Protein AF-A0A0A7I9W3-F1 (afdb_monomer)

Organism: NCBI:txid1447715

Foldseek 3Di:
DDDPPPDPDPDFDKDFDQAALLLLLVLLVVLCVPPPQKHWDDADNVQSKTWIAGPVPRWIWMWGWAADPPHGIMITIGGPDPDDPCSVVSVVVSVVSSVVSSVVVVVVVVVVDDPPDDDDDDDDDDDPPDDPDQDVVLQVLLVVLLVLLVVLLVCLVVCLVPDALVSLVVSLVVSLVSLVVSCVCCVPRHPDPVSNVSSVVSNVSSVVSSVVSVVSHDPDDDDDDDDDDDDDDDDDDDDDDDDDDDDDDDDDDDDDDDDDDDDDDDPPVVLCVVLVVLLVVLLVLLVVLLVVLVVLLVVLCVQCDQALVSCVVRVVSVLVSLVSNVLSLLQSLQSNLVSLLVSLVSLLVSCVVDVPDPSLVSLVVSCCSPQVPRLVVSCCSPLVNSLVVVCCRPLVHNLVDDDPPDDPVVSVVVSVVSVCSSVVSSVSSVVSSVLSSVLSVQLSVQCSVCVVVSHSPSVVSSVSSCVSSVSSNVD

Sequence (475 aa):
MQNAATQPLPQIPAQQFSQSVEDVYQAVKNTLMHSQSFGLNMADDVAKTASFVSCNAGTPYKVQVVPGAQSGSVVQFVPQGQPTPSLHMESMVFFGELNRELMMQQMNAARQQPTQQTWNAQPTNGGASTPKKPAPWVLYLAIGALAVSVIALILLIVLTPKTGAWLVWVLGIASLALSGFSLYASLMLDKNLVNRIFSGVAVGISVLAIVFGCVNMPKAMTTTVAKTPSSSSSSPAASSESSSSSVESSNTGDEQSNERQNGDSQNQGSVAAGLDEIASSIEKDIQSSSDSITAKQQETETKLGDTFDSYKANESALTDWYAFVDSESKALYGKVADSSVKYMQTLSQKASADKYLDADALLDDFYKTVYEDGFETYYDDIYETSYENMYDKYYGGVLEDKPENMEYSEYSDLRSNAYKAWSDSKSDFYSEWSDMKSAVYTLYSDVNSDVWKDNYDFSKAIERFQKKTAQFTAQ

Radius of gyration: 33.3 Å; Cα contacts (8 Å, |Δi|>4): 450; chains: 1; bounding box: 93×107×83 Å

Structure (mmCIF, N/CA/C/O backbone):
data_AF-A0A0A7I9W3-F1
#
_entry.id   AF-A0A0A7I9W3-F1
#
loop_
_atom_site.group_PDB
_atom_site.id
_atom_site.type_symbol
_atom_site.label_atom_id
_atom_site.label_alt_id
_atom_site.label_comp_id
_atom_site.label_asym_id
_atom_site.label_entity_id
_atom_site.label_seq_id
_atom_site.pdbx_PDB_ins_code
_atom_site.Cartn_x
_atom_site.Cartn_y
_atom_site.Cartn_z
_atom_site.occupancy
_atom_site.B_iso_or_equiv
_atom_site.auth_seq_id
_atom_site.auth_comp_id
_atom_site.auth_asym_id
_atom_site.auth_atom_id
_atom_site.pdbx_PDB_model_num
ATOM 1 N N . MET A 1 1 ? -16.131 55.835 -6.375 1.00 38.56 1 MET A N 1
ATOM 2 C CA . MET A 1 1 ? -16.124 54.832 -7.459 1.00 38.56 1 MET A CA 1
ATOM 3 C C . MET A 1 1 ? -14.886 53.974 -7.265 1.00 38.56 1 MET A C 1
ATOM 5 O O . MET A 1 1 ? -13.804 54.389 -7.650 1.00 38.56 1 MET A O 1
ATOM 9 N N . GLN A 1 2 ? -15.020 52.858 -6.552 1.00 33.88 2 GLN A N 1
ATOM 10 C CA . GLN A 1 2 ? -13.961 51.858 -6.408 1.00 33.88 2 GLN A CA 1
ATOM 11 C C . GLN A 1 2 ? -14.427 50.610 -7.150 1.00 33.88 2 GLN A C 1
ATOM 13 O O . GLN A 1 2 ? -15.548 50.151 -6.944 1.00 33.88 2 GLN A O 1
ATOM 18 N N . ASN A 1 3 ? -13.585 50.172 -8.085 1.00 36.47 3 ASN A N 1
ATOM 19 C CA . ASN A 1 3 ? -13.814 49.070 -9.007 1.00 36.47 3 ASN A CA 1
ATOM 20 C C . ASN A 1 3 ? -14.188 47.795 -8.250 1.00 36.47 3 ASN A C 1
ATOM 22 O O . ASN A 1 3 ? -13.359 47.223 -7.545 1.00 36.47 3 ASN A O 1
ATOM 26 N N . ALA A 1 4 ? -15.419 47.330 -8.457 1.00 37.19 4 ALA A N 1
ATOM 27 C CA . ALA A 1 4 ? -15.775 45.943 -8.229 1.00 37.19 4 ALA A CA 1
ATOM 28 C C . ALA A 1 4 ? -15.002 45.107 -9.257 1.00 37.19 4 ALA A C 1
ATOM 30 O O . ALA A 1 4 ? -15.344 45.086 -10.439 1.00 37.19 4 ALA A O 1
ATOM 31 N N . ALA A 1 5 ? -13.913 44.480 -8.818 1.00 39.03 5 ALA A N 1
ATOM 32 C CA . ALA A 1 5 ? -13.254 43.441 -9.586 1.00 39.03 5 ALA A CA 1
ATOM 33 C C . ALA A 1 5 ? -14.257 42.292 -9.753 1.00 39.03 5 ALA A C 1
ATOM 35 O O . ALA A 1 5 ? -14.591 41.599 -8.794 1.00 39.03 5 ALA A O 1
ATOM 36 N N . THR A 1 6 ? -14.775 42.131 -10.967 1.00 40.84 6 THR A N 1
ATOM 37 C CA . THR A 1 6 ? -15.466 40.925 -11.418 1.00 40.84 6 THR A CA 1
ATOM 38 C C . THR A 1 6 ? -14.559 39.731 -11.151 1.00 40.84 6 THR A C 1
ATOM 40 O O . THR A 1 6 ? -13.593 39.515 -11.883 1.00 40.84 6 THR A O 1
ATOM 43 N N . GLN A 1 7 ? -14.849 38.971 -10.093 1.00 36.03 7 GLN A N 1
ATOM 44 C CA . GLN A 1 7 ? -14.321 37.620 -9.977 1.00 36.03 7 GLN A CA 1
ATOM 45 C C . GLN A 1 7 ? -14.809 36.831 -11.200 1.00 36.03 7 GLN A C 1
ATOM 47 O O . GLN A 1 7 ? -16.004 36.887 -11.510 1.00 36.03 7 GLN A O 1
ATOM 52 N N . PRO A 1 8 ? -13.921 36.143 -11.936 1.00 37.88 8 PRO A N 1
ATOM 53 C CA . PRO A 1 8 ? -14.358 35.264 -13.006 1.00 37.88 8 PRO A CA 1
ATOM 54 C C . PRO A 1 8 ? -15.232 34.165 -12.391 1.00 37.88 8 PRO A C 1
ATOM 56 O O . PRO A 1 8 ? -14.850 33.548 -11.399 1.00 37.88 8 PRO A O 1
ATOM 59 N N . LEU A 1 9 ? -16.425 33.960 -12.957 1.00 39.44 9 LEU A N 1
ATOM 60 C CA . LEU A 1 9 ? -17.305 32.840 -12.610 1.00 39.44 9 LEU A CA 1
ATOM 61 C C . LEU A 1 9 ? -16.488 31.532 -12.618 1.00 39.44 9 LEU A C 1
ATOM 63 O O . LEU A 1 9 ? -15.681 31.355 -13.537 1.00 39.44 9 LEU A O 1
ATOM 67 N N . PRO A 1 10 ? -16.674 30.624 -11.641 1.00 49.81 10 PRO A N 1
ATOM 68 C CA . PRO A 1 10 ? -15.971 29.347 -11.633 1.00 49.81 10 PRO A CA 1
ATOM 69 C C . PRO A 1 10 ? -16.267 28.613 -12.941 1.00 49.81 10 PRO A C 1
ATOM 71 O O . PRO A 1 10 ? -17.428 28.378 -13.286 1.00 49.81 10 PRO A O 1
ATOM 74 N N . GLN A 1 11 ? -15.216 28.316 -13.707 1.00 63.88 11 GLN A N 1
ATOM 75 C CA . GLN A 1 11 ? -15.366 27.583 -14.955 1.00 63.88 11 GLN A CA 1
ATOM 76 C C . GLN A 1 11 ? -15.863 26.175 -14.641 1.00 63.88 11 GLN A C 1
ATOM 78 O O . GLN A 1 11 ? -15.305 25.488 -13.788 1.00 63.88 11 GLN A O 1
ATOM 83 N N . ILE A 1 12 ? -16.931 25.772 -15.326 1.00 75.19 12 ILE A N 1
ATOM 84 C CA . ILE A 1 12 ? -17.477 24.417 -15.256 1.00 75.19 12 ILE A CA 1
ATOM 85 C C . ILE A 1 12 ? -16.360 23.450 -15.674 1.00 75.19 12 ILE A C 1
ATOM 87 O O . ILE A 1 12 ? -15.870 23.579 -16.801 1.00 75.19 12 ILE A O 1
ATOM 91 N N . PRO A 1 13 ? -15.944 22.507 -14.807 1.00 85.12 13 PRO A N 1
ATOM 92 C CA . PRO A 1 13 ? -14.940 21.520 -15.170 1.00 85.12 13 PRO A CA 1
ATOM 93 C C . PRO A 1 13 ? -15.398 20.720 -16.390 1.00 85.12 13 PRO A C 1
ATOM 95 O O . PRO A 1 13 ? -16.514 20.195 -16.425 1.00 85.12 13 PRO A O 1
ATOM 98 N N . ALA A 1 14 ? -14.545 20.646 -17.405 1.00 87.88 14 ALA A N 1
ATOM 99 C CA . ALA A 1 14 ? -14.835 19.923 -18.631 1.00 87.88 14 ALA A CA 1
ATOM 100 C C . ALA A 1 14 ? -13.578 19.237 -19.163 1.00 87.88 14 ALA A C 1
ATOM 102 O O . ALA A 1 14 ? -12.484 19.795 -19.082 1.00 87.88 14 ALA A O 1
ATOM 103 N N . GLN A 1 15 ? -13.750 18.052 -19.744 1.00 86.75 15 GLN A N 1
ATOM 104 C CA . GLN A 1 15 ? -12.670 17.288 -20.361 1.00 86.75 15 GLN A CA 1
ATOM 105 C C . GLN A 1 15 ? -13.071 16.843 -21.768 1.00 86.75 15 GLN A C 1
ATOM 107 O O . GLN A 1 15 ? -14.222 16.475 -22.012 1.00 86.75 15 GLN A O 1
ATOM 112 N N . GLN A 1 16 ? -12.120 16.910 -22.701 1.00 89.19 16 GLN A N 1
ATOM 113 C CA . GLN A 1 16 ? -12.307 16.492 -24.087 1.00 89.19 16 GLN A CA 1
ATOM 114 C C . GLN A 1 16 ? -11.800 15.063 -24.296 1.00 89.19 16 GLN A C 1
ATOM 116 O O . GLN A 1 16 ? -10.755 14.678 -23.776 1.00 89.19 16 GLN A O 1
ATOM 121 N N . PHE A 1 17 ? -12.540 14.313 -25.102 1.00 85.38 17 PHE A N 1
ATOM 122 C CA . PHE A 1 17 ? -12.324 12.912 -25.422 1.00 85.38 17 PHE A CA 1
ATOM 123 C C . PHE A 1 17 ? -12.299 12.732 -26.939 1.00 85.38 17 PHE A C 1
ATOM 125 O O . PHE A 1 17 ? -13.019 13.418 -27.668 1.00 85.38 17 PHE A O 1
ATOM 132 N N . SER A 1 18 ? -11.469 11.811 -27.426 1.00 84.44 18 SER A N 1
ATOM 133 C CA . SER A 1 18 ? -11.374 11.494 -28.857 1.00 84.44 18 SER A CA 1
ATOM 134 C C . SER A 1 18 ? -12.514 10.590 -29.339 1.00 84.44 18 SER A C 1
ATOM 136 O O . SER A 1 18 ? -12.792 10.540 -30.537 1.00 84.44 18 SER A O 1
ATOM 138 N N . GLN A 1 19 ? -13.189 9.895 -28.421 1.00 87.62 19 GLN A N 1
ATOM 139 C CA . GLN A 1 19 ? -14.290 8.975 -28.699 1.00 87.62 19 GLN A CA 1
ATOM 140 C C . GLN A 1 19 ? -15.612 9.712 -28.977 1.00 87.62 19 GLN A C 1
ATOM 142 O O . GLN A 1 19 ? -15.793 10.887 -28.629 1.00 87.62 19 GLN A O 1
ATOM 147 N N . SER A 1 20 ? -16.554 9.011 -29.618 1.00 89.75 20 SER A N 1
ATOM 148 C CA . SER A 1 20 ? -17.859 9.571 -29.977 1.00 89.75 20 SER A CA 1
ATOM 149 C C . SER A 1 20 ? -18.694 9.930 -28.741 1.00 89.75 20 SER A C 1
ATOM 151 O O . SER A 1 20 ? -18.479 9.407 -27.649 1.00 89.75 20 SER A O 1
ATOM 153 N N . VAL A 1 21 ? -19.680 10.818 -28.914 1.00 88.00 21 VAL A N 1
ATOM 154 C CA . VAL A 1 21 ? -20.614 11.193 -27.835 1.00 88.00 21 VAL A CA 1
ATOM 155 C C . VAL A 1 21 ? -21.343 9.970 -27.275 1.00 88.00 21 VAL A C 1
ATOM 157 O O . VAL A 1 21 ? -21.594 9.924 -26.076 1.00 88.00 21 VAL A O 1
ATOM 160 N N . GLU A 1 22 ? -21.667 8.984 -28.115 1.00 88.12 22 GLU A N 1
ATOM 161 C CA . GLU A 1 22 ? -22.371 7.780 -27.671 1.00 88.12 22 GLU A CA 1
ATOM 162 C C . GLU A 1 22 ? -21.477 6.906 -26.790 1.00 88.12 22 GLU A C 1
ATOM 164 O O . GLU A 1 22 ? -21.878 6.556 -25.684 1.00 88.12 22 GLU A O 1
ATOM 169 N N . ASP A 1 23 ? -20.250 6.624 -27.234 1.00 87.19 23 ASP A N 1
ATOM 170 C CA . ASP A 1 23 ? -19.319 5.760 -26.497 1.00 87.19 23 ASP A CA 1
ATOM 171 C C . ASP A 1 23 ? -18.957 6.374 -25.142 1.00 87.19 23 ASP A C 1
ATOM 173 O O . ASP A 1 23 ? -19.009 5.710 -24.106 1.00 87.19 23 ASP A O 1
ATOM 177 N N . VAL A 1 24 ? -18.674 7.681 -25.128 1.00 89.44 24 VAL A N 1
ATOM 178 C CA . VAL A 1 24 ? -18.358 8.400 -23.889 1.00 89.44 24 VAL A CA 1
ATOM 179 C C . VAL A 1 24 ? -19.565 8.477 -22.969 1.00 89.44 24 VAL A C 1
ATOM 181 O O . VAL A 1 24 ? -19.412 8.342 -21.760 1.00 89.44 24 VAL A O 1
ATOM 184 N N . TYR A 1 25 ? -20.777 8.634 -23.500 1.00 91.88 25 TYR A N 1
ATOM 185 C CA . TYR A 1 25 ? -21.975 8.628 -22.670 1.00 91.88 25 TYR A CA 1
ATOM 186 C C . TYR A 1 25 ? -22.256 7.255 -22.041 1.00 91.88 25 TYR A C 1
ATOM 188 O O . TYR A 1 25 ? -22.626 7.188 -20.867 1.00 91.88 25 TYR A O 1
ATOM 196 N N . GLN A 1 26 ? -22.031 6.156 -22.767 1.00 89.62 26 GLN A N 1
ATOM 197 C CA . GLN A 1 26 ? -22.138 4.814 -22.184 1.00 89.62 26 GLN A CA 1
ATOM 198 C C . GLN A 1 26 ? -21.065 4.574 -21.118 1.00 89.62 26 GLN A C 1
ATOM 200 O O . GLN A 1 26 ? -21.380 4.050 -20.051 1.00 89.62 26 GLN A O 1
ATOM 205 N N . ALA A 1 27 ? -19.828 5.026 -21.349 1.00 88.44 27 ALA A N 1
ATOM 206 C CA . ALA A 1 27 ? -18.780 4.988 -20.333 1.00 88.44 27 ALA A CA 1
ATOM 207 C C . ALA A 1 27 ? -19.161 5.807 -19.091 1.00 88.44 27 ALA A C 1
ATOM 209 O O . ALA A 1 27 ? -19.064 5.297 -17.985 1.00 88.44 27 ALA A O 1
ATOM 210 N N . VAL A 1 28 ? -19.710 7.016 -19.253 1.00 90.75 28 VAL A N 1
ATOM 211 C CA . VAL A 1 28 ? -20.226 7.833 -18.140 1.00 90.75 28 VAL A CA 1
ATOM 212 C C . VAL A 1 28 ? -21.286 7.084 -17.331 1.00 90.75 28 VAL A C 1
ATOM 214 O O . VAL A 1 28 ? -21.243 7.105 -16.101 1.00 90.75 28 VAL A O 1
ATOM 217 N N . LYS A 1 29 ? -22.229 6.403 -17.993 1.00 91.19 29 LYS A N 1
ATOM 218 C CA . LYS A 1 29 ? -23.240 5.589 -17.303 1.00 91.19 29 LYS A CA 1
ATOM 219 C C . LYS A 1 29 ? -22.601 4.436 -16.538 1.00 91.19 29 LYS A C 1
ATOM 221 O O . LYS A 1 29 ? -22.928 4.246 -15.373 1.00 91.19 29 LYS A O 1
ATOM 226 N N . ASN A 1 30 ? -21.686 3.697 -17.161 1.00 87.81 30 ASN A N 1
ATOM 227 C CA . ASN A 1 30 ? -20.982 2.597 -16.506 1.00 87.81 30 ASN A CA 1
ATOM 228 C C . ASN A 1 30 ? -20.174 3.080 -15.303 1.00 87.81 30 ASN A C 1
ATOM 230 O O . ASN A 1 30 ? -20.289 2.488 -14.233 1.00 87.81 30 ASN A O 1
ATOM 234 N N . THR A 1 31 ? -19.425 4.171 -15.455 1.00 87.62 31 THR A N 1
ATOM 235 C CA . THR A 1 31 ? -18.681 4.811 -14.372 1.00 87.62 31 THR A CA 1
ATOM 236 C C . THR A 1 31 ? -19.611 5.150 -13.215 1.00 87.62 31 THR A C 1
ATOM 238 O O . THR A 1 31 ? -19.371 4.700 -12.106 1.00 87.62 31 THR A O 1
ATOM 241 N N . LEU A 1 32 ? -20.721 5.853 -13.458 1.00 88.06 32 LEU A N 1
ATOM 242 C CA . LEU A 1 32 ? -21.654 6.249 -12.394 1.00 88.06 32 LEU A CA 1
ATOM 243 C C . LEU A 1 32 ? -22.442 5.080 -11.777 1.00 88.06 32 LEU A C 1
ATOM 245 O O . LEU A 1 32 ? -22.926 5.213 -10.658 1.00 88.06 32 LEU A O 1
ATOM 249 N N . MET A 1 33 ? -22.608 3.959 -12.484 1.00 85.56 33 MET A N 1
ATOM 250 C CA . MET A 1 33 ? -23.258 2.758 -11.937 1.00 85.56 33 MET A CA 1
ATOM 251 C C . MET A 1 33 ? -22.333 1.928 -11.041 1.00 85.56 33 MET A C 1
ATOM 253 O O . MET A 1 33 ? -22.828 1.239 -10.155 1.00 85.56 33 MET A O 1
ATOM 257 N N . HIS A 1 34 ? -21.020 1.974 -11.277 1.00 83.50 34 HIS A N 1
ATOM 258 C CA . HIS A 1 34 ? -20.028 1.173 -10.547 1.00 83.50 34 HIS A CA 1
ATOM 259 C C . HIS A 1 34 ? -19.098 2.020 -9.665 1.00 83.50 34 HIS A C 1
ATOM 261 O O . HIS A 1 34 ? -18.179 1.484 -9.047 1.00 83.50 34 HIS A O 1
ATOM 267 N N . SER A 1 35 ? -19.307 3.336 -9.621 1.00 81.69 35 SER A N 1
ATOM 268 C CA . SER A 1 35 ? -18.555 4.244 -8.763 1.00 81.69 35 SER A CA 1
ATOM 269 C C . SER A 1 35 ? -18.932 4.019 -7.303 1.00 81.69 35 SER A C 1
ATOM 271 O O . SER A 1 35 ? -20.110 3.933 -6.960 1.00 81.69 35 SER A O 1
ATOM 273 N N . GLN A 1 36 ? -17.928 3.972 -6.431 1.00 81.81 36 GLN A N 1
ATOM 274 C CA . GLN A 1 36 ? -18.134 4.030 -4.981 1.00 81.81 36 GLN A CA 1
ATOM 275 C C . GLN A 1 36 ? -18.278 5.486 -4.495 1.00 81.81 36 GLN A C 1
ATOM 277 O O . GLN A 1 36 ? -18.859 5.744 -3.443 1.00 81.81 36 GLN A O 1
ATOM 282 N N . SER A 1 37 ? -17.802 6.447 -5.295 1.00 79.81 37 SER A N 1
ATOM 283 C CA . SER A 1 37 ? -17.774 7.879 -4.981 1.00 79.81 37 SER A CA 1
ATOM 284 C C . SER A 1 37 ? -19.069 8.605 -5.363 1.00 79.81 37 SER A C 1
ATOM 286 O O . SER A 1 37 ? -19.405 9.639 -4.775 1.00 79.81 37 SER A O 1
ATOM 288 N N . PHE A 1 38 ? -19.802 8.088 -6.353 1.00 87.69 38 PHE A N 1
ATOM 289 C CA . PHE A 1 38 ? -20.985 8.732 -6.922 1.00 87.69 38 PHE A CA 1
ATOM 290 C C . PHE A 1 38 ? -22.153 7.760 -7.074 1.00 87.69 38 PHE A C 1
ATOM 292 O O . PHE A 1 38 ? -22.011 6.688 -7.649 1.00 87.69 38 PHE A O 1
ATOM 299 N N . GLY A 1 39 ? -23.340 8.184 -6.644 1.00 81.69 39 GLY A N 1
ATOM 300 C CA . GLY A 1 39 ? -24.587 7.460 -6.873 1.00 81.69 39 GLY A CA 1
ATOM 301 C C . GLY A 1 39 ? -25.355 8.032 -8.061 1.00 81.69 39 GLY A C 1
ATOM 302 O O . GLY A 1 39 ? -25.795 9.187 -8.019 1.00 81.69 39 GLY A O 1
ATOM 303 N N . LEU A 1 40 ? -25.556 7.235 -9.115 1.00 88.06 40 LEU A N 1
ATOM 304 C CA . LEU A 1 40 ? -26.424 7.605 -10.236 1.00 88.06 40 LEU A CA 1
ATOM 305 C C . LEU A 1 40 ? -27.873 7.795 -9.758 1.00 88.06 40 LEU A C 1
ATOM 307 O O . LEU A 1 40 ? -28.463 6.894 -9.170 1.00 88.06 40 LEU A O 1
ATOM 311 N N . ASN A 1 41 ? -28.466 8.950 -10.059 1.00 84.31 41 ASN A N 1
ATOM 312 C CA . ASN A 1 41 ? -29.869 9.237 -9.752 1.00 84.31 41 ASN A CA 1
ATOM 313 C C . ASN A 1 41 ? -30.751 9.072 -11.000 1.00 84.31 41 ASN A C 1
ATOM 315 O O . ASN A 1 41 ? -31.745 8.352 -10.987 1.00 84.31 41 ASN A O 1
ATOM 319 N N . MET A 1 42 ? -30.371 9.714 -12.109 1.00 86.25 42 MET A N 1
ATOM 320 C CA . MET A 1 42 ? -31.145 9.684 -13.353 1.00 86.25 42 MET A CA 1
ATOM 321 C C . MET A 1 42 ? -30.226 9.780 -14.570 1.00 86.25 42 MET A C 1
ATOM 323 O O . MET A 1 42 ? -29.287 10.570 -14.566 1.00 86.25 42 MET A O 1
ATOM 327 N N . ALA A 1 43 ? -30.520 9.032 -15.632 1.00 89.12 43 ALA A N 1
ATOM 328 C CA . ALA A 1 43 ? -29.835 9.124 -16.921 1.00 89.12 43 ALA A CA 1
ATOM 329 C C . ALA A 1 43 ? -30.851 9.424 -18.034 1.00 89.12 43 ALA A C 1
ATOM 331 O O . ALA A 1 43 ? -31.901 8.788 -18.101 1.00 89.12 43 ALA A O 1
ATOM 332 N N . ASP A 1 44 ? -30.542 10.398 -18.890 1.00 86.75 44 ASP A N 1
ATOM 333 C CA . ASP A 1 44 ? -31.312 10.732 -20.089 1.00 86.75 44 ASP A CA 1
ATOM 334 C C . ASP A 1 44 ? -30.491 10.398 -21.340 1.00 86.75 44 ASP A C 1
ATOM 336 O O . ASP A 1 44 ? -29.589 11.146 -21.740 1.00 86.75 44 ASP A O 1
ATOM 340 N N . ASP A 1 45 ? -30.835 9.266 -21.957 1.00 85.50 45 ASP A N 1
ATOM 341 C CA . ASP A 1 45 ? -30.165 8.741 -23.144 1.00 85.50 45 ASP A CA 1
ATOM 342 C C . ASP A 1 45 ? -30.395 9.607 -24.397 1.00 85.50 45 ASP A C 1
ATOM 344 O O . ASP A 1 45 ? -29.630 9.494 -25.356 1.00 85.50 45 ASP A O 1
ATOM 348 N N . VAL A 1 46 ? -31.420 10.469 -24.417 1.00 81.44 46 VAL A N 1
ATOM 349 C CA . VAL A 1 46 ? -31.730 11.360 -25.548 1.00 81.44 46 VAL A CA 1
ATOM 350 C C . VAL A 1 46 ? -30.921 12.647 -25.439 1.00 81.44 46 VAL A C 1
ATOM 352 O O . VAL A 1 46 ? -30.300 13.073 -26.412 1.00 81.44 46 VAL A O 1
ATOM 355 N N . ALA A 1 47 ? -30.890 13.251 -24.250 1.00 81.94 47 ALA A N 1
ATOM 356 C CA . ALA A 1 47 ? -30.124 14.469 -23.992 1.00 81.94 47 ALA A CA 1
ATOM 357 C C . ALA A 1 47 ? -28.631 14.210 -23.724 1.00 81.94 47 ALA A C 1
ATOM 359 O O . ALA A 1 47 ? -27.860 15.167 -23.635 1.00 81.94 47 ALA A O 1
ATOM 360 N N . LYS A 1 48 ? -28.226 12.939 -23.572 1.00 90.31 48 LYS A N 1
ATOM 361 C CA . LYS A 1 48 ? -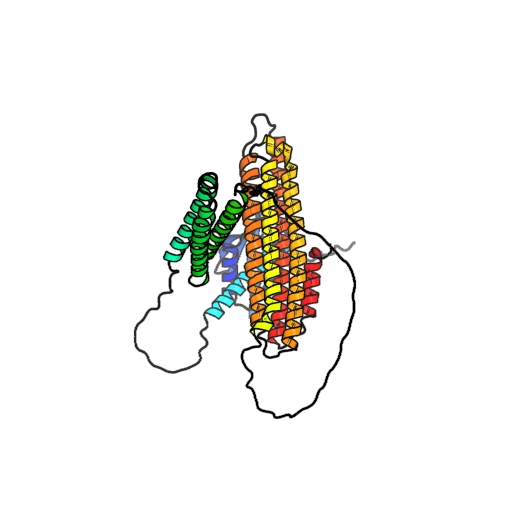26.871 12.513 -23.178 1.00 90.31 48 LYS A CA 1
ATOM 362 C C . LYS A 1 48 ? -26.416 13.192 -21.889 1.00 90.31 48 LYS A C 1
ATOM 364 O O . LYS A 1 48 ? -25.308 13.724 -21.775 1.00 90.31 48 LYS A O 1
ATOM 369 N N . THR A 1 49 ? -27.315 13.179 -20.906 1.00 90.81 49 THR A N 1
ATOM 370 C CA . THR A 1 49 ? -27.056 13.708 -19.564 1.00 90.81 49 THR A CA 1
ATOM 371 C C . THR A 1 49 ? -27.248 12.635 -18.506 1.00 90.81 49 THR A C 1
ATOM 373 O O . THR A 1 49 ? -28.005 11.682 -18.702 1.00 90.81 49 THR A O 1
ATOM 376 N N . ALA A 1 50 ? -26.552 12.783 -17.385 1.00 90.50 50 ALA A N 1
ATOM 377 C CA . ALA A 1 50 ? -26.797 11.991 -16.191 1.00 90.50 50 ALA A CA 1
ATOM 378 C C . ALA A 1 50 ? -26.708 12.882 -14.951 1.00 90.50 50 ALA A C 1
ATOM 380 O O . ALA A 1 50 ? -25.794 13.693 -14.816 1.00 90.50 50 ALA A O 1
ATOM 381 N N . SER A 1 51 ? -27.677 12.747 -14.057 1.00 89.31 51 SER A N 1
ATOM 382 C CA . SER A 1 51 ? -27.702 13.367 -12.739 1.00 89.31 51 SER A CA 1
ATOM 383 C C . SER A 1 51 ? -27.302 12.339 -11.693 1.00 89.31 51 SER A C 1
ATOM 385 O O . SER A 1 51 ? -27.789 11.209 -11.707 1.00 89.31 51 SER A O 1
ATOM 387 N N . PHE A 1 52 ? -26.433 12.736 -10.777 1.00 88.56 52 PHE A N 1
ATOM 388 C CA . PHE A 1 52 ? -25.863 11.866 -9.754 1.00 88.56 52 PHE A CA 1
ATOM 389 C C . PHE A 1 52 ? -25.562 12.671 -8.494 1.00 88.56 52 PHE A C 1
ATOM 391 O O . PHE A 1 52 ? -25.599 13.902 -8.505 1.00 88.56 52 PHE A O 1
ATOM 398 N N . VAL A 1 53 ? -25.306 11.973 -7.398 1.00 87.31 53 VAL A N 1
ATOM 399 C CA . VAL A 1 53 ? -25.028 12.574 -6.095 1.00 87.31 53 VAL A CA 1
ATOM 400 C C . VAL A 1 53 ? -23.671 12.079 -5.615 1.00 87.31 53 VAL A C 1
ATOM 402 O O . VAL A 1 53 ? -23.368 10.897 -5.744 1.00 87.31 53 VAL A O 1
ATOM 405 N N . SER A 1 54 ? -22.850 12.979 -5.080 1.00 82.12 54 SER A N 1
ATOM 406 C CA . SER A 1 54 ? -21.619 12.592 -4.384 1.00 82.12 54 SER A CA 1
ATOM 407 C C . SER A 1 54 ? -21.970 11.831 -3.109 1.00 82.12 54 SER A C 1
ATOM 409 O O . SER A 1 54 ? -22.681 12.366 -2.258 1.00 82.12 54 SER A O 1
ATOM 411 N N . CYS A 1 55 ? -21.475 10.601 -2.969 1.00 76.25 55 CYS A N 1
ATOM 412 C CA . CYS A 1 55 ? -21.714 9.772 -1.786 1.00 76.25 55 CYS A CA 1
ATOM 413 C C . CYS A 1 55 ? -21.083 10.387 -0.526 1.00 76.25 55 CYS A C 1
ATOM 415 O O . CYS A 1 55 ? -21.618 10.232 0.567 1.00 76.25 55 CYS A O 1
ATOM 417 N N . ASN A 1 56 ? -20.001 11.155 -0.693 1.00 67.44 56 ASN A N 1
ATOM 418 C CA . ASN A 1 56 ? -19.257 11.776 0.404 1.00 67.44 56 ASN A CA 1
ATOM 419 C C . ASN A 1 56 ? -19.901 13.079 0.904 1.00 67.44 56 ASN A C 1
ATOM 421 O O . ASN A 1 56 ? -19.861 13.374 2.095 1.00 67.44 56 ASN A O 1
ATOM 425 N N . ALA A 1 57 ? -20.480 13.879 0.002 1.00 67.75 57 ALA A N 1
ATOM 426 C CA . ALA A 1 57 ? -20.988 15.217 0.328 1.00 67.75 57 ALA A CA 1
ATOM 427 C C . ALA A 1 57 ? -22.517 15.355 0.226 1.00 67.75 57 ALA A C 1
ATOM 429 O O . ALA A 1 57 ? -23.069 16.380 0.623 1.00 67.75 57 ALA A O 1
ATOM 430 N N . GLY A 1 58 ? -23.214 14.376 -0.359 1.00 75.75 58 GLY A N 1
ATOM 431 C CA . GLY A 1 58 ? -24.646 14.464 -0.665 1.00 75.75 58 GLY A CA 1
ATOM 432 C C . GLY A 1 58 ? -24.997 15.520 -1.725 1.00 75.75 58 GLY A C 1
ATOM 433 O O . GLY A 1 58 ? -26.173 15.799 -1.959 1.00 75.75 58 GLY A O 1
ATOM 434 N N . THR A 1 59 ? -23.996 16.129 -2.368 1.00 80.62 59 THR A N 1
ATOM 435 C CA . THR A 1 59 ? -24.185 17.221 -3.330 1.00 80.62 59 THR A CA 1
ATOM 436 C C . THR A 1 59 ? -24.648 16.674 -4.685 1.00 80.62 59 THR A C 1
ATOM 438 O O . THR A 1 59 ? -24.020 15.747 -5.206 1.00 80.62 59 THR A O 1
ATOM 441 N N . PRO A 1 60 ? -25.717 17.230 -5.289 1.00 86.00 60 PRO A N 1
ATOM 442 C CA . PRO A 1 60 ? -26.188 16.805 -6.599 1.00 86.00 60 PRO A CA 1
ATOM 443 C C . PRO A 1 60 ? -25.393 17.458 -7.738 1.00 86.00 60 PRO A C 1
ATOM 445 O O . PRO A 1 60 ? -25.204 18.678 -7.793 1.00 86.00 60 PRO A O 1
ATOM 448 N N . TYR A 1 61 ? -25.017 16.639 -8.713 1.00 89.00 61 TYR A N 1
ATOM 449 C CA . TYR A 1 61 ? -24.318 17.035 -9.929 1.00 89.00 61 TYR A CA 1
ATOM 450 C C . TYR A 1 61 ? -25.040 16.529 -11.172 1.00 89.00 61 TYR A C 1
ATOM 452 O O . TYR A 1 61 ? -25.913 15.658 -11.135 1.00 89.00 61 TYR A O 1
ATOM 460 N N . LYS A 1 62 ? -24.672 17.116 -12.305 1.00 91.25 62 LYS A N 1
ATOM 461 C CA . LYS A 1 62 ? -25.083 16.698 -13.633 1.00 91.25 62 LYS A CA 1
ATOM 462 C C . LYS A 1 62 ? -23.876 16.649 -14.536 1.00 91.25 62 LYS A C 1
ATOM 464 O O . LYS A 1 62 ? -23.155 17.632 -14.658 1.00 91.25 62 LYS A O 1
ATOM 469 N N . VAL A 1 63 ? -23.729 15.544 -15.238 1.00 92.44 63 VAL A N 1
ATOM 470 C CA . VAL A 1 63 ? -22.800 15.429 -16.345 1.00 92.44 63 VAL A CA 1
ATOM 471 C C . VAL A 1 63 ? -23.556 15.537 -17.660 1.00 92.44 63 VAL A C 1
ATOM 473 O O . VAL A 1 63 ? -24.661 15.008 -17.805 1.00 92.44 63 VAL A O 1
ATOM 476 N N . GLN A 1 64 ? -22.971 16.254 -18.612 1.00 92.50 64 GLN A N 1
ATOM 477 C CA . GLN A 1 64 ? -23.480 16.368 -19.971 1.00 92.50 64 GLN A CA 1
ATOM 478 C C . GLN A 1 64 ? -22.371 16.047 -20.967 1.00 92.50 64 GLN A C 1
ATOM 480 O O . GLN A 1 64 ? -21.280 16.608 -20.873 1.00 92.50 64 GLN A O 1
ATOM 485 N N . VAL A 1 65 ? -22.667 15.171 -21.927 1.00 91.44 65 VAL A N 1
ATOM 486 C CA . VAL A 1 65 ? -21.748 14.823 -23.014 1.00 91.44 65 VAL A CA 1
ATOM 487 C C . VAL A 1 65 ? -22.199 15.539 -24.282 1.00 91.44 65 VAL A C 1
ATOM 489 O O . VAL A 1 65 ? -23.321 15.348 -24.748 1.00 91.44 65 VAL A O 1
ATOM 492 N N . VAL A 1 66 ? -21.338 16.389 -24.838 1.00 90.12 66 VAL A N 1
ATOM 493 C CA . VAL A 1 66 ? -21.618 17.183 -26.045 1.00 90.12 66 VAL A CA 1
ATOM 494 C C . VAL A 1 66 ? -20.580 16.922 -27.140 1.00 90.12 66 VAL A C 1
ATOM 496 O O . VAL A 1 66 ? -19.466 16.500 -26.833 1.00 90.12 66 VAL A O 1
ATOM 499 N N . PRO A 1 67 ? -20.895 17.170 -28.424 1.00 88.69 67 PRO A N 1
ATOM 500 C CA . PRO A 1 67 ? -19.909 17.072 -29.500 1.00 88.69 67 PRO A CA 1
ATOM 501 C C . PRO A 1 67 ? -18.730 18.039 -29.304 1.00 88.69 67 PRO A C 1
ATOM 503 O O . PRO A 1 67 ? -18.929 19.215 -28.993 1.00 88.69 67 PRO A O 1
ATOM 506 N N . GLY A 1 68 ? -17.503 17.552 -29.509 1.00 81.94 68 GLY A N 1
ATOM 507 C CA . GLY A 1 68 ? -16.282 18.361 -29.445 1.00 81.94 68 GLY A CA 1
ATOM 508 C C . GLY A 1 68 ? -15.999 19.138 -30.737 1.00 81.94 68 GLY A C 1
ATOM 509 O O . GLY A 1 68 ? -16.402 18.737 -31.828 1.00 81.94 68 GLY A O 1
ATOM 510 N N . ALA A 1 69 ? -15.261 20.249 -30.631 1.00 69.88 69 ALA A N 1
ATOM 511 C CA . ALA A 1 69 ? -14.993 21.159 -31.754 1.00 69.88 69 ALA A CA 1
ATOM 512 C C . ALA A 1 69 ? -14.063 20.588 -32.850 1.00 69.88 69 ALA A C 1
ATOM 514 O O . ALA A 1 69 ? -14.034 21.121 -33.956 1.00 69.88 69 ALA A O 1
ATOM 515 N N . GLN A 1 70 ? -13.298 19.527 -32.564 1.00 59.09 70 GLN A N 1
ATOM 516 C CA . GLN A 1 70 ? -12.282 18.954 -33.464 1.00 59.09 70 GLN A CA 1
ATOM 517 C C . GLN A 1 70 ? -12.468 17.443 -33.671 1.00 59.09 70 GLN A C 1
ATOM 519 O O . GLN A 1 70 ? -11.485 16.716 -33.770 1.00 59.09 70 GLN A O 1
ATOM 524 N N . SER A 1 71 ? -13.723 16.981 -33.747 1.00 65.69 71 SER A N 1
ATOM 525 C CA . SER A 1 71 ? -14.132 15.569 -33.613 1.00 65.69 71 SER A CA 1
ATOM 526 C C . SER A 1 71 ? -13.965 15.025 -32.183 1.00 65.69 71 SER A C 1
ATOM 528 O O . SER A 1 71 ? -13.203 15.570 -31.385 1.00 65.69 71 SER A O 1
ATOM 530 N N . GLY A 1 72 ? -14.759 14.011 -31.831 1.00 82.31 72 GLY A N 1
ATOM 531 C CA . GLY A 1 72 ? -14.853 13.483 -30.466 1.00 82.31 72 GLY A CA 1
ATOM 532 C C . GLY A 1 72 ? -15.953 14.145 -29.626 1.00 82.31 72 GLY A C 1
ATOM 533 O O . GLY A 1 72 ? -16.935 14.679 -30.157 1.00 82.31 72 GLY A O 1
ATOM 534 N N . SER A 1 73 ? -15.808 14.109 -28.305 1.00 89.50 73 SER A N 1
ATOM 535 C CA . SER A 1 73 ? -16.826 14.563 -27.353 1.00 89.50 73 SER A CA 1
ATOM 536 C C . SER A 1 73 ? -16.223 15.348 -26.189 1.00 89.50 73 SER A C 1
ATOM 538 O O . SER A 1 73 ? -15.029 15.282 -25.912 1.00 89.50 73 SER A O 1
ATOM 540 N N . VAL A 1 74 ? -17.043 16.160 -25.531 1.00 90.56 74 VAL A N 1
ATOM 541 C CA . VAL A 1 74 ? -16.676 16.943 -24.352 1.00 90.56 74 VAL A CA 1
ATOM 542 C C . VAL A 1 74 ? -17.653 16.597 -23.250 1.00 90.56 74 VAL A C 1
ATOM 544 O O . VAL A 1 74 ? -18.866 16.649 -23.446 1.00 90.56 74 VAL A O 1
ATOM 547 N N . VAL A 1 75 ? -17.116 16.267 -22.085 1.00 92.31 75 VAL A N 1
ATOM 548 C CA . VAL A 1 75 ? -17.895 15.939 -20.898 1.00 92.31 75 VAL A CA 1
ATOM 549 C C . VAL A 1 75 ? -17.815 17.115 -19.942 1.00 92.31 75 VAL A C 1
ATOM 551 O O . VAL A 1 75 ? -16.723 17.525 -19.558 1.00 92.31 75 VAL A O 1
ATOM 554 N N . GLN A 1 76 ? -18.966 17.671 -19.580 1.00 91.06 76 GLN A N 1
ATOM 555 C CA . GLN A 1 76 ? -19.088 18.818 -18.683 1.00 91.06 76 GLN A CA 1
ATOM 556 C C . GLN A 1 76 ? -19.638 18.365 -17.335 1.00 91.06 76 GLN A C 1
ATOM 558 O O . GLN A 1 76 ? -20.708 17.761 -17.289 1.00 91.06 76 GLN A O 1
ATOM 563 N N . PHE A 1 77 ? -18.933 18.683 -16.251 1.00 88.69 77 PHE A N 1
ATOM 564 C CA . PHE A 1 77 ? -19.313 18.357 -14.879 1.00 88.69 77 PHE A CA 1
ATOM 565 C C . PHE A 1 77 ? -19.951 19.581 -14.211 1.00 88.69 77 PHE A C 1
ATOM 567 O O . PHE A 1 77 ? -19.276 20.550 -13.866 1.00 88.69 77 PHE A O 1
ATOM 574 N N . VAL A 1 78 ? -21.273 19.564 -14.058 1.00 87.88 78 VAL A N 1
ATOM 575 C CA . VAL A 1 78 ? -22.079 20.731 -13.680 1.00 87.88 78 VAL A CA 1
ATOM 576 C C . VAL A 1 78 ? -22.691 20.531 -12.287 1.00 87.88 78 VAL A C 1
ATOM 578 O O . VAL A 1 78 ? -23.492 19.612 -12.112 1.00 87.88 78 VAL A O 1
ATOM 581 N N . PRO A 1 79 ? -22.402 21.388 -11.292 1.00 84.31 79 PRO A N 1
ATOM 582 C CA . PRO A 1 79 ? -23.103 21.348 -10.008 1.00 84.31 79 PRO A CA 1
ATOM 583 C C . PRO A 1 79 ? -24.571 21.758 -10.176 1.00 84.31 79 PRO A C 1
ATOM 585 O O . PRO A 1 79 ? -24.873 22.727 -10.874 1.00 84.31 79 PRO A O 1
ATOM 588 N N . GLN A 1 80 ? -25.502 21.057 -9.521 1.00 79.69 80 GLN A N 1
ATOM 589 C CA . GLN A 1 80 ? -26.929 21.416 -9.524 1.00 79.69 80 GLN A CA 1
ATOM 590 C C . GLN A 1 80 ? -27.300 22.380 -8.378 1.00 79.69 80 GLN A C 1
ATOM 592 O O . GLN A 1 80 ? -28.353 22.262 -7.756 1.00 79.69 80 GLN A O 1
ATOM 597 N N . GLY A 1 81 ? -26.432 23.357 -8.098 1.00 71.19 81 GLY A N 1
ATOM 598 C CA . GLY A 1 81 ? -26.570 24.310 -6.993 1.00 71.19 81 GLY A CA 1
ATOM 599 C C . GLY A 1 81 ? -25.458 25.363 -6.987 1.00 71.19 81 GLY A C 1
ATOM 600 O O . GLY A 1 81 ? -24.805 25.587 -8.006 1.00 71.19 81 GLY A O 1
ATOM 601 N N . GLN A 1 82 ? -25.238 26.027 -5.846 1.00 62.47 82 GLN A N 1
ATOM 602 C CA . GLN A 1 82 ? -24.081 26.919 -5.693 1.00 62.47 82 GLN A CA 1
ATOM 603 C C . GLN A 1 82 ? -22.776 26.103 -5.760 1.00 62.47 82 GLN A C 1
ATOM 605 O O . GLN A 1 82 ? -22.732 25.013 -5.188 1.00 62.47 82 GLN A O 1
ATOM 610 N N . PRO A 1 83 ? -21.720 26.601 -6.431 1.00 60.59 83 PRO A N 1
ATOM 611 C CA . PRO A 1 83 ? -20.435 25.913 -6.505 1.00 60.59 83 PRO A CA 1
ATOM 612 C C . PRO A 1 83 ? -19.882 25.647 -5.101 1.00 60.59 83 PRO A C 1
ATOM 614 O O . PRO A 1 83 ? -19.682 26.579 -4.322 1.00 60.59 83 PRO A O 1
ATOM 617 N N . THR A 1 84 ? -19.640 24.380 -4.774 1.00 63.62 84 THR A N 1
ATOM 618 C CA . THR A 1 84 ? -18.993 23.983 -3.522 1.00 63.62 84 THR A CA 1
ATOM 619 C C . THR A 1 84 ? -17.468 24.038 -3.679 1.00 63.62 84 THR A C 1
ATOM 621 O O . THR A 1 84 ? -16.956 23.844 -4.786 1.00 63.62 84 THR A O 1
ATOM 624 N N . PRO A 1 85 ? -16.701 24.247 -2.592 1.00 62.34 85 PRO A N 1
ATOM 625 C CA . PRO A 1 85 ? -15.239 24.134 -2.626 1.00 62.34 85 PRO A CA 1
ATOM 626 C C . PRO A 1 85 ? -14.746 22.756 -3.102 1.00 62.34 85 PRO A C 1
ATOM 628 O O . PRO A 1 85 ? -13.643 22.648 -3.630 1.00 62.34 85 PRO A O 1
ATOM 631 N N . SER A 1 86 ? -15.576 21.714 -2.962 1.00 66.75 86 SER A N 1
ATOM 632 C CA . SER A 1 86 ? -15.277 20.343 -3.385 1.00 66.75 86 SER A CA 1
ATOM 633 C C . SER A 1 86 ? -15.451 20.091 -4.888 1.00 66.75 86 SER A C 1
ATOM 635 O O . SER A 1 86 ? -14.995 19.060 -5.374 1.00 66.75 86 SER A O 1
ATOM 637 N N . LEU A 1 87 ? -16.031 21.030 -5.653 1.00 78.44 87 LEU A N 1
ATOM 638 C CA . LEU A 1 87 ? -16.312 20.868 -7.089 1.00 78.44 87 LEU A CA 1
ATOM 639 C C . LEU A 1 87 ? -15.079 20.428 -7.895 1.00 78.44 87 LEU A C 1
ATOM 641 O O . LEU A 1 87 ? -15.179 19.596 -8.796 1.00 78.44 87 LEU A O 1
ATOM 645 N N . HIS A 1 88 ? -13.906 20.984 -7.587 1.00 75.38 88 HIS A N 1
ATOM 646 C CA . HIS A 1 88 ? -12.682 20.663 -8.319 1.00 75.38 88 HIS A CA 1
ATOM 647 C C . HIS A 1 88 ? -12.152 19.262 -7.982 1.00 75.38 88 HIS A C 1
ATOM 649 O O . HIS A 1 88 ? -11.742 18.533 -8.877 1.00 75.38 88 HIS A O 1
ATOM 655 N N . MET A 1 89 ? -12.219 18.863 -6.711 1.00 76.31 89 MET A N 1
ATOM 656 C CA . MET A 1 89 ? -11.794 17.536 -6.259 1.00 76.31 89 MET A CA 1
ATOM 657 C C . MET A 1 89 ? -12.739 16.446 -6.777 1.00 76.31 89 MET A C 1
ATOM 659 O O . MET A 1 89 ? -12.291 15.458 -7.347 1.00 76.31 89 MET A O 1
ATOM 663 N N . GLU A 1 90 ? -14.050 16.654 -6.665 1.00 79.38 90 GLU A N 1
ATOM 664 C CA . GLU A 1 90 ? -15.051 15.680 -7.109 1.00 79.38 90 GLU A CA 1
ATOM 665 C C . GLU A 1 90 ? -15.077 15.535 -8.635 1.00 79.38 90 GLU A C 1
ATOM 667 O O . GLU A 1 90 ? -15.201 14.425 -9.148 1.00 79.38 90 GLU A O 1
ATOM 672 N N . SER A 1 91 ? -14.866 16.626 -9.381 1.00 81.62 91 SER A N 1
ATOM 673 C CA . SER A 1 91 ? -14.698 16.520 -10.835 1.00 81.62 91 SER A CA 1
ATOM 674 C C . SER A 1 91 ? -13.430 15.752 -11.221 1.00 81.62 91 SER A C 1
ATOM 676 O O . SER A 1 91 ? -13.484 14.963 -12.159 1.00 81.62 91 SER A O 1
ATOM 678 N N . MET A 1 92 ? -12.316 15.903 -10.491 1.00 81.44 92 MET A N 1
ATOM 679 C CA . MET A 1 92 ? -11.102 15.108 -10.730 1.00 81.44 92 MET A CA 1
ATOM 680 C C . MET A 1 92 ? -11.325 13.612 -10.498 1.00 81.44 92 MET A C 1
ATOM 682 O O . MET A 1 92 ? -10.925 12.812 -11.342 1.00 81.44 92 MET A O 1
ATOM 686 N N . VAL A 1 93 ? -11.996 13.237 -9.404 1.00 82.12 93 VAL A N 1
ATOM 687 C CA . VAL A 1 93 ? -12.330 11.830 -9.120 1.00 82.12 93 VAL A CA 1
ATOM 688 C C . VAL A 1 93 ? -13.213 11.262 -10.232 1.00 82.12 93 VAL A C 1
ATOM 690 O O . VAL A 1 93 ? -12.888 10.228 -10.812 1.00 82.12 93 VAL A O 1
ATOM 693 N N . PHE A 1 94 ? -14.273 11.983 -10.609 1.00 87.06 94 PHE A N 1
ATOM 694 C CA . PHE A 1 94 ? -15.171 11.567 -11.685 1.00 87.06 94 PHE A CA 1
ATOM 695 C C . PHE A 1 94 ? -14.439 11.363 -13.021 1.00 87.06 94 PHE A C 1
ATOM 697 O O . PHE A 1 94 ? -14.611 10.336 -13.677 1.00 87.06 94 PHE A O 1
ATOM 704 N N . PHE A 1 95 ? -13.603 12.321 -13.433 1.00 86.75 95 PHE A N 1
ATOM 705 C CA . PHE A 1 95 ? -12.861 12.212 -14.689 1.00 86.75 95 PHE A CA 1
ATOM 706 C C . PHE A 1 95 ? -11.785 11.117 -14.652 1.00 86.75 95 PHE A C 1
ATOM 708 O O . PHE A 1 95 ? -11.536 10.481 -15.677 1.00 86.75 95 PHE A O 1
ATOM 715 N N . GLY A 1 96 ? -11.185 10.854 -13.487 1.00 78.38 96 GLY A N 1
ATOM 716 C CA . GLY A 1 96 ? -10.268 9.733 -13.284 1.00 78.38 96 GLY A CA 1
ATOM 717 C C . GLY A 1 96 ? -10.953 8.380 -13.488 1.00 78.38 96 GLY A C 1
ATOM 718 O O . GLY A 1 96 ? -10.473 7.553 -14.267 1.00 78.38 96 GLY A O 1
ATOM 719 N N . GLU A 1 97 ? -12.114 8.176 -12.862 1.00 85.56 97 GLU A N 1
ATOM 720 C CA . GLU A 1 97 ? -12.899 6.946 -13.018 1.00 85.56 97 GLU A CA 1
ATOM 721 C C . GLU A 1 97 ? -13.429 6.772 -14.454 1.00 85.56 97 GLU A C 1
ATOM 723 O O . GLU A 1 97 ? -13.410 5.661 -14.992 1.00 85.56 97 GLU A O 1
ATOM 728 N N . LEU A 1 98 ? -13.840 7.864 -15.110 1.00 88.50 98 LEU A N 1
ATOM 729 C CA . LEU A 1 98 ? -14.289 7.848 -16.506 1.00 88.50 98 LEU A CA 1
ATOM 730 C C . LEU A 1 98 ? -13.156 7.492 -17.479 1.00 88.50 98 LEU A C 1
ATOM 732 O O . LEU A 1 98 ? -13.354 6.696 -18.399 1.00 88.50 98 LEU A O 1
ATOM 736 N N . ASN A 1 99 ? -11.958 8.044 -17.273 1.00 83.69 99 ASN A N 1
ATOM 737 C CA . ASN A 1 99 ? -10.782 7.694 -18.071 1.00 83.69 99 ASN A CA 1
ATOM 738 C C . ASN A 1 99 ? -10.434 6.208 -17.932 1.00 83.69 99 ASN A C 1
ATOM 740 O O . ASN A 1 99 ? -10.121 5.561 -18.932 1.00 83.69 99 ASN A O 1
ATOM 744 N N . ARG A 1 100 ? -10.519 5.655 -16.715 1.00 81.81 100 ARG A N 1
ATOM 745 C CA . ARG A 1 100 ? -10.295 4.225 -16.464 1.00 81.81 100 ARG A CA 1
ATOM 746 C C . ARG A 1 100 ? -11.285 3.359 -17.244 1.00 81.81 100 ARG A C 1
ATOM 748 O O . ARG A 1 100 ? -10.864 2.428 -17.924 1.00 81.81 100 ARG A O 1
ATOM 755 N N . GLU A 1 101 ? -12.575 3.689 -17.197 1.00 82.56 101 GLU A N 1
ATOM 756 C CA . GLU A 1 101 ? -13.626 2.959 -17.922 1.00 82.56 101 GLU A CA 1
ATOM 757 C C . GLU A 1 101 ? -13.406 2.996 -19.442 1.00 82.56 101 GLU A C 1
ATOM 759 O O . GLU A 1 101 ? -13.437 1.959 -20.105 1.00 82.56 101 GLU A O 1
ATOM 764 N N . LEU A 1 102 ? -13.098 4.169 -20.003 1.00 83.12 102 LEU A N 1
ATOM 765 C CA . LEU A 1 102 ? -12.818 4.307 -21.436 1.00 83.12 102 LEU A CA 1
ATOM 766 C C . LEU A 1 102 ? -11.561 3.539 -21.866 1.00 83.12 102 LEU A C 1
ATOM 768 O O . LEU A 1 102 ? -11.558 2.920 -22.933 1.00 83.12 102 LEU A O 1
ATOM 772 N N . MET A 1 103 ? -10.510 3.526 -21.040 1.00 80.25 103 MET A N 1
ATOM 773 C CA . MET A 1 103 ? -9.318 2.718 -21.314 1.00 80.25 103 MET A CA 1
ATOM 774 C C . MET A 1 103 ? -9.616 1.217 -21.253 1.00 80.25 103 MET A C 1
ATOM 776 O O . MET A 1 103 ? -9.159 0.473 -22.122 1.00 80.25 103 MET A O 1
ATOM 780 N N . MET A 1 104 ? -10.429 0.758 -20.297 1.00 75.75 104 MET A N 1
ATOM 781 C CA . MET A 1 104 ? -10.864 -0.642 -20.236 1.00 75.75 104 MET A CA 1
ATOM 782 C C . MET A 1 104 ? -11.691 -1.039 -21.464 1.00 75.75 104 MET A C 1
ATOM 784 O O . MET A 1 104 ? -11.478 -2.112 -22.032 1.00 75.75 104 MET A O 1
ATOM 788 N N . GLN A 1 105 ? -12.587 -0.169 -21.931 1.00 79.19 105 GLN A N 1
ATOM 789 C CA . GLN A 1 105 ? -13.352 -0.399 -23.159 1.00 79.19 105 GLN A CA 1
ATOM 790 C C . GLN A 1 105 ? -12.443 -0.475 -24.391 1.00 79.19 105 GLN A C 1
ATOM 792 O O . GLN A 1 105 ? -12.623 -1.359 -25.230 1.00 79.19 105 GLN A O 1
ATOM 797 N N . GLN A 1 106 ? -11.420 0.379 -24.475 1.00 71.50 106 GLN A N 1
ATOM 798 C CA . GLN A 1 106 ? -10.436 0.340 -25.557 1.00 71.50 106 GLN A CA 1
ATOM 799 C C . GLN A 1 106 ? -9.585 -0.937 -25.524 1.00 71.50 106 GLN A C 1
ATOM 801 O O . GLN A 1 106 ? -9.381 -1.558 -26.567 1.00 71.50 106 GLN A O 1
ATOM 806 N N . MET A 1 107 ? -9.133 -1.373 -24.346 1.00 66.06 107 MET A N 1
ATOM 807 C CA . MET A 1 107 ? -8.390 -2.629 -24.190 1.00 66.06 107 MET A CA 1
ATOM 808 C C . MET A 1 107 ? -9.245 -3.849 -24.547 1.00 66.06 107 MET A C 1
ATOM 810 O O . MET A 1 107 ? -8.776 -4.761 -25.232 1.00 66.06 107 MET A O 1
ATOM 814 N N . ASN A 1 108 ? -10.518 -3.853 -24.153 1.00 67.25 108 ASN A N 1
ATOM 815 C CA . ASN A 1 108 ? -11.456 -4.912 -24.516 1.00 67.25 108 ASN A CA 1
ATOM 816 C C . ASN A 1 108 ? -11.760 -4.921 -26.022 1.00 67.25 108 ASN A C 1
ATOM 818 O O . ASN A 1 108 ? -11.825 -5.995 -26.619 1.00 67.25 108 ASN A O 1
ATOM 822 N N . ALA A 1 109 ? -11.875 -3.752 -26.658 1.00 63.19 109 ALA A N 1
ATOM 823 C CA . ALA A 1 109 ? -12.033 -3.640 -28.107 1.00 63.19 109 ALA A CA 1
ATOM 824 C C . ALA A 1 109 ? -10.773 -4.098 -28.868 1.00 63.19 109 ALA A C 1
ATOM 826 O O . ALA A 1 109 ? -10.888 -4.788 -29.881 1.00 63.19 109 ALA A O 1
ATOM 827 N N . ALA A 1 110 ? -9.576 -3.796 -28.354 1.00 55.28 110 ALA A N 1
ATOM 828 C CA . ALA A 1 110 ? -8.305 -4.252 -28.920 1.00 55.28 110 ALA A CA 1
ATOM 829 C C . ALA A 1 110 ? -8.121 -5.776 -28.794 1.00 55.28 110 ALA A C 1
ATOM 831 O O . ALA A 1 110 ? -7.645 -6.417 -29.728 1.00 55.28 110 ALA A O 1
ATOM 832 N N . ARG A 1 111 ? -8.584 -6.387 -27.693 1.00 46.94 111 ARG A N 1
ATOM 833 C CA . ARG A 1 111 ? -8.622 -7.855 -27.530 1.00 46.94 111 ARG A CA 1
ATOM 834 C C . ARG A 1 111 ? -9.636 -8.550 -28.451 1.00 46.94 111 ARG A C 1
ATOM 836 O O . ARG A 1 111 ? -9.524 -9.754 -28.661 1.00 46.94 111 ARG A O 1
ATOM 843 N N . GLN A 1 112 ? -10.610 -7.820 -29.002 1.00 46.56 112 GLN A N 1
ATOM 844 C CA . GLN A 1 112 ? -11.628 -8.346 -29.923 1.00 46.56 112 GLN A CA 1
ATOM 845 C C . GLN A 1 112 ? -11.325 -8.102 -31.410 1.00 46.56 112 GLN A C 1
ATOM 847 O O . GLN A 1 112 ? -12.116 -8.521 -32.255 1.00 46.56 112 GLN A O 1
ATOM 852 N N . GLN A 1 113 ? -10.194 -7.483 -31.767 1.00 35.69 113 GLN A N 1
ATOM 853 C CA . GLN A 1 113 ? -9.758 -7.387 -33.162 1.00 35.69 113 GLN A CA 1
ATOM 854 C C . GLN A 1 113 ? -8.844 -8.569 -33.525 1.00 35.69 113 GLN A C 1
ATOM 856 O O . GLN A 1 113 ? -7.659 -8.545 -33.194 1.00 35.69 113 GLN A O 1
ATOM 861 N N . PRO A 1 114 ? -9.331 -9.605 -34.238 1.00 39.25 114 PRO A N 1
ATOM 862 C CA . PRO A 1 114 ? -8.432 -10.546 -34.879 1.00 39.25 114 PRO A CA 1
ATOM 863 C C . PRO A 1 114 ? -7.722 -9.818 -36.022 1.00 39.25 114 PRO A C 1
ATOM 865 O O . PRO A 1 114 ? -8.354 -9.310 -36.952 1.00 39.25 114 PRO A O 1
ATOM 868 N N . THR A 1 115 ? -6.396 -9.779 -35.960 1.00 33.03 115 THR A N 1
ATOM 869 C CA . THR A 1 115 ? -5.530 -9.448 -37.088 1.00 33.03 115 THR A CA 1
ATOM 870 C C . THR A 1 115 ? -5.922 -10.316 -38.287 1.00 33.03 115 THR A C 1
ATOM 872 O O . THR A 1 115 ? -5.660 -11.517 -38.331 1.00 33.03 115 THR A O 1
ATOM 875 N N . GLN A 1 116 ? -6.580 -9.714 -39.282 1.00 30.47 116 GLN A N 1
ATOM 876 C CA . GLN A 1 116 ? -6.765 -10.328 -40.594 1.00 30.47 116 GLN A CA 1
ATOM 877 C C . GLN A 1 116 ? -5.399 -10.424 -41.283 1.00 30.47 116 GLN A C 1
ATOM 879 O O . GLN A 1 116 ? -5.006 -9.548 -42.048 1.00 30.47 116 GLN A O 1
ATOM 884 N N . GLN A 1 117 ? -4.673 -11.510 -41.029 1.00 31.64 117 GLN A N 1
ATOM 885 C CA . GLN A 1 117 ? -3.720 -12.039 -41.995 1.00 31.64 117 GLN A CA 1
ATOM 886 C C . GLN A 1 117 ? -4.416 -13.137 -42.794 1.00 31.64 117 GLN A C 1
ATOM 888 O O . GLN A 1 117 ? -4.801 -14.190 -42.294 1.00 31.64 117 GLN A O 1
ATOM 893 N N . THR A 1 118 ? -4.624 -12.821 -44.064 1.00 30.34 118 THR A N 1
ATOM 894 C CA . THR A 1 118 ? -5.187 -13.672 -45.103 1.00 30.34 118 THR A CA 1
ATOM 895 C C . THR A 1 118 ? -4.405 -14.976 -45.250 1.00 30.34 118 THR A C 1
ATOM 897 O O . THR A 1 118 ? -3.264 -14.941 -45.700 1.00 30.34 118 THR A O 1
ATOM 900 N N . TRP A 1 119 ? -5.044 -16.118 -44.995 1.00 28.22 119 TRP A N 1
ATOM 901 C CA . TRP A 1 119 ? -4.737 -17.373 -45.686 1.00 28.22 119 TRP A CA 1
ATOM 902 C C . TRP A 1 119 ? -6.030 -18.134 -45.984 1.00 28.22 119 TRP A C 1
ATOM 904 O O . TRP A 1 119 ? -6.839 -18.422 -45.107 1.00 28.22 119 TRP A O 1
ATOM 914 N N . ASN A 1 120 ? -6.225 -18.406 -47.272 1.00 36.09 120 ASN A N 1
ATOM 915 C CA . ASN A 1 120 ? -7.380 -19.083 -47.841 1.00 36.09 120 ASN A CA 1
ATOM 916 C C . ASN A 1 120 ? -7.412 -20.570 -47.453 1.00 36.09 120 ASN A C 1
ATOM 918 O O . ASN A 1 120 ? -6.491 -21.299 -47.813 1.00 36.09 120 ASN A O 1
ATOM 922 N N . ALA A 1 121 ? -8.514 -21.036 -46.858 1.00 26.28 121 ALA A N 1
ATOM 923 C CA . ALA A 1 121 ? -9.032 -22.397 -47.042 1.00 26.28 121 ALA A CA 1
ATOM 924 C C . ALA A 1 121 ? -10.518 -22.481 -46.631 1.00 26.28 121 ALA A C 1
ATOM 926 O O . ALA A 1 121 ? -10.910 -22.049 -45.551 1.00 26.28 121 ALA A O 1
ATOM 927 N N . GLN A 1 122 ? -11.336 -23.030 -47.532 1.00 25.77 122 GLN A N 1
ATOM 928 C CA . GLN A 1 122 ? -12.785 -23.261 -47.418 1.00 25.77 122 GLN A CA 1
ATOM 929 C C . GLN A 1 122 ? -13.083 -24.490 -46.500 1.00 25.77 122 GLN A C 1
ATOM 931 O O . GLN A 1 122 ? -12.169 -25.277 -46.249 1.00 25.77 122 GLN A O 1
ATOM 936 N N . PRO A 1 123 ? -14.310 -24.665 -45.950 1.00 37.97 123 PRO A N 1
ATOM 937 C CA . PRO A 1 123 ? -14.554 -25.209 -44.621 1.00 37.97 123 PRO A CA 1
ATOM 938 C C . PRO A 1 123 ? -14.877 -26.699 -44.627 1.00 37.97 123 PRO A C 1
ATOM 940 O O . PRO A 1 123 ? -15.467 -27.203 -45.576 1.00 37.97 123 PRO A O 1
ATOM 943 N N . THR A 1 124 ? -14.675 -27.336 -43.475 1.00 27.47 124 THR A N 1
ATOM 944 C CA . THR A 1 124 ? -15.579 -28.383 -42.985 1.00 27.47 124 THR A CA 1
ATOM 945 C C . THR A 1 124 ? -15.503 -28.491 -41.465 1.00 27.47 124 THR A C 1
ATOM 947 O O . THR A 1 124 ? -14.467 -28.833 -40.912 1.00 27.47 124 THR A O 1
ATOM 950 N N . ASN A 1 125 ? -16.647 -28.217 -40.838 1.00 28.30 125 ASN A N 1
ATOM 951 C CA . ASN A 1 125 ? -17.257 -28.916 -39.707 1.00 28.30 125 ASN A CA 1
ATOM 952 C C . ASN A 1 125 ? -16.396 -29.408 -38.531 1.00 28.30 125 ASN A C 1
ATOM 954 O O . ASN A 1 125 ? -15.700 -30.412 -38.622 1.00 28.30 125 ASN A O 1
ATOM 958 N N . GLY A 1 126 ? -16.745 -28.866 -37.360 1.00 31.09 126 GLY A N 1
ATOM 959 C CA . GLY A 1 126 ? -17.083 -29.696 -36.204 1.00 31.09 126 GLY A CA 1
ATOM 960 C C . GLY A 1 126 ? -16.026 -29.760 -35.111 1.00 31.09 126 GLY A C 1
ATOM 961 O O . GLY A 1 126 ? -15.100 -30.558 -35.176 1.00 31.09 126 GLY A O 1
ATOM 962 N N . GLY A 1 127 ? -16.242 -28.988 -34.048 1.00 26.55 127 GLY A N 1
ATOM 963 C CA . GLY A 1 127 ? -15.529 -29.156 -32.786 1.00 26.55 127 GLY A CA 1
ATOM 964 C C . GLY A 1 127 ? -15.549 -27.886 -31.957 1.00 26.55 127 GLY A C 1
ATOM 965 O O . GLY A 1 127 ? -14.594 -27.122 -31.979 1.00 26.55 127 GLY A O 1
ATOM 966 N N . ALA A 1 128 ? -16.643 -27.651 -31.233 1.00 29.09 128 ALA A N 1
ATOM 967 C CA . ALA A 1 128 ? -16.669 -26.644 -30.184 1.00 29.09 128 ALA A CA 1
ATOM 968 C C . ALA A 1 128 ? -15.605 -26.998 -29.130 1.00 29.09 128 ALA A C 1
ATOM 970 O O . ALA A 1 128 ? -15.776 -27.951 -28.369 1.00 29.09 128 ALA A O 1
ATOM 971 N N . SER A 1 129 ? -14.506 -26.247 -29.079 1.00 30.03 129 SER A N 1
ATOM 972 C CA . SER A 1 129 ? -13.614 -26.245 -27.926 1.00 30.03 129 SER A CA 1
ATOM 973 C C . SER A 1 129 ? -14.258 -25.393 -26.837 1.00 30.03 129 SER A C 1
ATOM 975 O O . SER A 1 129 ? -14.159 -24.171 -26.801 1.00 30.03 129 SER A O 1
ATOM 977 N N . THR A 1 130 ? -14.967 -26.067 -25.937 1.00 32.31 130 THR A N 1
ATOM 978 C CA . THR A 1 130 ? -15.338 -25.518 -24.633 1.00 32.31 130 THR A CA 1
ATOM 979 C C . THR A 1 130 ? -14.104 -24.933 -23.934 1.00 32.31 130 THR A C 1
ATOM 981 O O . THR A 1 130 ? -13.054 -25.586 -23.959 1.00 32.31 130 THR A O 1
ATOM 984 N N . PRO A 1 131 ? -14.207 -23.779 -23.248 1.00 33.53 131 PRO A N 1
ATOM 985 C CA . PRO A 1 131 ? -13.150 -23.328 -22.351 1.00 33.53 131 PRO A CA 1
ATOM 986 C C . PRO A 1 131 ? -12.902 -24.430 -21.313 1.00 33.53 131 PRO A C 1
ATOM 988 O O . PRO A 1 131 ? -13.847 -24.918 -20.685 1.00 33.53 131 PRO A O 1
ATOM 991 N N . LYS A 1 132 ? -11.648 -24.884 -21.173 1.00 39.84 132 LYS A N 1
ATOM 992 C CA . LYS A 1 132 ? -11.262 -25.840 -20.125 1.00 39.84 132 LYS A CA 1
ATOM 993 C C . LYS A 1 132 ? -11.628 -25.219 -18.777 1.00 39.84 132 LYS A C 1
ATOM 995 O O . LYS A 1 132 ? -10.969 -24.289 -18.326 1.00 39.84 132 LYS A O 1
ATOM 1000 N N . LYS A 1 133 ? -12.695 -25.728 -18.157 1.00 45.00 133 LYS A N 1
ATOM 1001 C CA . LYS A 1 133 ? -13.015 -25.453 -16.755 1.00 45.00 133 LYS A CA 1
ATOM 1002 C C . LYS A 1 133 ? -11.811 -25.866 -15.893 1.00 45.00 133 LYS A C 1
ATOM 1004 O O . LYS A 1 133 ? -11.215 -26.905 -16.201 1.00 45.00 133 LYS A O 1
ATOM 1009 N N . PRO A 1 134 ? -11.458 -25.098 -14.845 1.00 50.22 134 PRO A N 1
ATOM 1010 C CA . PRO A 1 134 ? -10.407 -25.490 -13.913 1.00 50.22 134 PRO A CA 1
ATOM 1011 C C . PRO A 1 134 ? -10.750 -26.864 -13.344 1.00 50.22 134 PRO A C 1
ATOM 1013 O O . PRO A 1 134 ? -11.916 -27.161 -13.069 1.00 50.22 134 PRO A O 1
ATOM 1016 N N . ALA A 1 135 ? -9.754 -27.740 -13.270 1.00 59.97 135 ALA A N 1
ATOM 1017 C CA . ALA A 1 135 ? -9.982 -29.129 -12.928 1.00 59.97 135 ALA A CA 1
ATOM 1018 C C . ALA A 1 135 ? -10.405 -29.215 -11.445 1.00 59.97 135 ALA A C 1
ATOM 1020 O O . ALA A 1 135 ? -9.580 -28.974 -10.565 1.00 59.97 135 ALA A O 1
ATOM 1021 N N . PRO A 1 136 ? -11.670 -29.563 -11.129 1.00 63.38 136 PRO A N 1
ATOM 1022 C CA . PRO A 1 136 ? -12.217 -29.422 -9.775 1.00 63.38 136 PRO A CA 1
ATOM 1023 C C . PRO A 1 136 ? -11.506 -30.309 -8.744 1.00 63.38 136 PRO A C 1
ATOM 1025 O O . PRO A 1 136 ? -11.579 -30.051 -7.549 1.00 63.38 136 PRO A O 1
ATOM 1028 N N . TRP A 1 137 ? -10.782 -31.337 -9.197 1.00 72.69 137 TRP A N 1
ATOM 1029 C CA . TRP A 1 137 ? -9.995 -32.220 -8.339 1.00 72.69 137 TRP A CA 1
ATOM 1030 C C . TRP A 1 137 ? -8.797 -31.525 -7.672 1.00 72.69 137 TRP A C 1
ATOM 1032 O O . TRP A 1 137 ? -8.377 -31.981 -6.612 1.00 72.69 137 TRP A O 1
ATOM 1042 N N . VAL A 1 138 ? -8.282 -30.423 -8.234 1.00 65.94 138 VAL A N 1
ATOM 1043 C CA . VAL A 1 138 ? -7.135 -29.682 -7.672 1.00 65.94 138 VAL A CA 1
ATOM 1044 C C . VAL A 1 138 ? -7.519 -28.993 -6.361 1.00 65.94 13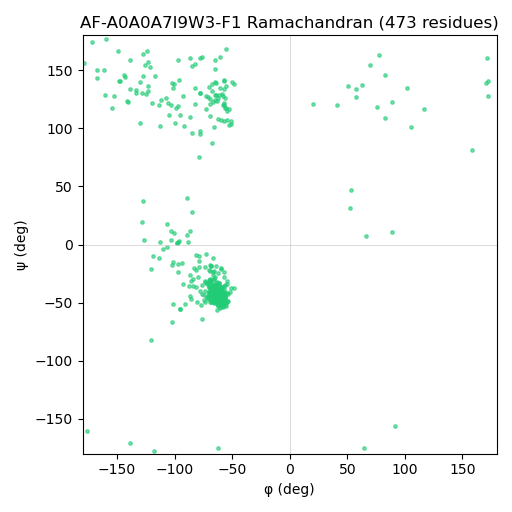8 VAL A C 1
ATOM 1046 O O . VAL A 1 138 ? -6.783 -29.087 -5.384 1.00 65.94 138 VAL A O 1
ATOM 1049 N N . LEU A 1 139 ? -8.721 -28.411 -6.291 1.00 70.44 139 LEU A N 1
ATOM 1050 C CA . LEU A 1 139 ? -9.267 -27.837 -5.056 1.00 70.44 139 LEU A CA 1
ATOM 1051 C C . LEU A 1 139 ? -9.428 -28.904 -3.961 1.00 70.44 139 LEU A C 1
ATOM 1053 O O . LEU A 1 139 ? -9.021 -28.693 -2.821 1.00 70.44 139 LEU A O 1
ATOM 1057 N N . TYR A 1 140 ? -9.972 -30.079 -4.298 1.00 76.31 140 TYR A N 1
ATOM 1058 C CA . TYR A 1 140 ? -10.104 -31.179 -3.334 1.00 76.31 140 TYR A CA 1
ATOM 1059 C C . TYR A 1 140 ? -8.745 -31.700 -2.853 1.00 76.31 140 TYR A C 1
ATOM 1061 O O . TYR A 1 140 ? -8.614 -32.092 -1.694 1.00 76.31 140 TYR A O 1
ATOM 1069 N N . LEU A 1 141 ? -7.728 -31.673 -3.717 1.00 75.88 141 LEU A N 1
ATOM 1070 C CA . LEU A 1 141 ? -6.363 -32.037 -3.359 1.00 75.88 141 LEU A CA 1
ATOM 1071 C C . LEU A 1 141 ? -5.725 -30.986 -2.433 1.00 75.88 141 LEU A C 1
ATOM 1073 O O . LEU A 1 141 ? -5.107 -31.365 -1.439 1.00 75.88 141 LEU A O 1
ATOM 1077 N N . ALA A 1 142 ? -5.943 -29.691 -2.684 1.00 69.06 142 ALA A N 1
ATOM 1078 C CA . ALA A 1 142 ? -5.475 -28.602 -1.826 1.00 69.06 142 ALA A CA 1
ATOM 1079 C C . ALA A 1 142 ? -6.115 -28.636 -0.429 1.00 69.06 142 ALA A C 1
ATOM 1081 O O . ALA A 1 142 ? -5.407 -28.594 0.578 1.00 69.06 142 ALA A O 1
ATOM 1082 N N . ILE A 1 143 ? -7.438 -28.814 -0.360 1.00 73.19 143 ILE A N 1
ATOM 1083 C CA . ILE A 1 143 ? -8.174 -28.968 0.904 1.00 73.19 143 ILE A CA 1
ATOM 1084 C C . ILE A 1 143 ? -7.715 -30.232 1.647 1.00 73.19 143 ILE A C 1
ATOM 1086 O O . ILE A 1 143 ? -7.498 -30.200 2.859 1.00 73.19 143 ILE A O 1
ATOM 1090 N N . GLY A 1 144 ? -7.527 -31.345 0.930 1.00 73.12 144 GLY A N 1
ATOM 1091 C CA . GLY A 1 144 ? -7.022 -32.591 1.505 1.00 73.12 144 GLY A CA 1
ATOM 1092 C C . GLY A 1 144 ? -5.613 -32.445 2.085 1.00 73.12 144 GLY A C 1
ATOM 1093 O O . GLY A 1 144 ? -5.358 -32.912 3.194 1.00 73.12 144 GLY A O 1
ATOM 1094 N N . ALA A 1 145 ? -4.714 -31.754 1.379 1.00 75.94 145 ALA A N 1
ATOM 1095 C CA . ALA A 1 145 ? -3.356 -31.489 1.847 1.00 75.94 145 ALA A CA 1
ATOM 1096 C C . ALA A 1 145 ? -3.342 -30.622 3.115 1.00 75.94 145 ALA A C 1
ATOM 1098 O O . ALA A 1 145 ? -2.616 -30.942 4.054 1.00 75.94 145 ALA A O 1
ATOM 1099 N N . LEU A 1 146 ? -4.190 -29.589 3.180 1.00 72.69 146 LEU A N 1
ATOM 1100 C CA . LEU A 1 146 ? -4.337 -28.738 4.362 1.00 72.69 146 LEU A CA 1
ATOM 1101 C C . LEU A 1 146 ? -4.872 -29.527 5.564 1.00 72.69 146 LEU A C 1
ATOM 1103 O O . LEU A 1 146 ? -4.320 -29.448 6.664 1.00 72.69 146 LEU A O 1
ATOM 1107 N N . ALA A 1 147 ? -5.913 -30.340 5.364 1.00 76.38 147 ALA A N 1
ATOM 1108 C CA . ALA A 1 147 ? -6.464 -31.174 6.428 1.00 76.38 147 ALA A CA 1
ATOM 1109 C C . ALA A 1 147 ? -5.409 -32.148 6.983 1.00 76.38 147 ALA A C 1
ATOM 1111 O O . ALA A 1 147 ? -5.261 -32.277 8.199 1.00 76.38 147 ALA A O 1
ATOM 1112 N N . VAL A 1 148 ? -4.627 -32.789 6.107 1.00 74.94 148 VAL A N 1
ATOM 1113 C CA . VAL A 1 148 ? -3.546 -33.701 6.509 1.00 74.94 148 VAL A CA 1
ATOM 1114 C C . VAL A 1 148 ? -2.425 -32.959 7.241 1.00 74.94 148 VAL A C 1
ATOM 1116 O O . VAL A 1 148 ? -1.961 -33.466 8.262 1.00 74.94 148 VAL A O 1
ATOM 1119 N N . SER A 1 149 ? -2.029 -31.758 6.801 1.00 74.50 149 SER A N 1
ATOM 1120 C CA . SER A 1 149 ? -0.981 -30.981 7.477 1.00 74.50 149 SER A CA 1
ATOM 1121 C C . SER A 1 149 ? -1.403 -30.518 8.872 1.00 74.50 149 SER A C 1
ATOM 1123 O O . SER A 1 149 ? -0.611 -30.582 9.811 1.00 74.50 149 SER A O 1
ATOM 1125 N N . VAL A 1 150 ? -2.669 -30.123 9.046 1.00 75.94 150 VAL A N 1
ATOM 1126 C CA . VAL A 1 150 ? -3.220 -29.747 10.358 1.00 75.94 150 VAL A CA 1
ATOM 1127 C C . VAL A 1 150 ? -3.305 -30.964 11.282 1.00 75.94 150 VAL A C 1
ATOM 1129 O O . VAL A 1 150 ? -2.889 -30.893 12.438 1.00 75.94 150 VAL A O 1
ATOM 1132 N N . ILE A 1 151 ? -3.773 -32.110 10.776 1.00 77.88 151 ILE A N 1
ATOM 1133 C CA . ILE A 1 151 ? -3.806 -33.362 11.546 1.00 77.88 151 ILE A CA 1
ATOM 1134 C C . ILE A 1 151 ? -2.387 -33.780 11.953 1.00 77.88 151 ILE A C 1
ATOM 1136 O O . ILE A 1 151 ? -2.173 -34.155 13.104 1.00 77.88 151 ILE A O 1
ATOM 1140 N N . ALA A 1 152 ? -1.408 -33.682 11.051 1.00 74.00 152 ALA A N 1
ATOM 1141 C CA . ALA A 1 152 ? -0.015 -34.005 11.346 1.00 74.00 152 ALA A CA 1
ATOM 1142 C C . ALA A 1 152 ? 0.574 -33.086 12.426 1.00 74.00 152 ALA A C 1
ATOM 1144 O O . ALA A 1 152 ? 1.224 -33.579 13.348 1.00 74.00 152 ALA A O 1
ATOM 1145 N N . LEU A 1 153 ? 0.294 -31.779 12.367 1.00 75.44 153 LEU A N 1
ATOM 1146 C CA . LEU A 1 153 ? 0.695 -30.816 13.393 1.00 75.44 153 LEU A CA 1
ATOM 1147 C C . LEU A 1 153 ? 0.097 -31.177 14.762 1.00 75.44 153 LEU A C 1
ATOM 1149 O O . LEU A 1 153 ? 0.829 -31.281 15.745 1.00 75.44 153 LEU A O 1
ATOM 1153 N N . ILE A 1 154 ? -1.213 -31.434 14.828 1.00 78.94 154 ILE A N 1
ATOM 1154 C CA . ILE A 1 154 ? -1.905 -31.801 16.074 1.00 78.94 154 ILE A CA 1
ATOM 1155 C C . ILE A 1 154 ? -1.345 -33.111 16.640 1.00 78.94 154 ILE A C 1
ATOM 1157 O O . ILE A 1 154 ? -1.044 -33.198 17.831 1.00 78.94 154 ILE A O 1
ATOM 1161 N N . LEU A 1 155 ? -1.161 -34.130 15.796 1.00 71.19 155 LEU A N 1
ATOM 1162 C CA . LEU A 1 155 ? -0.597 -35.412 16.215 1.00 71.19 155 LEU A CA 1
ATOM 1163 C C . LEU A 1 155 ? 0.837 -35.253 16.722 1.00 71.19 155 LEU A C 1
ATOM 1165 O O . LEU A 1 155 ? 1.183 -35.859 17.733 1.00 71.19 155 LEU A O 1
ATOM 1169 N N . LEU A 1 156 ? 1.656 -34.411 16.091 1.00 69.00 156 LEU A N 1
ATOM 1170 C CA . LEU A 1 156 ? 3.007 -34.132 16.568 1.00 69.00 156 LEU A CA 1
ATOM 1171 C C . LEU A 1 156 ? 3.002 -33.373 17.895 1.00 69.00 156 LEU A C 1
ATOM 1173 O O . LEU A 1 156 ? 3.791 -33.720 18.765 1.00 69.00 156 LEU A O 1
ATOM 1177 N N . ILE A 1 157 ? 2.083 -32.435 18.123 1.00 70.00 157 ILE A N 1
ATOM 1178 C CA . ILE A 1 157 ? 1.942 -31.752 19.421 1.00 70.00 157 ILE A CA 1
ATOM 1179 C C . ILE A 1 157 ? 1.526 -32.739 20.528 1.00 70.00 157 ILE A C 1
ATOM 1181 O O . ILE A 1 157 ? 2.060 -32.694 21.635 1.00 70.00 157 ILE A O 1
ATOM 1185 N N . VAL A 1 158 ? 0.604 -33.661 20.237 1.00 72.56 158 VAL A N 1
ATOM 1186 C CA . VAL A 1 158 ? 0.013 -34.564 21.241 1.00 72.56 158 VAL A CA 1
ATOM 1187 C C . VAL A 1 158 ? 0.871 -35.812 21.515 1.00 72.56 158 VAL A C 1
ATOM 1189 O O . VAL A 1 158 ? 0.914 -36.291 22.651 1.00 72.56 158 VAL A O 1
ATOM 1192 N N . LEU A 1 159 ? 1.548 -36.367 20.500 1.00 65.19 159 LEU A N 1
ATOM 1193 C CA . LEU A 1 159 ? 2.240 -37.668 20.579 1.00 65.19 159 LEU A CA 1
ATOM 1194 C C . LEU A 1 159 ? 3.764 -37.572 20.740 1.00 65.19 159 LEU A C 1
ATOM 1196 O O . LEU A 1 159 ? 4.370 -38.548 21.193 1.00 65.19 159 LEU A O 1
ATOM 1200 N N . THR A 1 160 ? 4.393 -36.423 20.449 1.00 59.66 160 THR A N 1
ATOM 1201 C CA . THR A 1 160 ? 5.844 -36.223 20.669 1.00 59.66 160 THR A CA 1
ATOM 1202 C C . THR A 1 160 ? 6.348 -36.639 22.058 1.00 59.66 160 THR A C 1
ATOM 1204 O O . THR A 1 160 ? 7.410 -37.264 22.106 1.00 59.66 160 THR A O 1
ATOM 1207 N N . PRO A 1 161 ? 5.622 -36.437 23.181 1.00 59.97 161 PRO A N 1
ATOM 1208 C CA . PRO A 1 161 ? 6.117 -36.882 24.485 1.00 59.97 161 PRO A CA 1
ATOM 1209 C C . PRO A 1 161 ? 6.078 -38.407 24.712 1.00 59.97 161 PRO A C 1
ATOM 1211 O O . PRO A 1 161 ? 6.608 -38.865 25.721 1.00 59.97 161 PRO A O 1
ATOM 1214 N N . LYS A 1 162 ? 5.465 -39.216 23.827 1.00 60.31 162 LYS A N 1
ATOM 1215 C CA . LYS A 1 162 ? 5.218 -40.655 24.077 1.00 60.31 162 LYS A CA 1
ATOM 1216 C C . LYS A 1 162 ? 5.857 -41.636 23.084 1.00 60.31 162 LYS A C 1
ATOM 1218 O O . LYS A 1 162 ? 6.014 -42.797 23.452 1.00 60.31 162 LYS A O 1
ATOM 1223 N N . THR A 1 163 ? 6.222 -41.229 21.862 1.00 57.94 163 THR A N 1
ATOM 1224 C CA . THR A 1 163 ? 6.553 -42.193 20.779 1.00 57.94 163 THR A CA 1
ATOM 1225 C C . THR A 1 163 ? 7.912 -42.020 20.083 1.00 57.94 163 THR A C 1
ATOM 1227 O O . THR A 1 163 ? 8.233 -42.802 19.189 1.00 57.94 163 THR A O 1
ATOM 1230 N N . GLY A 1 164 ? 8.755 -41.080 20.522 1.00 60.31 164 GLY A N 1
ATOM 1231 C CA . GLY A 1 164 ? 10.141 -40.935 20.049 1.00 60.31 164 GLY A CA 1
ATOM 1232 C C . GLY A 1 164 ? 10.304 -40.268 18.672 1.00 60.31 164 GLY A C 1
ATOM 1233 O O . GLY A 1 164 ? 9.370 -40.173 17.878 1.00 60.31 164 GLY A O 1
ATOM 1234 N N . ALA A 1 165 ? 11.530 -39.807 18.390 1.00 61.91 165 ALA A N 1
ATOM 1235 C CA . ALA A 1 165 ? 11.879 -38.908 17.278 1.00 61.91 165 ALA A CA 1
ATOM 1236 C C . ALA A 1 165 ? 11.572 -39.437 15.862 1.00 61.91 165 ALA A C 1
ATOM 1238 O O . ALA A 1 165 ? 11.461 -38.651 14.925 1.00 61.91 165 ALA A O 1
ATOM 1239 N N . TRP A 1 166 ? 11.411 -40.751 15.684 1.00 72.38 166 TRP A N 1
ATOM 1240 C CA . TRP A 1 166 ? 11.137 -41.353 14.374 1.00 72.38 166 TRP A CA 1
ATOM 1241 C C . TRP A 1 166 ? 9.769 -40.940 13.798 1.00 72.38 166 TRP A C 1
ATOM 1243 O O . TRP A 1 166 ? 9.627 -40.821 12.582 1.00 72.38 166 TRP A O 1
ATOM 1253 N N . LEU A 1 167 ? 8.786 -40.651 14.660 1.00 66.56 167 LEU A N 1
ATOM 1254 C CA . LEU A 1 167 ? 7.438 -40.248 14.249 1.00 66.56 167 LEU A CA 1
ATOM 1255 C C . LEU A 1 167 ? 7.424 -38.845 13.614 1.00 66.56 167 LEU A C 1
ATOM 1257 O O . LEU A 1 167 ? 6.640 -38.597 12.704 1.00 66.56 167 LEU A O 1
ATOM 1261 N N . VAL A 1 168 ? 8.339 -37.960 14.031 1.00 63.88 168 VAL A N 1
ATOM 1262 C CA . VAL A 1 168 ? 8.527 -36.615 13.450 1.00 63.88 168 VAL A CA 1
ATOM 1263 C C . VAL A 1 168 ? 8.974 -36.715 11.996 1.00 63.88 168 VAL A C 1
ATOM 1265 O O . VAL A 1 168 ? 8.437 -36.030 11.130 1.00 63.88 168 VAL A O 1
ATOM 1268 N N . TRP A 1 169 ? 9.912 -37.617 11.711 1.00 67.88 169 TRP A N 1
ATOM 1269 C CA . TRP A 1 169 ? 10.440 -37.799 10.364 1.00 67.88 169 TRP A CA 1
ATOM 1270 C C . TRP A 1 169 ? 9.431 -38.470 9.436 1.00 67.88 169 TRP A C 1
ATOM 1272 O O . TRP A 1 169 ? 9.227 -37.993 8.326 1.00 67.88 169 TRP A O 1
ATOM 1282 N N . VAL A 1 170 ? 8.754 -39.530 9.886 1.00 74.69 170 VAL A N 1
ATOM 1283 C CA . VAL A 1 170 ? 7.785 -40.247 9.041 1.00 74.69 170 VAL A CA 1
ATOM 1284 C C . VAL A 1 170 ? 6.547 -39.393 8.764 1.00 74.69 170 VAL A C 1
ATOM 1286 O O . VAL A 1 170 ? 6.133 -39.287 7.613 1.00 74.69 170 VAL A O 1
ATOM 1289 N N . LEU A 1 171 ? 5.970 -38.759 9.789 1.00 73.69 171 LEU A N 1
ATOM 1290 C CA . LEU A 1 171 ? 4.738 -37.980 9.637 1.00 73.69 171 LEU A CA 1
ATOM 1291 C C . LEU A 1 171 ? 5.006 -36.603 9.006 1.00 73.69 171 LEU A C 1
ATOM 1293 O O . LEU A 1 171 ? 4.251 -36.166 8.141 1.00 73.69 171 LEU A O 1
ATOM 1297 N N . GLY A 1 172 ? 6.100 -35.944 9.399 1.00 70.19 172 GLY A N 1
ATOM 1298 C CA . GLY A 1 172 ? 6.485 -34.627 8.892 1.00 70.19 172 GLY A CA 1
ATOM 1299 C C . GLY A 1 172 ? 6.923 -34.656 7.428 1.00 70.19 172 GLY A C 1
ATOM 1300 O O . GLY A 1 172 ? 6.428 -33.861 6.635 1.00 70.19 172 GLY A O 1
ATOM 1301 N N . ILE A 1 173 ? 7.782 -35.608 7.029 1.00 75.75 173 ILE A N 1
ATOM 1302 C CA . ILE A 1 173 ? 8.212 -35.731 5.624 1.00 75.75 173 ILE A CA 1
ATOM 1303 C C . ILE A 1 173 ? 7.046 -36.178 4.734 1.00 75.75 173 ILE A C 1
ATOM 1305 O O . ILE A 1 173 ? 6.898 -35.658 3.629 1.00 75.75 173 ILE A O 1
ATOM 1309 N N . ALA A 1 174 ? 6.190 -37.097 5.200 1.00 74.06 174 ALA A N 1
ATOM 1310 C CA . ALA A 1 174 ? 5.009 -37.506 4.438 1.00 74.06 174 ALA A CA 1
ATOM 1311 C C . ALA A 1 174 ? 4.034 -36.336 4.221 1.00 74.06 174 ALA A C 1
ATOM 1313 O O . ALA A 1 174 ? 3.550 -36.152 3.105 1.00 74.06 174 ALA A O 1
ATOM 1314 N N . SER A 1 175 ? 3.801 -35.514 5.253 1.00 76.06 175 SER A N 1
ATOM 1315 C CA . SER A 1 175 ? 2.998 -34.288 5.143 1.00 76.06 175 SER A CA 1
ATOM 1316 C C . SER A 1 175 ? 3.611 -33.304 4.147 1.00 76.06 175 SER A C 1
ATOM 1318 O O . SER A 1 175 ? 2.913 -32.825 3.258 1.00 76.06 175 SER A O 1
ATOM 1320 N N . LEU A 1 176 ? 4.926 -33.072 4.234 1.00 76.19 176 LEU A N 1
ATOM 1321 C CA . LEU A 1 176 ? 5.649 -32.154 3.352 1.00 76.19 176 LEU A CA 1
ATOM 1322 C C . LEU A 1 176 ? 5.606 -32.599 1.881 1.00 76.19 176 LEU A C 1
ATOM 1324 O O . LEU A 1 176 ? 5.439 -31.771 0.987 1.00 76.19 176 LEU A O 1
ATOM 1328 N N . ALA A 1 177 ? 5.727 -33.902 1.617 1.00 75.88 177 ALA A N 1
ATOM 1329 C CA . ALA A 1 177 ? 5.648 -34.455 0.267 1.00 75.88 177 ALA A CA 1
ATOM 1330 C C . ALA A 1 177 ? 4.243 -34.288 -0.341 1.00 75.88 177 ALA A C 1
ATOM 1332 O O . ALA A 1 177 ? 4.114 -33.925 -1.510 1.00 75.88 177 ALA A O 1
ATOM 1333 N N . LEU A 1 178 ? 3.191 -34.498 0.458 1.00 75.94 178 LEU A N 1
ATOM 1334 C CA . LEU A 1 178 ? 1.797 -34.295 0.049 1.00 75.94 178 LEU A CA 1
ATOM 1335 C C . LEU A 1 178 ? 1.468 -32.813 -0.179 1.00 75.94 178 LEU A C 1
ATOM 1337 O O . LEU A 1 178 ? 0.859 -32.475 -1.196 1.00 75.94 178 LEU A O 1
ATOM 1341 N N . SER A 1 179 ? 1.910 -31.918 0.709 1.00 75.19 179 SER A N 1
ATOM 1342 C CA . SER A 1 179 ? 1.725 -30.472 0.537 1.00 75.19 179 SER A CA 1
ATOM 1343 C C . SER A 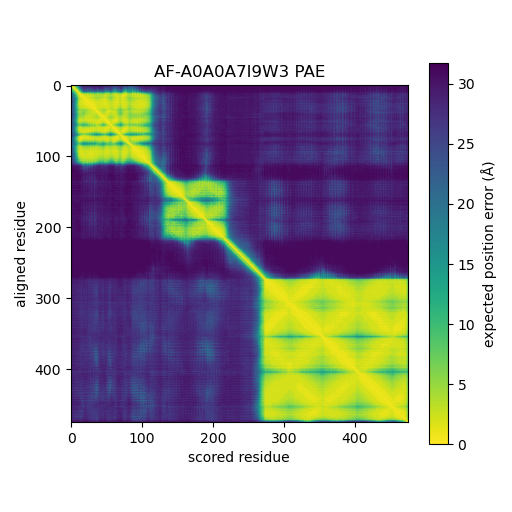1 179 ? 2.546 -29.920 -0.631 1.00 75.19 179 SER A C 1
ATOM 1345 O O . SER A 1 179 ? 2.061 -29.071 -1.373 1.00 75.19 179 SER A O 1
ATOM 1347 N N . GLY A 1 180 ? 3.757 -30.440 -0.855 1.00 71.56 180 GLY A N 1
ATOM 1348 C CA . GLY A 1 180 ? 4.603 -30.064 -1.989 1.00 71.56 180 GLY A CA 1
ATOM 1349 C C . GLY A 1 180 ? 4.016 -30.502 -3.332 1.00 71.56 180 GLY A C 1
ATOM 1350 O O . GLY A 1 180 ? 4.010 -29.726 -4.285 1.00 71.56 180 GLY A O 1
ATOM 1351 N N . PHE A 1 181 ? 3.447 -31.710 -3.405 1.00 77.75 181 PHE A N 1
ATOM 1352 C CA . PHE A 1 181 ? 2.733 -32.175 -4.598 1.00 77.75 181 PHE A CA 1
ATOM 1353 C C . PHE A 1 181 ? 1.458 -31.361 -4.865 1.00 77.75 181 PHE A C 1
ATOM 1355 O O . PHE A 1 181 ? 1.147 -31.065 -6.017 1.00 77.75 181 PHE A O 1
ATOM 1362 N N . SER A 1 182 ? 0.756 -30.951 -3.805 1.00 76.56 182 SER A N 1
ATOM 1363 C CA . SER A 1 182 ? -0.396 -30.049 -3.896 1.00 76.56 182 SER A CA 1
ATOM 1364 C C . SER A 1 182 ? -0.020 -28.683 -4.461 1.00 76.56 182 SER A C 1
ATOM 1366 O O . SER A 1 182 ? -0.636 -28.226 -5.420 1.00 76.56 182 SER A O 1
ATOM 1368 N N . LEU A 1 183 ? 1.048 -28.075 -3.943 1.00 73.12 183 LEU A N 1
ATOM 1369 C CA . LEU A 1 183 ? 1.549 -26.796 -4.438 1.00 73.12 183 LEU A CA 1
ATOM 1370 C C . LEU A 1 183 ? 2.004 -26.894 -5.899 1.00 73.12 183 LEU A C 1
ATOM 1372 O O . LEU A 1 183 ? 1.663 -26.039 -6.712 1.00 73.12 183 LEU A O 1
ATOM 1376 N N . TYR A 1 184 ? 2.702 -27.971 -6.263 1.00 75.31 184 TYR A N 1
ATOM 1377 C CA . TYR A 1 184 ? 3.093 -28.226 -7.649 1.00 75.31 184 TYR A CA 1
ATOM 1378 C C . T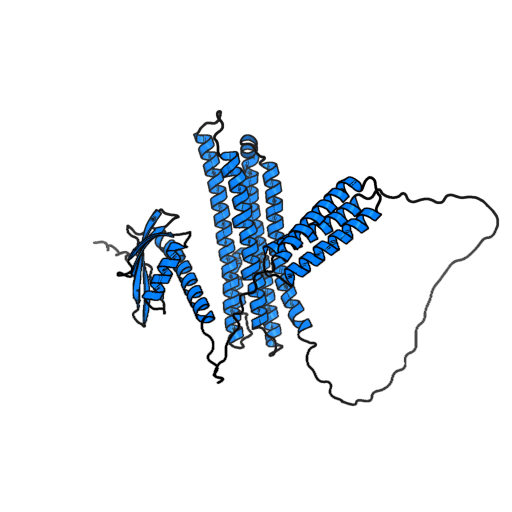YR A 1 184 ? 1.877 -28.340 -8.584 1.00 75.31 184 TYR A C 1
ATOM 1380 O O . TYR A 1 184 ? 1.857 -27.721 -9.647 1.00 75.31 184 TYR A O 1
ATOM 1388 N N . ALA A 1 185 ? 0.839 -29.081 -8.183 1.00 70.25 185 ALA A N 1
ATOM 1389 C CA . ALA A 1 185 ? -0.393 -29.202 -8.959 1.00 70.25 185 ALA A CA 1
ATOM 1390 C C . ALA A 1 185 ? -1.132 -27.855 -9.081 1.00 70.25 185 ALA A C 1
ATOM 1392 O O . ALA A 1 185 ? -1.575 -27.508 -10.175 1.00 70.25 185 ALA A O 1
ATOM 1393 N N . SER A 1 186 ? -1.204 -27.073 -8.001 1.00 69.06 186 SER A N 1
ATOM 1394 C CA . SER A 1 186 ? -1.813 -25.738 -7.992 1.00 69.06 186 SER A CA 1
ATOM 1395 C C . SER A 1 186 ? -1.048 -24.706 -8.823 1.00 69.06 186 SER A C 1
ATOM 1397 O O . SER A 1 186 ? -1.664 -23.758 -9.288 1.00 69.06 186 SER A O 1
ATOM 1399 N N . LEU A 1 187 ? 0.265 -24.862 -9.019 1.00 69.06 187 LEU A N 1
ATOM 1400 C CA . LEU A 1 187 ? 1.075 -23.953 -9.843 1.00 69.06 187 LEU A CA 1
ATOM 1401 C C . LEU A 1 187 ? 1.088 -24.344 -11.327 1.00 69.06 187 LEU A C 1
ATOM 1403 O O . LEU A 1 187 ? 1.114 -23.475 -12.193 1.00 69.06 187 LEU A O 1
ATOM 1407 N N . MET A 1 188 ? 1.078 -25.645 -11.635 1.00 66.88 188 MET A N 1
ATOM 1408 C CA . MET A 1 188 ? 1.253 -26.143 -13.008 1.00 66.88 188 MET A CA 1
ATOM 1409 C C . MET A 1 188 ? -0.059 -26.456 -13.735 1.00 66.88 188 MET A C 1
ATOM 1411 O O . MET A 1 188 ? -0.081 -26.493 -14.966 1.00 66.88 188 MET A O 1
ATOM 1415 N N . LEU A 1 189 ? -1.148 -26.733 -13.009 1.00 63.09 189 LEU A N 1
ATOM 1416 C CA . LEU A 1 189 ? -2.396 -27.244 -13.594 1.00 63.09 189 LEU A CA 1
ATOM 1417 C C . LEU A 1 189 ? -3.600 -26.319 -13.386 1.00 63.09 189 LEU A C 1
ATOM 1419 O O . LEU A 1 189 ? -4.643 -26.554 -14.001 1.00 63.09 189 LEU A O 1
ATOM 1423 N N . ASP A 1 190 ? -3.477 -25.281 -12.557 1.00 58.91 190 ASP A N 1
ATOM 1424 C CA . ASP A 1 190 ? -4.574 -24.377 -12.220 1.00 58.91 190 ASP A CA 1
ATOM 1425 C C . ASP A 1 190 ? -4.081 -22.929 -12.044 1.00 58.91 190 ASP A C 1
ATOM 1427 O O . ASP A 1 190 ? -2.966 -22.696 -11.598 1.00 58.91 190 ASP A O 1
ATOM 1431 N N . LYS A 1 191 ? -4.901 -21.941 -12.422 1.00 58.19 191 LYS A N 1
ATOM 1432 C CA . LYS A 1 191 ? -4.604 -20.503 -12.241 1.00 58.19 191 LYS A CA 1
ATOM 1433 C C . LYS A 1 191 ? -5.382 -19.886 -11.072 1.00 58.19 191 LYS A C 1
ATOM 1435 O O . LYS A 1 191 ? -5.307 -18.683 -10.854 1.00 58.19 191 LYS A O 1
ATOM 1440 N N . ASN A 1 192 ? -6.145 -20.692 -10.330 1.00 68.31 192 ASN A N 1
ATOM 1441 C CA . ASN A 1 192 ? -6.951 -20.216 -9.208 1.00 68.31 192 ASN A CA 1
ATOM 1442 C C . ASN A 1 192 ? -6.089 -19.845 -7.992 1.00 68.31 192 ASN A C 1
ATOM 1444 O O . ASN A 1 192 ? -5.474 -20.710 -7.363 1.00 68.31 192 ASN A O 1
ATOM 1448 N N . LEU A 1 193 ? -6.132 -18.562 -7.625 1.00 66.25 193 LEU A N 1
ATOM 1449 C CA . LEU A 1 193 ? -5.432 -17.975 -6.478 1.00 66.25 193 LEU A CA 1
ATOM 1450 C C . LEU A 1 193 ? -5.732 -18.720 -5.165 1.00 66.25 193 LEU A C 1
ATOM 1452 O O . LEU A 1 193 ? -4.823 -19.072 -4.421 1.00 66.25 193 LEU A O 1
ATOM 1456 N N . VAL A 1 194 ? -6.996 -19.085 -4.939 1.00 65.19 194 VAL A N 1
ATOM 1457 C CA . VAL A 1 194 ? -7.458 -19.808 -3.740 1.00 65.19 194 VAL A CA 1
ATOM 1458 C C . VAL A 1 194 ? -6.760 -21.167 -3.566 1.00 65.19 194 VAL A C 1
ATOM 1460 O O . VAL A 1 194 ? -6.366 -21.535 -2.460 1.00 65.19 194 VAL A O 1
ATOM 1463 N N . ASN A 1 195 ? -6.531 -21.904 -4.659 1.00 68.38 195 ASN A N 1
ATOM 1464 C CA . ASN A 1 195 ? -5.857 -23.208 -4.618 1.00 68.38 195 ASN A CA 1
ATOM 1465 C C . ASN A 1 195 ? -4.360 -23.061 -4.324 1.00 68.38 195 ASN A C 1
ATOM 1467 O O . ASN A 1 195 ? -3.777 -23.908 -3.640 1.00 68.38 195 ASN A O 1
ATOM 1471 N N . ARG A 1 196 ? -3.752 -21.966 -4.7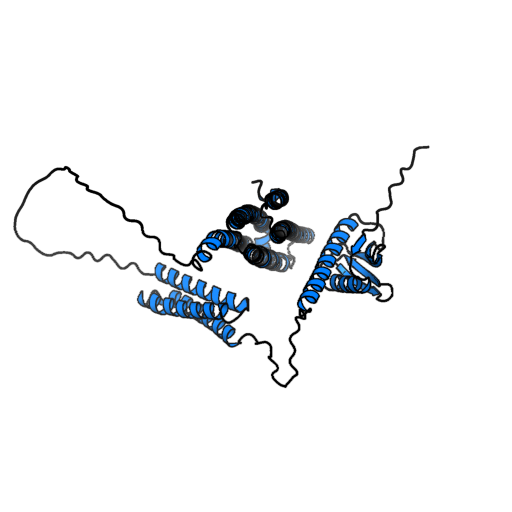99 1.00 71.00 196 ARG A N 1
ATOM 1472 C CA . ARG A 1 196 ? -2.362 -21.602 -4.504 1.00 71.00 196 ARG A CA 1
ATOM 1473 C C . ARG A 1 196 ? -2.208 -21.234 -3.030 1.00 71.00 196 ARG A C 1
ATOM 1475 O O . ARG A 1 196 ? -1.355 -21.830 -2.377 1.00 71.00 196 ARG A O 1
ATOM 1482 N N . ILE A 1 197 ? -3.092 -20.393 -2.488 1.00 71.69 197 ILE A N 1
ATOM 1483 C CA . ILE A 1 197 ? -3.104 -20.003 -1.068 1.00 71.69 197 ILE A CA 1
ATOM 1484 C C . ILE A 1 197 ? -3.240 -21.236 -0.164 1.00 71.69 197 ILE A C 1
ATOM 1486 O O . ILE A 1 197 ? -2.375 -21.471 0.677 1.00 71.69 197 ILE A O 1
ATOM 1490 N N . PHE A 1 198 ? -4.247 -22.094 -0.375 1.00 63.50 198 PHE A N 1
ATOM 1491 C CA . PHE A 1 198 ? -4.424 -23.293 0.460 1.00 63.50 198 PHE A CA 1
ATOM 1492 C C . PHE A 1 198 ? -3.227 -24.247 0.401 1.00 63.50 198 PHE A C 1
ATOM 1494 O O . PHE A 1 198 ? -2.815 -24.792 1.427 1.00 63.50 198 PHE A O 1
ATOM 1501 N N . SER A 1 199 ? -2.642 -24.438 -0.785 1.00 69.25 199 SER A N 1
ATOM 1502 C CA . SER A 1 199 ? -1.456 -25.284 -0.938 1.00 69.25 199 SER A CA 1
ATOM 1503 C C . SER A 1 199 ? -0.195 -24.670 -0.312 1.00 69.25 199 SER A C 1
ATOM 1505 O O . SER A 1 199 ? 0.581 -25.395 0.308 1.00 69.25 199 SER A O 1
ATOM 1507 N N . GLY A 1 200 ? -0.020 -23.346 -0.393 1.00 68.44 200 GLY A N 1
ATOM 1508 C CA . GLY A 1 200 ? 1.083 -22.616 0.237 1.00 68.44 200 GLY A CA 1
ATOM 1509 C C . GLY A 1 200 ? 0.999 -22.653 1.763 1.00 68.44 200 GLY A C 1
ATOM 1510 O O . GLY A 1 200 ? 1.971 -23.007 2.431 1.00 68.44 200 GLY A O 1
ATOM 1511 N N . VAL A 1 201 ? -0.195 -22.419 2.315 1.00 73.31 201 VAL A N 1
ATOM 1512 C CA . VAL A 1 201 ? -0.471 -22.540 3.755 1.00 73.31 201 VAL A CA 1
ATOM 1513 C C . VAL A 1 201 ? -0.197 -23.965 4.250 1.00 73.31 201 VAL A C 1
ATOM 1515 O O . VAL A 1 201 ? 0.440 -24.146 5.288 1.00 73.31 201 VAL A O 1
ATOM 1518 N N . ALA A 1 202 ? -0.587 -24.998 3.494 1.00 71.12 202 ALA A N 1
ATOM 1519 C CA . ALA A 1 202 ? -0.320 -26.394 3.858 1.00 71.12 202 ALA A CA 1
ATOM 1520 C C . ALA A 1 202 ? 1.187 -26.730 3.914 1.00 71.12 202 ALA A C 1
ATOM 1522 O O . ALA A 1 202 ? 1.623 -27.507 4.774 1.00 71.12 202 ALA A O 1
ATOM 1523 N N . VAL A 1 203 ? 2.000 -26.136 3.031 1.00 74.56 203 VAL A N 1
ATOM 1524 C CA . VAL A 1 203 ? 3.467 -26.262 3.079 1.00 74.56 203 VAL A CA 1
ATOM 1525 C C . VAL A 1 203 ? 4.023 -25.550 4.313 1.00 74.56 203 VAL A C 1
ATOM 1527 O O . VAL A 1 203 ? 4.803 -26.154 5.050 1.00 74.56 203 VAL A O 1
ATOM 1530 N N . GLY A 1 204 ? 3.572 -24.323 4.594 1.00 69.75 204 GLY A N 1
ATOM 1531 C CA . GLY A 1 204 ? 3.971 -23.570 5.789 1.00 69.75 204 GLY A CA 1
ATOM 1532 C C . GLY A 1 204 ? 3.685 -24.328 7.090 1.00 69.75 204 GLY A C 1
ATOM 1533 O O . GLY A 1 204 ? 4.573 -24.486 7.930 1.00 69.75 204 GLY A O 1
ATOM 1534 N N . ILE A 1 205 ? 2.483 -24.903 7.219 1.00 73.50 205 ILE A N 1
ATOM 1535 C CA . ILE A 1 205 ? 2.084 -25.729 8.371 1.00 73.50 205 ILE A CA 1
ATOM 1536 C C . ILE A 1 205 ? 2.952 -26.990 8.482 1.00 73.50 205 ILE A C 1
ATOM 1538 O O . ILE A 1 205 ? 3.365 -27.358 9.581 1.00 73.50 205 ILE A O 1
ATOM 1542 N N . SER A 1 206 ? 3.269 -27.643 7.360 1.00 73.50 206 SER A N 1
ATOM 1543 C CA . SER A 1 206 ? 4.114 -28.845 7.357 1.00 73.50 206 SER A CA 1
ATOM 1544 C C . SER A 1 206 ? 5.552 -28.544 7.797 1.00 73.50 206 SER A C 1
ATOM 1546 O O . SER A 1 206 ? 6.140 -29.321 8.549 1.00 73.50 206 SER A O 1
ATOM 1548 N N . VAL A 1 207 ? 6.109 -27.397 7.396 1.00 76.38 207 VAL A N 1
ATOM 1549 C CA . VAL A 1 207 ? 7.434 -26.937 7.845 1.00 76.38 207 VAL A CA 1
ATOM 1550 C C . VAL A 1 207 ? 7.417 -26.601 9.338 1.00 76.38 207 VAL A C 1
ATOM 1552 O O . VAL A 1 207 ? 8.281 -27.076 10.078 1.00 76.38 207 VAL A O 1
ATOM 1555 N N . LEU A 1 208 ? 6.404 -25.867 9.808 1.00 71.75 208 LEU A N 1
ATOM 1556 C CA . LEU A 1 208 ? 6.203 -25.578 11.233 1.00 71.75 208 LEU 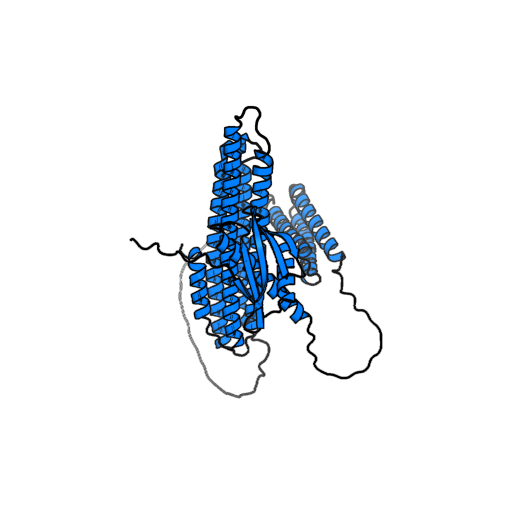A CA 1
ATOM 1557 C C . LEU A 1 208 ? 6.095 -26.859 12.067 1.00 71.75 208 LEU A C 1
ATOM 1559 O O . LEU A 1 208 ? 6.722 -26.959 13.120 1.00 71.75 208 LEU A O 1
ATOM 1563 N N . ALA A 1 209 ? 5.371 -27.870 11.584 1.00 70.50 209 ALA A N 1
ATOM 1564 C CA . ALA A 1 209 ? 5.228 -29.152 12.268 1.00 70.50 209 ALA A CA 1
ATOM 1565 C C . ALA A 1 209 ? 6.570 -29.892 12.430 1.00 70.50 209 ALA A C 1
ATOM 1567 O O . ALA A 1 209 ? 6.835 -30.467 13.488 1.00 70.50 209 ALA A O 1
ATOM 1568 N N . ILE A 1 210 ? 7.444 -29.837 11.419 1.00 72.44 210 ILE A N 1
ATOM 1569 C CA . ILE A 1 210 ? 8.798 -30.409 11.487 1.00 72.44 210 ILE A CA 1
ATOM 1570 C C . ILE A 1 210 ? 9.660 -29.630 12.489 1.00 72.44 210 ILE A C 1
ATOM 1572 O O . ILE A 1 210 ? 10.328 -30.239 13.326 1.00 72.44 210 ILE A O 1
ATOM 1576 N N . VAL A 1 211 ? 9.615 -28.294 12.453 1.00 71.94 211 VAL A N 1
ATOM 1577 C CA . VAL A 1 211 ? 10.377 -27.433 13.374 1.00 71.94 211 VAL A CA 1
ATOM 1578 C C . VAL A 1 211 ? 9.945 -27.666 14.825 1.00 71.94 211 VAL A C 1
ATOM 1580 O O . VAL A 1 211 ? 10.791 -27.951 15.673 1.00 71.94 211 VAL A O 1
ATOM 1583 N N . PHE A 1 212 ? 8.642 -27.644 15.117 1.00 65.38 212 PHE A N 1
ATOM 1584 C CA . PHE A 1 212 ? 8.122 -27.931 16.458 1.00 65.38 212 PHE A CA 1
ATOM 1585 C C . PHE A 1 212 ? 8.436 -29.361 16.914 1.00 65.38 212 PHE A C 1
ATOM 1587 O O . PHE A 1 212 ? 8.804 -29.568 18.072 1.00 65.38 212 PHE A O 1
ATOM 1594 N N . GLY A 1 213 ? 8.372 -30.345 16.010 1.00 63.41 213 GLY A N 1
ATOM 1595 C CA . GLY A 1 213 ? 8.773 -31.723 16.296 1.00 63.41 213 GLY A CA 1
ATOM 1596 C C . GLY A 1 213 ? 10.251 -31.865 16.685 1.00 63.41 213 GLY A C 1
ATOM 1597 O O . GLY A 1 213 ? 10.581 -32.694 17.533 1.00 63.41 213 GLY A O 1
ATOM 1598 N N . CYS A 1 214 ? 11.133 -31.033 16.125 1.00 64.19 214 CYS A N 1
ATOM 1599 C CA . CYS A 1 214 ? 12.554 -30.976 16.480 1.00 64.19 214 CYS A CA 1
ATOM 1600 C C . CYS A 1 214 ? 12.817 -30.256 17.814 1.00 64.19 214 CYS A C 1
ATOM 1602 O O . CYS A 1 214 ? 13.705 -30.666 18.560 1.00 64.19 214 CYS A O 1
ATOM 1604 N N . VAL A 1 215 ? 12.040 -29.220 18.147 1.00 64.62 215 VAL A N 1
ATOM 1605 C CA . VAL A 1 215 ? 12.196 -28.450 19.398 1.00 64.62 215 VAL A CA 1
ATOM 1606 C C . VAL A 1 215 ? 11.693 -29.228 20.623 1.00 64.62 215 VAL A C 1
ATOM 1608 O O . VAL A 1 215 ? 12.279 -29.119 21.698 1.00 64.62 215 VAL A O 1
ATOM 1611 N N . ASN A 1 216 ? 10.668 -30.073 20.465 1.00 56.62 216 ASN A N 1
ATOM 1612 C CA . ASN A 1 216 ? 10.081 -30.873 21.550 1.00 56.62 216 ASN A CA 1
ATOM 1613 C C . ASN A 1 216 ? 10.772 -32.231 21.809 1.00 56.62 216 ASN A C 1
ATOM 1615 O O . ASN A 1 216 ? 10.241 -33.062 22.551 1.00 56.62 216 ASN A O 1
ATOM 1619 N N . MET A 1 217 ? 11.949 -32.493 21.229 1.00 57.19 217 MET A N 1
ATOM 1620 C CA . MET A 1 217 ? 12.684 -33.732 21.506 1.00 57.19 217 MET A CA 1
ATOM 1621 C C . MET A 1 217 ? 13.266 -33.724 22.935 1.00 57.19 217 MET A C 1
ATOM 1623 O O . MET A 1 217 ? 14.011 -32.804 23.285 1.00 57.19 217 MET A O 1
ATOM 1627 N N . PRO A 1 218 ? 13.016 -34.752 23.774 1.00 50.16 218 PRO A N 1
ATOM 1628 C CA . PRO A 1 218 ? 13.741 -34.888 25.031 1.00 50.16 218 PRO A CA 1
ATOM 1629 C C . PRO A 1 218 ? 15.231 -35.098 24.729 1.00 50.16 218 PRO A C 1
ATOM 1631 O O . PRO A 1 218 ? 15.599 -36.022 24.002 1.00 50.16 218 PRO A O 1
ATOM 1634 N N . LYS A 1 219 ? 16.094 -34.232 25.280 1.00 43.03 219 LYS A N 1
ATOM 1635 C CA . LYS A 1 219 ? 17.558 -34.336 25.160 1.00 43.03 219 LYS A CA 1
ATOM 1636 C C . LYS A 1 219 ? 18.011 -35.721 25.629 1.00 43.03 219 LYS A C 1
ATOM 1638 O O . LYS A 1 219 ? 18.015 -36.002 26.827 1.00 43.03 219 LYS A O 1
ATOM 1643 N N . ALA A 1 220 ? 18.401 -36.580 24.690 1.00 36.69 220 ALA A N 1
ATOM 1644 C CA . ALA A 1 220 ? 19.053 -37.837 25.014 1.00 36.69 220 ALA A CA 1
ATOM 1645 C C . ALA A 1 220 ? 20.407 -37.537 25.675 1.00 36.69 220 ALA A C 1
ATOM 1647 O O . ALA A 1 220 ? 21.234 -36.798 25.139 1.00 36.69 220 ALA A O 1
ATOM 1648 N N . MET A 1 221 ? 20.583 -38.084 26.876 1.00 36.72 221 MET A N 1
ATOM 1649 C CA . MET A 1 221 ? 21.762 -37.942 27.719 1.00 36.72 221 MET A CA 1
ATOM 1650 C C . MET A 1 221 ? 23.026 -38.416 26.998 1.00 36.72 221 MET A C 1
ATOM 1652 O O . MET A 1 221 ? 23.074 -39.514 26.440 1.00 36.72 221 MET A O 1
ATOM 1656 N N . THR A 1 222 ? 24.080 -37.609 27.096 1.00 34.59 222 THR A N 1
ATOM 1657 C CA . THR A 1 222 ? 25.471 -38.007 26.890 1.00 34.59 222 THR A CA 1
ATOM 1658 C C . THR A 1 222 ? 25.747 -39.242 27.748 1.00 34.59 222 THR A C 1
ATOM 1660 O O . THR A 1 222 ? 25.885 -39.145 28.965 1.00 34.59 222 THR A O 1
ATOM 1663 N N . THR A 1 223 ? 25.808 -40.424 27.134 1.00 30.20 223 THR A N 1
ATOM 1664 C CA . THR A 1 223 ? 26.283 -41.618 27.837 1.00 30.20 223 THR A CA 1
ATOM 1665 C C . THR A 1 223 ? 27.799 -41.559 27.895 1.00 30.20 223 THR A C 1
ATOM 1667 O O . THR A 1 223 ? 28.512 -41.898 26.954 1.00 30.20 223 THR A O 1
ATOM 1670 N N . THR A 1 224 ? 28.275 -41.089 29.042 1.00 27.47 224 THR A N 1
ATOM 1671 C CA . THR A 1 224 ? 29.579 -41.410 29.606 1.00 27.47 224 THR A CA 1
ATOM 1672 C C . THR A 1 224 ? 29.730 -42.932 29.662 1.00 27.47 224 THR A C 1
ATOM 1674 O O . THR A 1 224 ? 28.992 -43.603 30.380 1.00 27.47 224 THR A O 1
ATOM 1677 N N . VAL A 1 225 ? 30.693 -43.493 28.932 1.00 27.89 225 VAL A N 1
ATOM 1678 C CA . VAL A 1 225 ? 31.134 -44.878 29.143 1.00 27.89 225 VAL A CA 1
ATOM 1679 C C . VAL A 1 225 ? 32.205 -44.859 30.232 1.00 27.89 225 VAL A C 1
ATOM 1681 O O . VAL A 1 225 ? 33.306 -44.349 30.028 1.00 27.89 225 VAL A O 1
ATOM 1684 N N . ALA A 1 226 ? 31.875 -45.390 31.409 1.00 27.48 226 ALA A N 1
ATOM 1685 C CA . ALA A 1 226 ? 32.803 -45.565 32.520 1.00 27.48 226 ALA A CA 1
ATOM 1686 C C . ALA A 1 226 ? 33.377 -46.997 32.553 1.00 27.48 226 ALA A C 1
ATOM 1688 O O . ALA A 1 226 ? 32.628 -47.948 32.726 1.00 27.48 226 ALA A O 1
ATOM 1689 N N . LYS A 1 227 ? 34.716 -47.070 32.424 1.00 29.98 227 LYS A N 1
ATOM 1690 C CA . LYS A 1 227 ? 35.734 -47.891 33.139 1.00 29.98 227 LYS A CA 1
ATOM 1691 C C . LYS A 1 227 ? 35.534 -49.417 33.262 1.00 29.98 227 LYS A C 1
ATOM 1693 O O . LYS A 1 227 ? 34.475 -49.879 33.662 1.00 29.98 227 LYS A O 1
ATOM 1698 N N . THR A 1 228 ? 36.585 -50.234 33.056 1.00 24.19 228 THR A N 1
ATOM 1699 C CA . THR A 1 228 ? 37.472 -50.866 34.094 1.00 24.19 228 THR A CA 1
ATOM 1700 C C . THR A 1 228 ? 38.410 -51.905 33.403 1.00 24.19 228 THR A C 1
ATOM 1702 O O . THR A 1 228 ? 37.975 -52.413 32.372 1.00 24.19 228 THR A O 1
ATOM 1705 N N . PRO A 1 229 ? 39.573 -52.382 33.934 1.00 33.94 229 PRO A N 1
ATOM 1706 C CA . PRO A 1 229 ? 40.698 -51.785 34.684 1.00 33.94 229 PRO A CA 1
ATOM 1707 C C . PRO A 1 229 ? 42.110 -51.998 34.035 1.00 33.94 229 PRO A C 1
ATOM 1709 O O . PRO A 1 229 ? 42.309 -52.832 33.163 1.00 33.94 229 PRO A O 1
ATOM 1712 N N . SER A 1 230 ? 43.088 -51.239 34.545 1.00 23.92 230 SER A N 1
ATOM 1713 C CA . SER A 1 230 ? 44.540 -51.484 34.746 1.00 23.92 230 SER A CA 1
ATOM 1714 C C . SER A 1 230 ? 45.308 -52.584 33.971 1.00 23.92 230 SER A C 1
ATOM 1716 O O . SER A 1 230 ? 45.112 -53.757 34.262 1.00 23.92 230 SER A O 1
ATOM 1718 N N . SER A 1 231 ? 46.358 -52.213 33.210 1.00 24.31 231 SER A N 1
ATOM 1719 C CA . SER A 1 231 ? 47.783 -52.427 33.591 1.00 24.31 231 SER A CA 1
ATOM 1720 C C . SER A 1 231 ? 48.817 -52.100 32.486 1.00 24.31 231 SER A C 1
ATOM 1722 O O . SER A 1 231 ? 48.647 -52.482 31.335 1.00 24.31 231 SER A O 1
ATOM 1724 N N . SER A 1 232 ? 49.930 -51.504 32.946 1.00 25.16 232 SER A N 1
ATOM 1725 C CA . SER A 1 232 ? 51.331 -51.517 32.456 1.00 25.16 232 SER A CA 1
ATOM 1726 C C . SER A 1 232 ? 51.797 -50.719 31.219 1.00 25.16 232 SER A C 1
ATOM 1728 O O . SER A 1 232 ? 51.474 -51.068 30.092 1.00 25.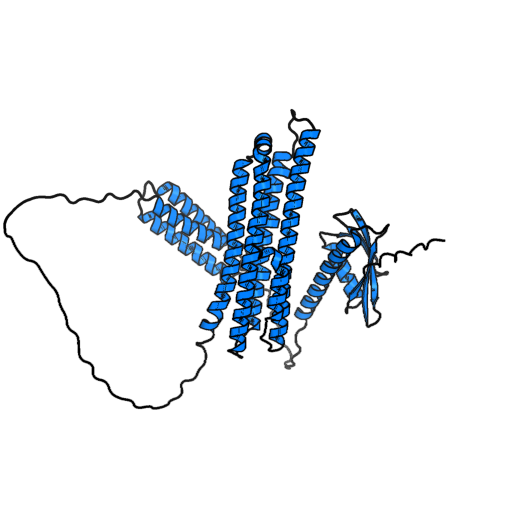16 232 SER A O 1
ATOM 1730 N N . SER A 1 233 ? 52.734 -49.786 31.516 1.00 25.56 233 SER A N 1
ATOM 1731 C CA . SER A 1 233 ? 53.972 -49.383 30.788 1.00 25.56 233 SER A CA 1
ATOM 1732 C C . SER A 1 233 ? 53.841 -48.770 29.381 1.00 25.56 233 SER A C 1
ATOM 1734 O O . SER A 1 233 ? 53.116 -49.298 28.560 1.00 25.56 233 SER A O 1
ATOM 1736 N N . SER A 1 234 ? 54.542 -47.712 28.960 1.00 26.69 234 SER A N 1
ATOM 1737 C CA . SER A 1 234 ? 55.706 -46.972 29.476 1.00 26.69 234 SER A CA 1
ATOM 1738 C C . SER A 1 234 ? 55.862 -45.638 28.709 1.00 26.69 234 SER A C 1
ATOM 1740 O O . SER A 1 234 ? 55.630 -45.589 27.506 1.00 26.69 234 SER A O 1
ATOM 1742 N N . SER A 1 235 ? 56.273 -44.584 29.418 1.00 24.06 235 SER A N 1
ATOM 1743 C CA . SER A 1 235 ? 56.719 -43.240 28.971 1.00 24.06 235 SER A CA 1
A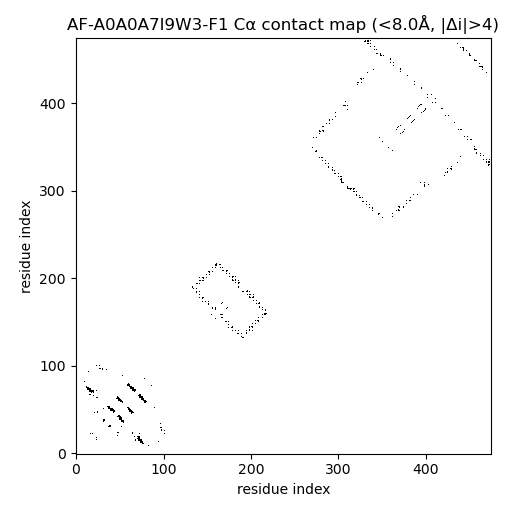TOM 1744 C C . SER A 1 235 ? 57.990 -43.248 28.075 1.00 24.06 235 SER A C 1
ATOM 1746 O O . SER A 1 235 ? 58.586 -44.320 27.963 1.00 24.06 235 SER A O 1
ATOM 1748 N N . PRO A 1 236 ? 58.591 -42.097 27.649 1.00 47.12 236 PRO A N 1
ATOM 1749 C CA . PRO A 1 236 ? 58.091 -40.731 27.329 1.00 47.12 236 PRO A CA 1
ATOM 1750 C C . PRO A 1 236 ? 58.731 -40.088 26.047 1.00 47.12 236 PRO A C 1
ATOM 1752 O O . PRO A 1 236 ? 59.562 -40.704 25.390 1.00 47.12 236 PRO A O 1
ATOM 1755 N N . ALA A 1 237 ? 58.448 -38.781 25.842 1.00 24.86 237 ALA A N 1
ATOM 1756 C CA . ALA A 1 237 ? 59.333 -37.727 25.277 1.00 24.86 237 ALA A CA 1
ATOM 1757 C C . ALA A 1 237 ? 59.433 -37.639 23.732 1.00 24.86 237 ALA A C 1
ATOM 1759 O O . ALA A 1 237 ? 59.385 -38.650 23.056 1.00 24.86 237 ALA A O 1
ATOM 1760 N N . ALA A 1 238 ? 59.589 -36.491 23.062 1.00 25.03 238 ALA A N 1
ATOM 1761 C CA . ALA A 1 238 ? 59.750 -35.082 23.421 1.00 25.03 238 ALA A CA 1
ATOM 1762 C C . ALA A 1 238 ? 59.368 -34.195 22.206 1.00 25.03 238 ALA A C 1
ATOM 1764 O O . ALA A 1 238 ? 59.037 -34.672 21.127 1.00 25.03 238 ALA A O 1
ATOM 1765 N N . SER A 1 239 ? 59.416 -32.897 22.470 1.00 25.33 239 SER A N 1
ATOM 1766 C CA . SER A 1 239 ? 59.111 -31.674 21.729 1.00 25.33 239 SER A CA 1
ATOM 1767 C C . SER A 1 239 ? 59.785 -31.392 20.365 1.00 25.33 239 SER A C 1
ATOM 1769 O O . SER A 1 239 ? 60.825 -31.947 20.028 1.00 25.33 239 SER A O 1
ATOM 1771 N N . SER A 1 240 ? 59.201 -30.361 19.724 1.00 27.42 240 SER A N 1
ATOM 1772 C CA . SER A 1 240 ? 59.799 -29.214 18.995 1.00 27.42 240 SER A CA 1
ATOM 1773 C C . SER A 1 240 ? 60.142 -29.278 17.492 1.00 27.42 240 SER A C 1
ATOM 1775 O O . SER A 1 240 ? 60.999 -30.030 17.056 1.00 27.42 240 SER A O 1
ATOM 1777 N N . GLU A 1 241 ? 59.519 -28.310 16.796 1.00 23.97 241 GLU A N 1
ATOM 1778 C CA . GLU A 1 241 ? 60.079 -27.348 15.822 1.00 23.97 241 GLU A CA 1
ATOM 1779 C C . GLU A 1 241 ? 60.304 -27.723 14.340 1.00 23.97 241 GLU A C 1
ATOM 1781 O O . GLU A 1 241 ? 61.226 -28.426 13.960 1.00 23.97 241 GLU A O 1
ATOM 1786 N N . SER A 1 242 ? 59.435 -27.116 13.515 1.00 25.20 242 SER A N 1
ATOM 1787 C CA . SER A 1 242 ? 59.691 -26.122 12.451 1.00 25.20 242 SER A CA 1
ATOM 1788 C C . SER A 1 242 ? 60.643 -26.385 11.263 1.00 25.20 242 SER A C 1
ATOM 1790 O O . SER A 1 242 ? 61.822 -26.677 11.418 1.00 25.20 242 SER A O 1
ATOM 1792 N N . SER A 1 243 ? 60.108 -26.010 10.086 1.00 25.61 243 SER A N 1
ATOM 1793 C CA . SER A 1 243 ? 60.714 -25.190 9.009 1.00 25.61 243 SER A CA 1
ATOM 1794 C C . SER A 1 243 ? 60.950 -25.828 7.626 1.00 25.61 243 SER A C 1
ATOM 1796 O O . SER A 1 243 ? 61.798 -26.688 7.439 1.00 25.61 243 SER A O 1
ATOM 1798 N N . SER A 1 244 ? 60.238 -25.235 6.652 1.00 24.25 244 SER A N 1
ATOM 1799 C CA . SER A 1 244 ? 60.655 -24.800 5.300 1.00 24.25 244 SER A CA 1
ATOM 1800 C C . SER A 1 244 ? 61.250 -25.794 4.290 1.00 24.25 244 SER A C 1
ATOM 1802 O O . SER A 1 244 ? 62.350 -26.301 4.475 1.00 24.25 244 SER A O 1
ATOM 1804 N N . SER A 1 245 ? 60.678 -25.853 3.083 1.00 23.77 245 SER A N 1
ATOM 1805 C CA . SER A 1 245 ? 61.084 -24.992 1.947 1.00 23.77 245 SER A CA 1
ATOM 1806 C C . SER A 1 245 ? 60.432 -25.433 0.623 1.00 23.77 245 SER A C 1
ATOM 1808 O O . SER A 1 245 ? 60.306 -26.618 0.331 1.00 23.77 245 SER A O 1
ATOM 1810 N N . SER A 1 246 ? 60.003 -24.433 -0.151 1.00 27.94 246 SER A N 1
ATOM 1811 C CA . SER A 1 246 ? 59.714 -24.440 -1.598 1.00 27.94 246 SER A CA 1
ATOM 1812 C C . SER A 1 246 ? 60.996 -24.799 -2.382 1.00 27.94 246 SER A C 1
ATOM 1814 O O . SER A 1 246 ? 62.076 -24.691 -1.813 1.00 27.94 246 SER A O 1
ATOM 1816 N N . VAL A 1 247 ? 61.021 -25.236 -3.647 1.00 27.66 247 VAL A N 1
ATOM 1817 C CA . VAL A 1 247 ? 60.603 -24.606 -4.922 1.00 27.66 247 VAL A CA 1
ATOM 1818 C C . VAL A 1 247 ? 60.845 -25.639 -6.050 1.00 27.66 247 VAL A C 1
ATOM 1820 O O . VAL A 1 247 ? 61.708 -26.491 -5.872 1.00 27.66 247 VAL A O 1
ATOM 1823 N N . GLU A 1 248 ? 60.143 -25.545 -7.191 1.00 21.64 248 GLU A N 1
ATOM 1824 C CA . GLU A 1 248 ? 60.733 -25.393 -8.551 1.00 21.64 248 GLU A CA 1
ATOM 1825 C C . GLU A 1 248 ? 59.634 -25.507 -9.643 1.00 21.64 248 GLU A C 1
ATOM 1827 O O . GLU A 1 248 ? 58.864 -26.466 -9.686 1.00 21.64 248 GLU A O 1
ATOM 1832 N N . SER A 1 249 ? 59.588 -24.505 -10.528 1.00 25.09 249 SER A N 1
ATOM 1833 C CA . SER A 1 249 ? 58.786 -24.390 -11.762 1.00 25.09 249 SER A CA 1
ATOM 1834 C C . SER A 1 249 ? 59.478 -25.020 -12.976 1.00 25.09 249 SER A C 1
ATOM 1836 O O . SER A 1 249 ? 60.702 -25.003 -13.039 1.00 25.09 249 SER A O 1
ATOM 1838 N N . SER A 1 250 ? 58.738 -25.347 -14.047 1.00 23.19 250 SER A N 1
ATOM 1839 C CA . SER A 1 250 ? 59.127 -24.950 -15.424 1.00 23.19 250 SER A CA 1
ATOM 1840 C C . SER A 1 250 ? 57.951 -25.011 -16.413 1.00 23.19 250 SER A C 1
ATOM 1842 O O . SER A 1 250 ? 57.025 -25.796 -16.251 1.00 23.19 250 SER A O 1
ATOM 1844 N N . ASN A 1 251 ? 58.014 -24.136 -17.418 1.00 26.81 251 ASN A N 1
ATOM 1845 C CA . ASN A 1 251 ? 56.962 -23.683 -18.334 1.00 26.81 251 ASN A CA 1
ATOM 1846 C C . ASN A 1 251 ? 57.294 -24.050 -19.809 1.00 26.81 251 ASN A C 1
ATOM 1848 O O . ASN A 1 251 ? 58.392 -24.544 -20.057 1.00 26.81 251 ASN A O 1
ATOM 1852 N N . THR A 1 252 ? 56.419 -23.643 -20.751 1.00 25.31 252 THR A N 1
ATOM 1853 C CA . THR A 1 252 ? 56.490 -23.574 -22.250 1.00 25.31 252 THR A CA 1
ATOM 1854 C C . THR A 1 252 ? 55.767 -24.698 -23.018 1.00 25.31 252 THR A C 1
ATOM 1856 O O . THR A 1 252 ? 55.890 -25.857 -22.650 1.00 25.31 252 THR A O 1
ATOM 1859 N N . GLY A 1 253 ? 54.987 -24.458 -24.085 1.00 23.75 253 GLY A N 1
ATOM 1860 C CA . GLY A 1 253 ? 54.681 -23.250 -24.871 1.00 23.75 253 GLY A CA 1
ATOM 1861 C C . GLY A 1 253 ? 53.545 -23.506 -25.892 1.00 23.75 253 GLY A C 1
ATOM 1862 O O . GLY A 1 253 ? 53.059 -24.629 -26.007 1.00 23.75 253 GLY A O 1
ATOM 1863 N N . ASP A 1 254 ? 53.125 -22.436 -26.570 1.00 22.81 254 ASP A N 1
ATOM 1864 C CA . ASP A 1 254 ? 51.926 -22.255 -27.408 1.00 22.81 254 ASP A CA 1
ATOM 1865 C C . ASP A 1 254 ? 51.822 -23.101 -28.695 1.00 22.81 254 ASP A C 1
ATOM 1867 O O . ASP A 1 254 ? 52.820 -23.317 -29.375 1.00 22.81 254 ASP A O 1
ATOM 1871 N N . GLU A 1 255 ? 50.586 -23.412 -29.116 1.00 25.23 255 GLU A N 1
ATOM 1872 C CA . GLU A 1 255 ? 50.188 -23.426 -30.534 1.00 25.23 255 GLU A CA 1
ATOM 1873 C C . GLU A 1 255 ? 48.678 -23.149 -30.697 1.00 25.23 255 GLU A C 1
ATOM 1875 O O . GLU A 1 255 ? 47.817 -23.760 -30.063 1.00 25.23 255 GLU A O 1
ATOM 1880 N N . GLN A 1 256 ? 48.371 -22.177 -31.556 1.00 25.81 256 GLN A N 1
ATOM 1881 C CA . GLN A 1 256 ? 47.047 -21.651 -31.874 1.00 25.81 256 GLN A CA 1
ATOM 1882 C C . GLN A 1 256 ? 46.463 -22.394 -33.085 1.00 25.81 256 GLN A C 1
ATOM 1884 O O . GLN A 1 256 ? 47.074 -22.415 -34.151 1.00 25.81 256 GLN A O 1
ATOM 1889 N N . SER A 1 257 ? 45.240 -22.917 -32.973 1.00 22.53 257 SER A N 1
ATOM 1890 C CA . SER A 1 257 ? 44.395 -23.211 -34.136 1.00 22.53 257 SER A CA 1
ATOM 1891 C C . SER A 1 257 ? 42.932 -22.870 -33.840 1.00 22.53 257 SER A C 1
ATOM 1893 O O . SER A 1 257 ? 42.348 -23.287 -32.845 1.00 22.53 257 SER A O 1
ATOM 1895 N N . ASN A 1 258 ? 42.382 -22.013 -34.701 1.00 26.05 258 ASN A N 1
ATOM 1896 C CA . ASN A 1 258 ? 40.986 -21.596 -34.737 1.00 26.05 258 ASN A CA 1
ATOM 1897 C C . ASN A 1 258 ? 40.120 -22.744 -35.260 1.00 26.05 258 ASN A C 1
ATOM 1899 O O . ASN A 1 258 ? 40.331 -23.168 -36.394 1.00 26.05 258 ASN A O 1
ATOM 1903 N N . GLU A 1 259 ? 39.059 -23.106 -34.541 1.00 24.19 259 GLU A N 1
ATOM 1904 C CA . GLU A 1 259 ? 37.845 -23.622 -35.171 1.00 24.19 259 GLU A CA 1
ATOM 1905 C C . GLU A 1 259 ? 36.590 -23.224 -34.384 1.00 24.19 259 GLU A C 1
ATOM 1907 O O . GLU A 1 259 ? 36.572 -23.110 -33.163 1.00 24.19 259 GLU A O 1
ATOM 1912 N N . ARG A 1 260 ? 35.565 -22.888 -35.164 1.00 30.44 260 ARG A N 1
ATOM 1913 C CA . ARG A 1 260 ? 34.353 -22.144 -34.819 1.00 30.44 260 ARG A CA 1
ATOM 1914 C C . ARG A 1 260 ? 33.461 -22.936 -33.865 1.00 30.44 260 ARG A C 1
ATOM 1916 O O . ARG A 1 260 ? 33.090 -24.059 -34.198 1.00 30.44 260 ARG A O 1
ATOM 1923 N N . GLN A 1 261 ? 32.993 -22.310 -32.784 1.00 26.70 261 GLN A N 1
ATOM 1924 C CA . GLN A 1 261 ? 31.842 -22.819 -32.043 1.00 26.70 261 GLN A CA 1
ATOM 1925 C C . GLN A 1 261 ? 30.698 -21.810 -32.011 1.00 26.70 261 GLN A C 1
ATOM 1927 O O . GLN A 1 261 ? 30.833 -20.654 -31.622 1.00 26.70 261 GLN A O 1
ATOM 1932 N N . ASN A 1 262 ? 29.591 -22.323 -32.532 1.00 25.36 262 ASN A N 1
ATOM 1933 C CA . ASN A 1 262 ? 28.279 -21.747 -32.716 1.00 25.36 262 ASN A CA 1
ATOM 1934 C C . ASN A 1 262 ? 27.742 -21.227 -31.376 1.00 25.36 262 ASN A C 1
ATOM 1936 O O . ASN A 1 262 ? 27.569 -22.006 -30.439 1.00 25.36 262 ASN A O 1
ATOM 1940 N N . GLY A 1 263 ? 27.509 -19.921 -31.291 1.00 37.50 263 GLY A N 1
ATOM 1941 C CA . GLY A 1 263 ? 26.764 -19.322 -30.198 1.00 37.50 263 GLY A CA 1
ATOM 1942 C C . GLY A 1 263 ? 25.275 -19.457 -30.471 1.00 37.50 263 GLY A C 1
ATOM 1943 O O . GLY A 1 263 ? 24.812 -18.971 -31.493 1.00 37.50 263 GLY A O 1
ATOM 1944 N N . ASP A 1 264 ? 24.557 -20.115 -29.568 1.00 36.59 264 ASP A N 1
ATOM 1945 C CA . ASP A 1 264 ? 23.242 -19.666 -29.120 1.00 36.59 264 ASP A CA 1
ATOM 1946 C C . ASP A 1 264 ? 22.828 -20.455 -27.866 1.00 36.59 264 ASP A C 1
ATOM 1948 O O . ASP A 1 264 ? 23.190 -21.621 -27.722 1.00 36.59 264 ASP A O 1
ATOM 1952 N N . SER A 1 265 ? 22.032 -19.839 -26.990 1.00 32.53 265 SER A N 1
ATOM 1953 C CA . SER A 1 265 ? 21.303 -20.460 -25.856 1.00 32.53 265 SER A CA 1
ATOM 1954 C C . SER A 1 265 ? 21.946 -20.614 -24.459 1.00 32.53 265 SER A C 1
ATOM 1956 O O . SER A 1 265 ? 21.312 -21.223 -23.602 1.00 32.53 265 SER A O 1
ATOM 1958 N N . GLN A 1 266 ? 23.104 -20.024 -24.129 1.00 28.20 266 GLN A N 1
ATOM 1959 C CA . GLN A 1 266 ? 23.581 -20.002 -22.719 1.00 28.20 266 GLN A CA 1
ATOM 1960 C C . GLN A 1 266 ? 23.557 -18.637 -22.015 1.00 28.20 266 GLN A C 1
ATOM 1962 O O . GLN A 1 266 ? 23.817 -18.591 -20.815 1.00 28.20 266 GLN A O 1
ATOM 1967 N N . ASN A 1 267 ? 23.201 -17.540 -22.696 1.00 34.94 267 ASN A N 1
ATOM 1968 C CA . ASN A 1 267 ? 23.335 -16.199 -22.108 1.00 34.94 267 ASN A CA 1
ATOM 1969 C C . ASN A 1 267 ? 22.028 -15.578 -21.567 1.00 34.94 267 ASN A C 1
ATOM 1971 O O . ASN A 1 267 ? 22.096 -14.658 -20.766 1.00 34.94 267 ASN A O 1
ATOM 1975 N N . GLN A 1 268 ? 20.836 -16.087 -21.908 1.00 38.22 268 GLN A N 1
ATOM 1976 C CA . GLN A 1 268 ? 19.575 -15.524 -21.381 1.00 38.22 268 GLN A CA 1
ATOM 1977 C C . GLN A 1 268 ? 19.323 -15.863 -19.898 1.00 38.22 268 GLN A C 1
ATOM 1979 O O . GLN A 1 268 ? 18.787 -15.037 -19.166 1.00 38.22 268 GLN A O 1
ATOM 1984 N N . GLY A 1 269 ? 19.782 -17.024 -19.412 1.00 35.97 269 GLY A N 1
ATOM 1985 C CA . GLY A 1 269 ? 19.564 -17.455 -18.021 1.00 35.97 269 GLY A CA 1
ATOM 1986 C C . GLY A 1 269 ? 20.394 -16.712 -16.963 1.00 35.97 269 GLY A C 1
ATOM 1987 O O . GLY A 1 269 ? 20.033 -16.714 -15.794 1.00 35.97 269 GLY A O 1
ATOM 1988 N N . SER A 1 270 ? 21.493 -16.056 -17.355 1.00 44.28 270 SER A N 1
ATOM 1989 C CA . SER A 1 270 ? 22.348 -15.272 -16.444 1.00 44.28 270 SER A CA 1
ATOM 1990 C C . SER A 1 270 ? 21.973 -13.785 -16.399 1.00 44.28 270 SER A C 1
ATOM 1992 O O . SER A 1 270 ? 22.432 -13.063 -15.513 1.00 44.28 270 SER A O 1
ATOM 1994 N N . VAL A 1 271 ? 21.195 -13.300 -17.371 1.00 42.91 271 VAL A N 1
ATOM 1995 C CA . VAL A 1 271 ? 20.948 -11.865 -17.572 1.00 42.91 271 VAL A CA 1
ATOM 1996 C C . VAL A 1 271 ? 19.683 -11.398 -16.846 1.00 42.91 271 VAL A C 1
ATOM 1998 O O . VAL A 1 271 ? 19.718 -10.296 -16.291 1.00 42.91 271 VAL A O 1
ATOM 2001 N N . ALA A 1 272 ? 18.651 -12.246 -16.752 1.00 54.56 272 ALA A N 1
ATOM 2002 C CA . ALA A 1 272 ? 17.447 -12.025 -15.939 1.00 54.56 272 ALA A CA 1
ATOM 2003 C C . ALA A 1 272 ? 17.718 -12.083 -14.421 1.00 54.56 272 ALA A C 1
ATOM 2005 O O . ALA A 1 272 ? 17.124 -11.325 -13.663 1.00 54.56 272 ALA A O 1
ATOM 2006 N N . ALA A 1 273 ? 18.716 -12.869 -13.993 1.00 61.03 273 ALA A N 1
ATOM 2007 C CA . ALA A 1 273 ? 18.991 -13.152 -12.579 1.00 61.03 273 ALA A CA 1
ATOM 2008 C C . ALA A 1 273 ? 19.087 -11.902 -11.678 1.00 61.03 273 ALA A C 1
ATOM 2010 O O . ALA A 1 273 ? 18.595 -11.915 -10.562 1.00 61.03 273 ALA A O 1
ATOM 2011 N N . GLY A 1 274 ? 19.658 -10.794 -12.165 1.00 82.50 274 GLY A N 1
ATOM 2012 C CA . GLY A 1 274 ? 19.772 -9.566 -11.366 1.00 82.50 274 GLY A CA 1
ATOM 2013 C C . GLY A 1 274 ? 18.514 -8.688 -11.323 1.00 82.50 274 GLY A C 1
ATOM 2014 O O . GLY A 1 274 ? 18.399 -7.867 -10.421 1.00 82.50 274 GLY A O 1
ATOM 2015 N N . LEU A 1 275 ? 17.604 -8.811 -12.294 1.00 91.38 275 LEU A N 1
ATOM 2016 C CA . LEU A 1 275 ? 16.343 -8.058 -12.326 1.00 91.38 275 LEU A CA 1
ATOM 2017 C C . LEU A 1 275 ? 15.265 -8.792 -11.527 1.00 91.38 275 LEU A C 1
ATOM 2019 O O . LEU A 1 275 ? 14.617 -8.171 -10.686 1.00 91.38 275 LEU A O 1
ATOM 2023 N N . ASP A 1 276 ? 15.168 -10.110 -11.708 1.00 89.25 276 ASP A N 1
ATOM 2024 C CA . ASP A 1 276 ? 14.250 -10.980 -10.966 1.00 89.25 276 ASP A CA 1
ATOM 2025 C C . ASP A 1 276 ? 14.531 -10.914 -9.459 1.00 89.25 276 ASP A C 1
ATOM 2027 O O . ASP A 1 276 ? 13.609 -10.839 -8.649 1.00 89.25 276 ASP A O 1
ATOM 2031 N N . GLU A 1 277 ? 15.810 -10.869 -9.063 1.00 91.31 277 GLU A N 1
ATOM 2032 C CA . GLU A 1 277 ? 16.218 -10.678 -7.665 1.00 91.31 277 GLU A CA 1
ATOM 2033 C C . GLU A 1 277 ? 15.729 -9.341 -7.088 1.00 91.31 277 GLU A C 1
ATOM 2035 O O . GLU A 1 277 ? 15.316 -9.289 -5.928 1.00 91.31 277 GLU A O 1
ATOM 2040 N N . ILE A 1 278 ? 15.756 -8.258 -7.877 1.00 94.69 278 ILE A N 1
ATOM 2041 C CA . ILE A 1 278 ? 15.267 -6.946 -7.432 1.00 94.69 278 ILE A CA 1
ATOM 2042 C C . ILE A 1 278 ? 13.737 -6.969 -7.316 1.00 94.69 278 ILE A C 1
ATOM 2044 O O . ILE A 1 278 ? 13.214 -6.545 -6.287 1.00 94.69 278 ILE A O 1
ATOM 2048 N N . ALA A 1 279 ? 13.024 -7.497 -8.314 1.00 93.06 279 ALA A N 1
ATOM 2049 C CA . ALA A 1 279 ? 11.564 -7.615 -8.275 1.00 93.06 279 ALA A CA 1
ATOM 2050 C C . ALA A 1 279 ? 11.096 -8.484 -7.091 1.00 93.06 279 ALA A C 1
ATOM 2052 O O . ALA A 1 279 ? 10.283 -8.043 -6.282 1.00 93.06 279 ALA A O 1
ATOM 2053 N N . SER A 1 280 ? 11.723 -9.646 -6.895 1.00 89.88 280 SER A N 1
ATOM 2054 C CA . SER A 1 280 ? 11.447 -10.539 -5.759 1.00 89.88 280 SER A CA 1
ATOM 2055 C C . SER A 1 280 ? 11.743 -9.877 -4.407 1.00 89.88 280 SER A C 1
ATOM 2057 O O . SER A 1 280 ? 11.089 -10.164 -3.405 1.00 89.88 280 SER A O 1
ATOM 2059 N N . SER A 1 281 ? 12.751 -8.996 -4.339 1.00 93.50 281 SER A N 1
ATOM 2060 C CA . SER A 1 281 ? 13.036 -8.250 -3.107 1.00 93.50 281 SER A CA 1
ATOM 2061 C C . SER A 1 281 ? 11.928 -7.255 -2.763 1.00 93.50 281 SER A C 1
ATOM 2063 O O . SER A 1 281 ? 11.587 -7.130 -1.590 1.00 93.50 281 SER A O 1
ATOM 2065 N N . ILE A 1 282 ? 11.312 -6.634 -3.776 1.00 96.00 282 ILE A N 1
ATOM 2066 C CA . ILE A 1 282 ? 10.168 -5.733 -3.600 1.00 96.00 282 ILE A CA 1
ATOM 2067 C C . ILE A 1 282 ? 8.960 -6.506 -3.064 1.00 96.00 282 ILE A C 1
ATOM 2069 O O . ILE A 1 282 ? 8.394 -6.106 -2.050 1.00 96.00 282 ILE A O 1
ATOM 2073 N N . GLU A 1 283 ? 8.602 -7.637 -3.681 1.00 93.69 283 GLU A N 1
ATOM 2074 C CA . GLU A 1 283 ? 7.506 -8.493 -3.192 1.00 93.69 283 GLU A CA 1
ATOM 2075 C C . GLU A 1 283 ? 7.729 -8.926 -1.742 1.00 93.69 283 GLU A C 1
ATOM 2077 O O . GLU A 1 283 ? 6.823 -8.887 -0.910 1.00 93.69 283 GLU A O 1
ATOM 2082 N N . LYS A 1 284 ? 8.964 -9.317 -1.417 1.00 93.88 284 LYS A N 1
ATOM 2083 C CA . LYS A 1 284 ? 9.322 -9.731 -0.064 1.00 93.88 284 LYS A CA 1
ATOM 2084 C C . LYS A 1 284 ? 9.192 -8.590 0.939 1.00 93.88 284 LYS A C 1
ATOM 2086 O O . LYS A 1 284 ? 8.749 -8.837 2.062 1.00 93.88 284 LYS A O 1
ATOM 2091 N N . ASP A 1 285 ? 9.604 -7.381 0.575 1.00 96.50 285 ASP A N 1
ATOM 2092 C CA . ASP A 1 285 ? 9.445 -6.209 1.434 1.00 96.50 285 ASP A CA 1
ATOM 2093 C C . ASP A 1 285 ? 7.958 -5.909 1.669 1.00 96.50 285 ASP A C 1
ATOM 2095 O O . ASP A 1 285 ? 7.569 -5.708 2.819 1.00 96.50 285 ASP A O 1
ATOM 2099 N N . ILE A 1 286 ? 7.120 -5.993 0.628 1.00 96.44 286 ILE A N 1
ATOM 2100 C CA . ILE A 1 286 ? 5.658 -5.837 0.733 1.00 96.44 286 ILE A CA 1
ATOM 2101 C C . ILE A 1 286 ? 5.059 -6.872 1.693 1.00 96.44 286 ILE A C 1
ATOM 2103 O O . ILE A 1 286 ? 4.339 -6.510 2.629 1.00 96.44 286 ILE A O 1
ATOM 2107 N N . GLN A 1 287 ? 5.389 -8.153 1.512 1.00 94.38 287 GLN A N 1
ATOM 2108 C CA . GLN A 1 287 ? 4.897 -9.213 2.394 1.00 94.38 287 GLN A CA 1
ATOM 2109 C C . GLN A 1 287 ? 5.369 -8.999 3.835 1.00 94.38 287 GLN A C 1
ATOM 2111 O O . GLN A 1 287 ? 4.587 -9.116 4.773 1.00 94.38 287 GLN A O 1
ATOM 2116 N N . SER A 1 288 ? 6.640 -8.635 4.022 1.00 95.69 288 SER A N 1
ATOM 2117 C CA . SER A 1 288 ? 7.213 -8.433 5.356 1.00 95.69 288 SER A CA 1
ATOM 2118 C C . SER A 1 288 ? 6.526 -7.290 6.104 1.00 95.69 288 SER A C 1
ATOM 2120 O O . SER A 1 288 ? 6.271 -7.412 7.302 1.00 95.69 288 SER A O 1
ATOM 2122 N N . SER A 1 289 ? 6.203 -6.193 5.417 1.00 97.94 289 SER A N 1
ATOM 2123 C CA . SER A 1 289 ? 5.460 -5.082 6.015 1.00 97.94 289 SER A CA 1
ATOM 2124 C C . SER A 1 289 ? 4.008 -5.461 6.329 1.00 97.94 289 SER A C 1
ATOM 2126 O O . SER A 1 289 ? 3.508 -5.092 7.392 1.00 97.94 289 SER A O 1
ATOM 2128 N N . SER A 1 290 ? 3.355 -6.264 5.482 1.00 97.00 290 SER A N 1
ATOM 2129 C CA . SER A 1 290 ? 2.003 -6.793 5.748 1.00 97.00 290 SER A CA 1
ATOM 2130 C C . SER A 1 290 ? 1.970 -7.695 6.985 1.00 97.00 290 SER A C 1
ATOM 2132 O O . SER A 1 290 ? 1.142 -7.518 7.885 1.00 97.00 290 SER A O 1
ATOM 2134 N N . ASP A 1 291 ? 2.939 -8.607 7.088 1.00 95.19 291 ASP A N 1
ATOM 2135 C CA . ASP A 1 291 ? 3.112 -9.493 8.240 1.00 95.19 291 ASP A CA 1
ATOM 2136 C C . ASP A 1 291 ? 3.381 -8.690 9.524 1.00 95.19 291 ASP A C 1
ATOM 2138 O O . ASP A 1 291 ? 2.833 -8.993 10.586 1.00 95.19 291 ASP A O 1
ATOM 2142 N N . SER A 1 292 ? 4.202 -7.638 9.428 1.00 97.44 292 SER A N 1
ATOM 2143 C CA . SER A 1 292 ? 4.536 -6.739 10.538 1.00 97.44 292 SER A CA 1
ATOM 2144 C C . SER A 1 292 ? 3.300 -6.001 11.069 1.00 97.44 292 SER A C 1
ATOM 2146 O O . SER A 1 292 ? 3.048 -5.987 12.279 1.00 97.44 292 SER A O 1
ATOM 2148 N N . ILE A 1 293 ? 2.474 -5.451 10.173 1.00 98.06 293 ILE A N 1
ATOM 2149 C CA . ILE A 1 293 ? 1.212 -4.784 10.527 1.00 98.06 293 ILE A CA 1
ATOM 2150 C C . ILE A 1 293 ? 0.226 -5.770 11.156 1.00 98.06 293 ILE A C 1
ATOM 2152 O O . ILE A 1 293 ? -0.374 -5.458 12.189 1.00 98.06 293 ILE A O 1
ATOM 2156 N N . THR A 1 294 ? 0.109 -6.974 10.596 1.00 95.62 294 THR A N 1
ATOM 2157 C CA . THR A 1 294 ? -0.759 -8.034 11.126 1.00 95.62 294 THR A CA 1
ATOM 2158 C C . THR A 1 294 ? -0.317 -8.480 12.522 1.00 95.62 294 THR A C 1
ATOM 2160 O O . THR A 1 294 ? -1.138 -8.635 13.427 1.00 95.62 294 THR A O 1
ATOM 2163 N N . ALA A 1 295 ? 0.988 -8.644 12.748 1.00 95.44 295 ALA A N 1
ATOM 2164 C CA . ALA A 1 295 ? 1.522 -8.958 14.070 1.00 95.44 295 ALA A CA 1
ATOM 2165 C C . ALA A 1 295 ? 1.216 -7.834 15.071 1.00 95.44 295 ALA A C 1
ATOM 2167 O O . ALA A 1 295 ? 0.753 -8.096 16.186 1.00 95.44 295 ALA A O 1
ATOM 2168 N N . LYS A 1 296 ? 1.391 -6.571 14.658 1.00 97.75 296 LYS A N 1
ATOM 2169 C CA . LYS A 1 296 ? 1.040 -5.416 15.488 1.00 97.75 296 LYS A CA 1
ATOM 2170 C C . LYS A 1 296 ? -0.450 -5.368 15.806 1.00 97.75 296 LYS A C 1
ATOM 2172 O O . LYS A 1 296 ? -0.813 -5.027 16.929 1.00 97.75 296 LYS A O 1
ATOM 2177 N N . GLN A 1 297 ? -1.299 -5.736 14.851 1.00 97.56 297 GLN A N 1
ATOM 2178 C CA . GLN A 1 297 ? -2.741 -5.821 15.046 1.00 97.56 297 GLN A CA 1
ATOM 2179 C C . GLN A 1 297 ? -3.067 -6.786 16.192 1.00 97.56 297 GLN A C 1
ATOM 2181 O O . GLN A 1 297 ? -3.746 -6.406 17.140 1.00 97.56 297 GLN A O 1
ATOM 2186 N N . GLN A 1 298 ? -2.498 -7.994 16.181 1.00 96.31 298 GLN A N 1
ATOM 2187 C CA . GLN A 1 298 ? -2.720 -8.999 17.230 1.00 96.31 298 GLN A CA 1
ATOM 2188 C C . GLN A 1 298 ? -2.245 -8.529 18.617 1.00 96.31 298 GLN A C 1
ATOM 2190 O O . GLN A 1 298 ? -2.919 -8.761 19.629 1.00 96.31 298 GLN A O 1
ATOM 2195 N N . GLU A 1 299 ? -1.103 -7.834 18.685 1.00 96.19 299 GLU A N 1
ATOM 2196 C CA . GLU A 1 299 ? -0.630 -7.207 19.927 1.00 96.19 299 GLU A CA 1
ATOM 2197 C C . GLU A 1 299 ? -1.616 -6.158 20.445 1.00 96.19 299 GLU A C 1
ATOM 2199 O O . GLU A 1 299 ? -1.918 -6.114 21.641 1.00 96.19 299 GLU A O 1
ATOM 2204 N N . THR A 1 300 ? -2.101 -5.298 19.551 1.00 97.81 300 THR A N 1
ATOM 2205 C CA . THR A 1 300 ? -3.070 -4.249 19.867 1.00 97.81 300 THR A CA 1
ATOM 2206 C C . THR A 1 300 ? -4.381 -4.852 20.339 1.00 97.81 300 THR A C 1
ATOM 2208 O O . THR A 1 300 ? -4.922 -4.413 21.353 1.00 97.81 300 THR A O 1
ATOM 2211 N N . GLU A 1 301 ? -4.850 -5.912 19.685 1.00 95.38 301 GLU A N 1
ATOM 2212 C CA . GLU A 1 301 ? -6.083 -6.573 20.082 1.00 95.38 301 GLU A CA 1
ATOM 2213 C C . GLU A 1 301 ? -6.002 -7.202 21.471 1.00 95.38 301 GLU A C 1
ATOM 2215 O O . GLU A 1 301 ? -6.929 -7.088 22.270 1.00 95.38 301 GLU A O 1
ATOM 2220 N N . THR A 1 302 ? -4.856 -7.796 21.798 1.00 96.00 302 THR A N 1
ATOM 2221 C CA . THR A 1 302 ? -4.605 -8.343 23.137 1.00 96.00 302 THR A CA 1
ATOM 2222 C C . THR A 1 302 ? -4.666 -7.256 24.216 1.00 96.00 302 THR A C 1
ATOM 2224 O O . THR A 1 302 ? -5.113 -7.518 25.332 1.00 96.00 302 THR A O 1
ATOM 2227 N N . LYS A 1 303 ? -4.219 -6.031 23.904 1.00 96.12 303 LYS A N 1
ATOM 2228 C CA . LYS A 1 303 ? -4.242 -4.896 24.842 1.00 96.12 303 LYS A CA 1
ATOM 2229 C C . LYS A 1 303 ? -5.633 -4.295 25.009 1.00 96.12 303 LYS A C 1
ATOM 2231 O O . LYS A 1 303 ? -6.007 -3.957 26.128 1.00 96.12 303 LYS A O 1
ATOM 2236 N N . LEU A 1 304 ? -6.373 -4.139 23.913 1.00 95.38 304 LEU A N 1
ATOM 2237 C CA . LEU A 1 304 ? -7.718 -3.559 23.929 1.00 95.38 304 LEU A CA 1
ATOM 2238 C C . LEU A 1 304 ? -8.732 -4.502 24.590 1.00 95.38 304 LEU A C 1
ATOM 2240 O O . LEU A 1 304 ? -9.630 -4.041 25.298 1.00 95.38 304 LEU A O 1
ATOM 2244 N N . GLY A 1 305 ? -8.560 -5.815 24.421 1.00 93.50 305 GLY A N 1
ATOM 2245 C CA . GLY A 1 305 ? -9.482 -6.822 24.940 1.00 93.50 305 GLY A CA 1
ATOM 2246 C C . GLY A 1 305 ? -10.872 -6.744 24.299 1.00 93.50 305 GLY A C 1
ATOM 2247 O O . GLY A 1 305 ? -11.119 -5.948 23.400 1.00 93.50 305 GLY A O 1
ATOM 2248 N N . ASP A 1 306 ? -11.802 -7.562 24.791 1.00 94.88 306 ASP A N 1
ATOM 2249 C CA . ASP A 1 306 ? -13.119 -7.744 24.160 1.00 94.88 306 ASP A CA 1
ATOM 2250 C C . ASP A 1 306 ? -14.271 -7.074 24.935 1.00 94.88 306 ASP A C 1
ATOM 2252 O O . ASP A 1 306 ? -15.435 -7.428 24.763 1.00 94.88 306 ASP A O 1
ATOM 2256 N N . THR A 1 307 ? -13.974 -6.131 25.836 1.00 95.12 307 THR A N 1
ATOM 2257 C CA . THR A 1 307 ? -15.001 -5.439 26.631 1.00 95.12 307 THR A CA 1
ATOM 2258 C C . THR A 1 307 ? -14.890 -3.927 26.506 1.00 95.12 307 THR A C 1
ATOM 2260 O O . THR A 1 307 ? -13.812 -3.381 26.275 1.00 95.12 307 THR A O 1
ATOM 2263 N N . PHE A 1 308 ? -16.006 -3.235 26.721 1.00 95.06 308 PHE A N 1
ATOM 2264 C CA . PHE A 1 308 ? -16.047 -1.776 26.683 1.00 95.06 308 PHE A CA 1
ATOM 2265 C C . PHE A 1 308 ? -15.047 -1.147 27.670 1.00 95.06 308 PHE A C 1
ATOM 2267 O O . PHE A 1 308 ? -14.300 -0.234 27.316 1.00 95.06 308 PHE A O 1
ATOM 2274 N N . ASP A 1 309 ? -14.992 -1.667 28.900 1.00 94.44 309 ASP A N 1
ATOM 2275 C CA . ASP A 1 309 ? -14.095 -1.162 29.943 1.00 94.44 309 ASP A CA 1
ATOM 2276 C C . ASP A 1 309 ? -12.619 -1.382 29.584 1.00 94.44 309 ASP A C 1
ATOM 2278 O O . ASP A 1 309 ? -11.792 -0.497 29.814 1.00 94.44 309 ASP A O 1
ATOM 2282 N N . SER A 1 310 ? -12.280 -2.535 28.989 1.00 95.94 310 SER A N 1
ATOM 2283 C CA . SER A 1 310 ? -10.908 -2.812 28.555 1.00 95.94 310 SER A CA 1
ATOM 2284 C C . SER A 1 310 ? -10.495 -1.930 27.378 1.00 95.94 310 SER A C 1
ATOM 2286 O O . SER A 1 310 ? -9.384 -1.400 27.399 1.00 95.94 310 SER A O 1
ATOM 2288 N N . TYR A 1 311 ? -11.396 -1.697 26.416 1.00 95.88 311 TYR A N 1
ATOM 2289 C CA . TYR A 1 311 ? -11.157 -0.771 25.311 1.00 95.88 311 TYR A CA 1
ATOM 2290 C C . TYR A 1 311 ? -10.908 0.641 25.834 1.00 95.88 311 TYR A C 1
ATOM 2292 O O . TYR A 1 311 ? -9.868 1.226 25.554 1.00 95.88 311 TYR A O 1
ATOM 2300 N N . LYS A 1 312 ? -11.820 1.174 26.655 1.00 94.31 312 LYS A N 1
ATOM 2301 C CA . LYS A 1 312 ? -11.726 2.547 27.167 1.00 94.31 312 LYS A CA 1
ATOM 2302 C C . LYS A 1 312 ? -10.450 2.775 27.980 1.00 94.31 312 LYS A C 1
ATOM 2304 O O . LYS A 1 312 ? -9.854 3.843 27.905 1.00 94.31 312 LYS A O 1
ATOM 2309 N N . ALA A 1 313 ? -10.011 1.779 28.750 1.00 96.12 313 ALA A N 1
ATOM 2310 C CA . ALA A 1 313 ? -8.773 1.868 29.521 1.00 96.12 313 ALA A CA 1
ATOM 2311 C C . ALA A 1 313 ? -7.500 1.852 28.650 1.00 96.12 313 ALA A C 1
ATOM 2313 O O . ALA A 1 313 ? -6.454 2.304 29.114 1.00 96.12 313 ALA A O 1
ATOM 2314 N N . ASN A 1 314 ? -7.577 1.331 27.420 1.00 96.81 314 ASN A N 1
ATOM 2315 C CA . ASN A 1 314 ? -6.428 1.094 26.542 1.00 96.81 314 ASN A CA 1
ATOM 2316 C C . ASN A 1 314 ? -6.602 1.697 25.137 1.00 96.81 314 ASN A C 1
ATOM 2318 O O . ASN A 1 314 ? -5.900 1.284 24.217 1.00 96.81 314 ASN A O 1
ATOM 2322 N N . GLU A 1 315 ? -7.503 2.666 24.949 1.00 92.94 315 GLU A N 1
ATOM 2323 C CA . GLU A 1 315 ? -7.892 3.181 23.624 1.00 92.94 315 GLU A CA 1
ATOM 2324 C C . GLU A 1 315 ? -6.705 3.717 22.806 1.00 92.94 315 GLU A C 1
ATOM 2326 O O . GLU A 1 315 ? -6.691 3.615 21.580 1.00 92.94 315 GLU A O 1
ATOM 2331 N N . SER A 1 316 ? -5.653 4.198 23.481 1.00 96.06 316 SER A N 1
ATOM 2332 C CA . SER A 1 316 ? -4.425 4.662 22.832 1.00 96.06 316 SER A CA 1
ATOM 2333 C C . SER A 1 316 ? -3.699 3.558 22.056 1.00 96.06 316 SER A C 1
ATOM 2335 O O . SER A 1 316 ? -2.987 3.850 21.103 1.00 96.06 316 SER A O 1
ATOM 2337 N N . ALA A 1 317 ? -3.891 2.282 22.410 1.00 97.00 317 ALA A N 1
ATOM 2338 C CA . ALA A 1 317 ? -3.303 1.164 21.677 1.00 97.00 317 ALA A CA 1
ATOM 2339 C C . ALA A 1 317 ? -3.827 1.084 20.234 1.00 97.00 317 ALA A C 1
ATOM 2341 O O . ALA A 1 317 ? -3.085 0.686 19.336 1.00 97.00 317 ALA A O 1
ATOM 2342 N N . LEU A 1 318 ? -5.081 1.491 20.001 1.00 95.81 318 LEU A N 1
ATOM 2343 C CA . LEU A 1 318 ? -5.659 1.545 18.661 1.00 95.81 318 LEU A CA 1
ATOM 2344 C C . LEU A 1 318 ? -5.023 2.664 17.830 1.00 95.81 318 LEU A C 1
ATOM 2346 O O . LEU A 1 318 ? -4.625 2.441 16.690 1.00 95.81 318 LEU A O 1
ATOM 2350 N N . THR A 1 319 ? -4.851 3.850 18.418 1.00 94.81 319 THR A N 1
ATOM 2351 C CA . THR A 1 319 ? -4.169 4.964 17.745 1.00 94.81 319 THR A CA 1
ATOM 2352 C C . THR A 1 319 ? -2.687 4.683 17.503 1.00 94.81 319 THR A C 1
ATOM 2354 O O . THR A 1 319 ? -2.157 5.071 16.466 1.00 94.81 319 THR A O 1
ATOM 2357 N N . ASP A 1 320 ? -2.026 3.958 18.410 1.00 97.81 320 ASP A N 1
ATOM 2358 C CA . ASP A 1 320 ? -0.642 3.509 18.226 1.00 97.81 320 ASP A CA 1
ATOM 2359 C C . ASP A 1 320 ? -0.524 2.522 17.056 1.00 97.81 320 ASP A C 1
ATOM 2361 O O . ASP A 1 320 ? 0.467 2.540 16.328 1.00 97.81 320 ASP A O 1
ATOM 2365 N N . TRP A 1 321 ? -1.530 1.663 16.857 1.00 98.44 321 TRP A N 1
ATOM 2366 C CA . TRP A 1 321 ? -1.585 0.771 15.700 1.00 98.44 321 TRP A CA 1
ATOM 2367 C C . TRP A 1 321 ? -1.747 1.550 14.392 1.00 98.44 321 TRP A C 1
ATOM 2369 O O . TRP A 1 321 ? -0.987 1.310 13.461 1.00 98.44 321 TRP A O 1
ATOM 2379 N N . TYR A 1 322 ? -2.647 2.537 14.342 1.00 98.19 322 TYR A N 1
ATOM 2380 C CA . TYR A 1 322 ? -2.795 3.419 13.176 1.00 98.19 322 TYR A CA 1
ATOM 2381 C C . TYR A 1 322 ? -1.495 4.160 12.832 1.00 98.19 322 TYR A C 1
ATOM 2383 O O . TYR A 1 322 ? -1.076 4.179 11.676 1.00 98.19 322 TYR A O 1
ATOM 2391 N N . ALA A 1 323 ? -0.811 4.718 13.835 1.00 98.19 323 ALA A N 1
ATOM 2392 C CA . ALA A 1 323 ? 0.481 5.373 13.638 1.00 98.19 323 ALA A CA 1
ATOM 2393 C C . ALA A 1 323 ? 1.567 4.392 13.163 1.00 98.19 323 ALA A C 1
ATOM 2395 O O . ALA A 1 323 ? 2.434 4.752 12.367 1.00 98.19 323 ALA A O 1
ATOM 2396 N N . PHE A 1 324 ? 1.518 3.143 13.634 1.00 98.50 324 PHE A N 1
ATOM 2397 C CA . PHE A 1 324 ? 2.419 2.097 13.172 1.00 98.50 324 PHE A CA 1
ATOM 2398 C C . PHE A 1 324 ? 2.188 1.763 11.694 1.00 98.50 324 PHE A C 1
ATOM 2400 O O . PHE A 1 324 ? 3.160 1.750 10.941 1.00 98.50 324 PHE A O 1
ATOM 2407 N N . VAL A 1 325 ? 0.930 1.563 11.275 1.00 98.56 325 VAL A N 1
ATOM 2408 C CA . VAL A 1 325 ? 0.556 1.319 9.869 1.00 98.56 325 VAL A CA 1
ATOM 2409 C C . VAL A 1 325 ? 1.098 2.424 8.966 1.00 98.56 325 VAL A C 1
ATOM 2411 O O . VAL A 1 325 ? 1.757 2.115 7.976 1.00 98.56 325 VAL A O 1
ATOM 2414 N N . ASP A 1 326 ? 0.899 3.691 9.334 1.00 97.56 326 ASP A N 1
ATOM 2415 C CA . ASP A 1 326 ? 1.430 4.848 8.600 1.00 97.56 326 ASP A CA 1
ATOM 2416 C C . ASP A 1 326 ? 2.960 4.783 8.449 1.00 97.56 326 ASP A C 1
ATOM 2418 O O . ASP A 1 326 ? 3.505 4.841 7.344 1.00 97.56 326 ASP A O 1
ATOM 2422 N N . SER A 1 327 ? 3.668 4.590 9.565 1.00 97.50 327 SER A N 1
ATOM 2423 C CA . SER A 1 327 ? 5.132 4.566 9.568 1.00 97.50 327 SER A CA 1
ATOM 2424 C C . SER A 1 327 ? 5.724 3.391 8.780 1.00 97.50 327 SER A C 1
ATOM 2426 O O . SER A 1 327 ? 6.694 3.573 8.042 1.00 97.50 327 SER A O 1
ATOM 2428 N N . GLU A 1 328 ? 5.129 2.201 8.901 1.00 98.06 328 GLU A N 1
ATOM 2429 C CA . GLU A 1 328 ? 5.566 0.989 8.208 1.00 98.06 328 GLU A CA 1
ATOM 2430 C C . GLU A 1 328 ? 5.272 1.094 6.705 1.00 98.06 328 GLU A C 1
ATOM 2432 O O . GLU A 1 328 ? 6.137 0.763 5.894 1.00 98.06 328 GLU A O 1
ATOM 2437 N N . SER A 1 329 ? 4.109 1.641 6.326 1.00 98.00 329 SER A N 1
ATOM 2438 C CA . SER A 1 329 ? 3.740 1.891 4.923 1.00 98.00 329 SER A CA 1
ATOM 2439 C C . SER A 1 329 ? 4.715 2.862 4.261 1.00 98.00 329 SER A C 1
ATOM 2441 O O . SER A 1 329 ? 5.247 2.580 3.191 1.00 98.00 329 SER A O 1
ATOM 2443 N N . LYS A 1 330 ? 5.036 3.983 4.920 1.00 97.06 330 LYS A N 1
ATOM 2444 C CA . LYS A 1 330 ? 6.023 4.954 4.417 1.00 97.06 330 LYS A CA 1
ATOM 2445 C C . LYS A 1 330 ? 7.406 4.337 4.242 1.00 97.06 330 LYS A C 1
ATOM 2447 O O . LYS A 1 330 ? 8.048 4.563 3.216 1.00 97.06 330 LYS A O 1
ATOM 2452 N N . ALA A 1 331 ? 7.852 3.539 5.211 1.00 97.50 331 ALA A N 1
ATOM 2453 C CA . ALA A 1 331 ? 9.129 2.840 5.128 1.00 97.50 331 ALA A CA 1
ATOM 2454 C C . ALA A 1 331 ? 9.152 1.823 3.973 1.00 97.50 331 ALA A C 1
ATOM 2456 O O . ALA A 1 331 ? 10.133 1.764 3.227 1.00 97.50 331 ALA A O 1
ATOM 2457 N N . LEU A 1 332 ? 8.070 1.059 3.786 1.00 98.25 332 LEU A N 1
ATOM 2458 C CA . LEU A 1 332 ? 7.892 0.166 2.641 1.00 98.25 332 LEU A CA 1
ATOM 2459 C C . LEU A 1 332 ? 7.971 0.942 1.325 1.00 98.25 332 LEU A C 1
ATOM 2461 O O . LEU A 1 332 ? 8.752 0.591 0.446 1.00 98.25 332 LEU A O 1
ATOM 2465 N N . TYR A 1 333 ? 7.210 2.025 1.199 1.00 98.06 333 TYR A N 1
ATOM 2466 C CA . TYR A 1 333 ? 7.182 2.866 0.007 1.00 98.06 333 TYR A CA 1
ATOM 2467 C C . TYR A 1 333 ? 8.562 3.447 -0.327 1.00 98.06 333 TYR A C 1
ATOM 2469 O O . TYR A 1 333 ? 8.951 3.456 -1.497 1.00 98.06 333 TYR A O 1
ATOM 2477 N N . GLY A 1 334 ? 9.355 3.835 0.674 1.00 97.31 334 GLY A N 1
ATOM 2478 C CA . GLY A 1 334 ? 10.760 4.197 0.475 1.00 97.31 334 GLY A CA 1
ATOM 2479 C C . GLY A 1 334 ? 11.576 3.066 -0.169 1.00 97.31 334 GLY A C 1
ATOM 2480 O O . GLY A 1 334 ? 12.218 3.275 -1.200 1.00 97.31 334 GLY A O 1
ATOM 2481 N N . LYS A 1 335 ? 11.485 1.840 0.366 1.00 97.62 335 LYS A N 1
ATOM 2482 C CA . LYS A 1 335 ? 12.187 0.660 -0.181 1.00 97.62 335 LYS A CA 1
ATOM 2483 C C . LYS A 1 335 ? 11.729 0.295 -1.593 1.00 97.62 335 LYS A C 1
ATOM 2485 O O . LYS A 1 335 ? 12.563 -0.036 -2.440 1.00 97.62 335 LYS A O 1
ATOM 2490 N N . VAL A 1 336 ? 10.422 0.363 -1.859 1.00 97.69 336 VAL A N 1
ATOM 2491 C CA . VAL A 1 336 ? 9.848 0.119 -3.190 1.00 97.69 336 VAL A CA 1
ATOM 2492 C C . VAL A 1 336 ? 10.379 1.151 -4.178 1.00 97.69 336 VAL A C 1
ATOM 2494 O O . VAL A 1 336 ? 10.774 0.782 -5.284 1.00 97.69 336 VAL A O 1
ATOM 2497 N N . ALA A 1 337 ? 10.447 2.427 -3.786 1.00 98.00 337 ALA A N 1
ATOM 2498 C CA . ALA A 1 337 ? 10.991 3.479 -4.633 1.00 98.00 337 ALA A CA 1
ATOM 2499 C C . ALA A 1 337 ? 12.468 3.228 -4.972 1.00 98.00 337 ALA A C 1
ATOM 2501 O O . ALA A 1 337 ? 12.829 3.188 -6.151 1.00 98.00 337 ALA A O 1
ATOM 2502 N N . ASP A 1 338 ? 13.308 2.981 -3.968 1.00 96.88 338 ASP A N 1
ATOM 2503 C CA . ASP A 1 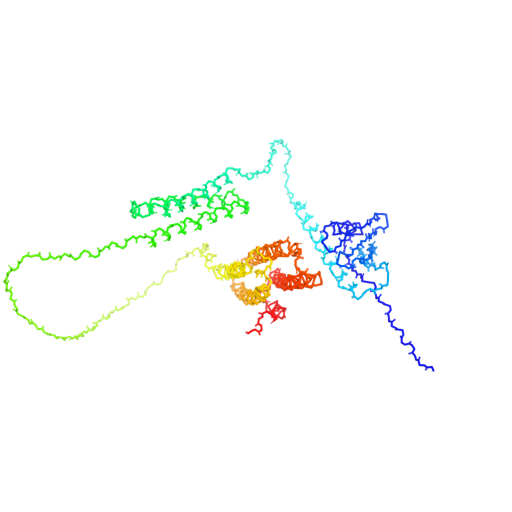338 ? 14.739 2.730 -4.167 1.00 96.88 338 ASP A CA 1
ATOM 2504 C C . ASP A 1 338 ? 14.992 1.496 -5.044 1.00 96.88 338 ASP A C 1
ATOM 2506 O O . ASP A 1 338 ? 15.801 1.526 -5.979 1.00 96.88 338 ASP A O 1
ATOM 2510 N N . SER A 1 339 ? 14.254 0.415 -4.791 1.00 97.06 339 SER A N 1
ATOM 2511 C CA . SER A 1 339 ? 14.381 -0.835 -5.541 1.00 97.06 339 SER A CA 1
ATOM 2512 C C . SER A 1 339 ? 13.852 -0.706 -6.969 1.00 97.06 339 SER A C 1
ATOM 2514 O O . SER A 1 339 ? 14.478 -1.225 -7.893 1.00 97.06 339 SER A O 1
ATOM 2516 N N . SER A 1 340 ? 12.775 0.054 -7.189 1.00 97.88 340 SER A N 1
ATOM 2517 C CA . SER A 1 340 ? 12.263 0.362 -8.532 1.00 97.88 340 SER A CA 1
ATOM 2518 C C . SER A 1 340 ? 13.271 1.182 -9.336 1.00 97.88 340 SER A C 1
ATOM 2520 O O . SER A 1 340 ? 13.535 0.878 -10.498 1.00 97.88 340 SER A O 1
ATOM 2522 N N . VAL A 1 341 ? 13.912 2.181 -8.717 1.00 98.06 341 VAL A N 1
ATOM 2523 C CA . VAL A 1 341 ? 14.998 2.941 -9.356 1.00 98.06 341 VAL A CA 1
ATOM 2524 C C . VAL A 1 341 ? 16.153 2.015 -9.728 1.00 98.06 341 VAL A C 1
ATOM 2526 O O . VAL A 1 341 ? 16.624 2.047 -10.867 1.00 98.06 341 VAL A O 1
ATOM 2529 N N . LYS A 1 342 ? 16.583 1.152 -8.802 1.00 97.44 342 LYS A N 1
ATOM 2530 C CA . LYS A 1 342 ? 17.654 0.179 -9.044 1.00 97.44 342 LYS A CA 1
ATOM 2531 C C . LYS A 1 342 ? 17.304 -0.788 -10.177 1.00 97.44 342 LYS A C 1
ATOM 2533 O O . LYS A 1 342 ? 18.169 -1.079 -11.008 1.00 97.44 342 LYS A O 1
ATOM 2538 N N . TYR A 1 343 ? 16.056 -1.253 -10.239 1.00 98.06 343 TYR A N 1
ATOM 2539 C CA . TYR A 1 343 ? 15.554 -2.098 -11.319 1.00 98.06 343 TYR A CA 1
ATOM 2540 C C . TYR A 1 343 ? 15.707 -1.386 -12.666 1.00 98.06 343 TYR A C 1
ATOM 2542 O O . TYR A 1 343 ? 16.377 -1.898 -13.562 1.00 98.06 343 TYR A O 1
ATOM 2550 N N . MET A 1 344 ? 15.177 -0.163 -12.789 1.00 97.88 344 MET A N 1
ATOM 2551 C CA . MET A 1 344 ? 15.210 0.591 -14.048 1.00 97.88 344 MET A CA 1
ATOM 2552 C C . MET A 1 344 ? 16.637 0.946 -14.478 1.00 97.88 344 MET A C 1
ATOM 2554 O O . MET A 1 344 ? 16.974 0.822 -15.653 1.00 97.88 344 MET A O 1
ATOM 2558 N N . GLN A 1 345 ? 17.517 1.316 -13.543 1.00 97.25 345 GLN A N 1
ATOM 2559 C CA . GLN A 1 345 ? 18.938 1.539 -13.838 1.00 97.25 345 GLN A CA 1
ATOM 2560 C C . GLN A 1 345 ? 19.622 0.268 -14.356 1.00 97.25 345 GLN A C 1
ATOM 2562 O O . GLN A 1 345 ? 20.399 0.321 -15.309 1.00 97.25 345 GLN A O 1
ATOM 2567 N N . THR A 1 346 ? 19.317 -0.878 -13.748 1.00 96.44 346 THR A N 1
ATOM 2568 C CA . THR A 1 346 ? 19.869 -2.176 -14.154 1.00 96.44 346 THR A CA 1
ATOM 2569 C C . THR A 1 346 ? 19.358 -2.581 -15.536 1.00 96.44 346 THR A C 1
ATOM 2571 O O . THR A 1 346 ? 20.146 -3.025 -16.373 1.00 96.44 346 THR A O 1
ATOM 2574 N N . LEU A 1 347 ? 18.064 -2.378 -15.806 1.00 95.94 347 LEU A N 1
ATOM 2575 C CA . LEU A 1 347 ? 17.456 -2.638 -17.108 1.00 95.94 347 LEU A CA 1
ATOM 2576 C C . LEU A 1 347 ? 18.068 -1.742 -18.191 1.00 95.94 347 LEU A C 1
ATOM 2578 O O . LEU A 1 347 ? 18.488 -2.252 -19.224 1.00 95.94 347 LEU A O 1
ATOM 2582 N N . SER A 1 348 ? 18.208 -0.439 -17.926 1.00 95.81 348 SER A N 1
ATOM 2583 C CA . SER A 1 348 ? 18.848 0.531 -18.829 1.00 95.81 348 SER A CA 1
ATOM 2584 C C . SER A 1 348 ? 20.263 0.099 -19.227 1.00 95.81 348 SER A C 1
ATOM 2586 O O . SER A 1 348 ? 20.595 0.056 -20.415 1.00 95.81 348 SER A O 1
ATOM 2588 N N . GLN A 1 349 ? 21.090 -0.287 -18.247 1.00 94.88 349 GLN A N 1
ATOM 2589 C CA . GLN A 1 349 ? 22.460 -0.745 -18.493 1.00 94.88 349 GLN A CA 1
ATOM 2590 C C . GLN A 1 349 ? 22.498 -2.024 -19.335 1.00 94.88 349 GLN A C 1
ATOM 2592 O O . GLN A 1 349 ? 23.283 -2.115 -20.279 1.00 94.88 349 GLN A O 1
ATOM 2597 N N . LYS A 1 350 ? 21.647 -3.005 -19.013 1.00 92.62 350 LYS A N 1
ATOM 2598 C CA . LYS A 1 350 ? 21.582 -4.283 -19.734 1.00 92.62 350 LYS A CA 1
ATOM 2599 C C . LYS A 1 350 ? 21.078 -4.097 -21.166 1.00 92.62 350 LYS A C 1
ATOM 2601 O O . LYS A 1 350 ? 21.721 -4.597 -22.082 1.00 92.62 350 LYS A O 1
ATOM 2606 N N . ALA A 1 351 ? 19.997 -3.343 -21.365 1.00 92.50 351 ALA A N 1
ATOM 2607 C CA . ALA A 1 351 ? 19.416 -3.088 -22.684 1.00 92.50 351 ALA A CA 1
ATOM 2608 C C . ALA A 1 351 ? 20.361 -2.276 -23.585 1.00 92.50 351 ALA A C 1
ATOM 2610 O O . ALA A 1 351 ? 20.473 -2.536 -24.779 1.00 92.50 351 ALA A O 1
ATOM 2611 N N . SER A 1 352 ? 21.126 -1.346 -23.001 1.00 91.88 352 SER A N 1
ATOM 2612 C CA . SER A 1 352 ? 22.166 -0.609 -23.731 1.00 91.88 352 SER A CA 1
ATOM 2613 C C . SER A 1 352 ? 23.350 -1.493 -24.148 1.00 91.88 352 SER A C 1
ATOM 2615 O O . SER A 1 352 ? 24.002 -1.214 -25.154 1.00 91.88 352 SER A O 1
ATOM 2617 N N . ALA A 1 353 ? 23.663 -2.535 -23.369 1.00 92.06 353 ALA A N 1
ATOM 2618 C CA . ALA A 1 353 ? 24.780 -3.443 -23.630 1.00 92.06 353 ALA A CA 1
ATOM 2619 C C . ALA A 1 353 ? 24.417 -4.592 -24.586 1.00 92.06 353 ALA A C 1
ATOM 2621 O O . ALA A 1 353 ? 25.278 -5.056 -25.336 1.00 92.06 353 ALA A O 1
ATOM 2622 N N . ASP A 1 354 ? 23.163 -5.044 -24.568 1.00 90.38 354 ASP A N 1
ATOM 2623 C CA . ASP A 1 354 ? 22.666 -6.144 -25.387 1.00 90.38 354 ASP A CA 1
ATOM 2624 C C . ASP A 1 354 ? 21.381 -5.752 -26.124 1.00 90.38 354 ASP A C 1
ATOM 2626 O O . ASP A 1 354 ? 20.287 -5.753 -25.565 1.00 90.38 354 ASP A O 1
ATOM 2630 N N . LYS A 1 355 ? 21.516 -5.487 -27.427 1.00 82.25 355 LYS A N 1
ATOM 2631 C CA . LYS A 1 355 ? 20.394 -5.145 -28.314 1.00 82.25 355 LYS A CA 1
ATOM 2632 C C . LYS A 1 355 ? 19.397 -6.290 -28.547 1.00 82.25 355 LYS A C 1
ATOM 2634 O O . LYS A 1 355 ? 18.385 -6.070 -29.202 1.00 82.25 355 LYS A O 1
ATOM 2639 N N . TYR A 1 356 ? 19.729 -7.518 -28.142 1.00 86.50 356 TYR A N 1
ATOM 2640 C CA . TYR A 1 356 ? 18.832 -8.674 -28.227 1.00 86.50 356 TYR A CA 1
ATOM 2641 C C . TYR A 1 356 ? 18.126 -8.954 -26.896 1.00 86.50 356 TYR A C 1
ATOM 2643 O O . TYR A 1 356 ? 17.367 -9.920 -26.804 1.00 86.50 356 TYR A O 1
ATOM 2651 N N . LEU A 1 357 ? 18.375 -8.136 -25.867 1.00 89.31 357 LEU A N 1
ATOM 2652 C CA . LEU A 1 357 ? 17.640 -8.205 -24.616 1.00 89.31 357 LEU A CA 1
ATOM 2653 C C . LEU A 1 357 ? 16.172 -7.858 -24.864 1.00 89.31 357 LEU A C 1
ATOM 2655 O O . LEU A 1 357 ? 15.856 -6.799 -25.405 1.00 89.31 357 LEU A O 1
ATOM 2659 N N . ASP A 1 358 ? 15.279 -8.721 -24.395 1.00 92.12 358 ASP A N 1
ATOM 2660 C CA . ASP A 1 358 ? 13.844 -8.456 -24.405 1.00 92.12 358 ASP A CA 1
ATOM 2661 C C . ASP A 1 358 ? 13.473 -7.524 -23.239 1.00 92.12 358 ASP A C 1
ATOM 2663 O O . ASP A 1 358 ? 12.999 -7.945 -22.184 1.00 92.12 358 ASP A O 1
ATOM 2667 N N . ALA A 1 359 ? 13.805 -6.239 -23.396 1.00 92.00 359 ALA A N 1
ATOM 2668 C CA . ALA A 1 359 ? 13.573 -5.225 -22.373 1.00 92.00 359 ALA A CA 1
ATOM 2669 C C . ALA A 1 359 ? 12.077 -4.979 -22.115 1.00 92.00 359 ALA A C 1
ATOM 2671 O O . ALA A 1 359 ? 11.717 -4.636 -20.992 1.00 92.00 359 ALA A O 1
ATOM 2672 N N . ASP A 1 360 ? 11.229 -5.177 -23.130 1.00 90.06 360 ASP A N 1
ATOM 2673 C CA . ASP A 1 360 ? 9.769 -5.088 -23.014 1.00 90.06 360 ASP A CA 1
ATOM 2674 C C . ASP A 1 360 ? 9.236 -6.198 -22.101 1.00 90.06 360 ASP A C 1
ATOM 2676 O O . ASP A 1 360 ? 8.570 -5.902 -21.111 1.00 90.06 360 ASP A O 1
ATOM 2680 N N . ALA A 1 361 ? 9.629 -7.456 -22.340 1.00 91.12 361 ALA A N 1
ATOM 2681 C CA . ALA A 1 361 ? 9.214 -8.575 -21.494 1.00 91.12 361 ALA A CA 1
ATOM 2682 C C . ALA A 1 361 ? 9.691 -8.437 -20.039 1.00 91.12 361 ALA A C 1
ATOM 2684 O O . ALA A 1 361 ? 8.940 -8.742 -19.115 1.00 91.12 361 ALA A O 1
ATOM 2685 N N . LEU A 1 362 ? 10.922 -7.962 -19.820 1.00 93.00 362 LEU A N 1
ATOM 2686 C CA . LEU A 1 362 ? 11.445 -7.720 -18.469 1.00 93.00 362 LEU A CA 1
ATOM 2687 C C . LEU A 1 362 ? 10.669 -6.602 -17.761 1.00 93.00 362 LEU A C 1
ATOM 2689 O O . LEU A 1 362 ? 10.302 -6.731 -16.597 1.00 93.00 362 LEU A O 1
ATOM 2693 N N . LEU A 1 363 ? 10.370 -5.512 -18.468 1.00 93.75 363 LEU A N 1
ATOM 2694 C CA . LEU A 1 363 ? 9.590 -4.413 -17.914 1.00 93.75 363 LEU A CA 1
ATOM 2695 C C . LEU A 1 363 ? 8.137 -4.822 -17.603 1.00 93.75 363 LEU A C 1
ATOM 2697 O O . LEU A 1 363 ? 7.583 -4.376 -16.598 1.00 93.75 363 LEU A O 1
ATOM 2701 N N . ASP A 1 364 ? 7.530 -5.667 -18.437 1.00 89.19 364 ASP A N 1
ATOM 2702 C CA . ASP A 1 364 ? 6.201 -6.249 -18.210 1.00 89.19 364 ASP A CA 1
ATOM 2703 C C . ASP A 1 364 ? 6.188 -7.185 -16.989 1.00 89.19 364 ASP A C 1
ATOM 2705 O O . ASP A 1 364 ? 5.234 -7.185 -16.211 1.00 89.19 364 ASP A O 1
ATOM 2709 N N . ASP A 1 365 ? 7.268 -7.935 -16.762 1.00 90.31 365 ASP A N 1
ATOM 2710 C CA . ASP A 1 365 ? 7.431 -8.756 -15.559 1.00 90.31 365 ASP A CA 1
ATOM 2711 C C . ASP A 1 365 ? 7.511 -7.905 -14.282 1.00 90.31 365 ASP A C 1
ATOM 2713 O O . ASP A 1 365 ? 6.803 -8.174 -13.309 1.00 90.31 365 ASP A O 1
ATOM 2717 N N . PHE A 1 366 ? 8.275 -6.804 -14.310 1.00 94.19 366 PHE A N 1
ATOM 2718 C CA . PHE A 1 366 ? 8.283 -5.821 -13.220 1.00 94.19 366 PHE A CA 1
ATOM 2719 C C . PHE A 1 366 ? 6.892 -5.234 -12.967 1.00 94.19 366 PHE A C 1
ATOM 2721 O O . PHE A 1 366 ? 6.481 -5.094 -11.815 1.00 94.19 366 PHE A O 1
ATOM 2728 N N . TYR A 1 367 ? 6.165 -4.884 -14.029 1.00 92.69 367 TYR A N 1
ATOM 2729 C CA . TYR A 1 367 ? 4.825 -4.318 -13.919 1.00 92.69 367 TYR A CA 1
ATOM 2730 C C . TYR A 1 367 ? 3.857 -5.282 -13.232 1.00 92.69 367 TYR A C 1
ATOM 2732 O O . TYR A 1 367 ? 3.213 -4.903 -12.257 1.00 92.69 367 TYR A O 1
ATOM 2740 N N . LYS A 1 368 ? 3.800 -6.539 -13.673 1.00 91.56 368 LYS A N 1
ATOM 2741 C CA . LYS A 1 368 ? 2.934 -7.548 -13.049 1.00 91.56 368 LYS A CA 1
ATOM 2742 C C . LYS A 1 368 ? 3.308 -7.781 -11.595 1.00 91.56 368 LYS A C 1
ATOM 2744 O O . LYS A 1 368 ? 2.462 -7.666 -10.721 1.00 91.56 368 LYS A O 1
ATOM 2749 N N . THR A 1 369 ? 4.589 -8.019 -11.344 1.00 91.06 369 THR A N 1
ATOM 2750 C CA . THR A 1 369 ? 5.105 -8.357 -10.017 1.00 91.06 369 THR A CA 1
ATOM 2751 C C . THR A 1 369 ? 4.880 -7.227 -9.011 1.00 91.06 369 THR A C 1
ATOM 2753 O O . THR A 1 369 ? 4.361 -7.432 -7.917 1.00 91.06 369 THR A O 1
ATOM 2756 N N . VAL A 1 370 ? 5.256 -5.999 -9.372 1.00 92.56 370 VAL A N 1
ATOM 2757 C CA . VAL A 1 370 ? 5.239 -4.874 -8.433 1.00 92.56 370 VAL A CA 1
ATOM 2758 C C . VAL A 1 370 ? 3.904 -4.138 -8.463 1.00 92.56 370 VAL A C 1
ATOM 2760 O O . VAL A 1 370 ? 3.326 -3.895 -7.407 1.00 92.56 370 VAL A O 1
ATOM 2763 N N . TYR A 1 371 ? 3.422 -3.750 -9.648 1.00 91.31 371 TYR A N 1
ATOM 2764 C CA . TYR A 1 371 ? 2.248 -2.884 -9.789 1.00 91.31 371 TYR A CA 1
ATOM 2765 C C . TYR A 1 371 ? 0.917 -3.630 -9.661 1.00 91.31 371 TYR A C 1
ATOM 2767 O O . TYR A 1 371 ? 0.040 -3.146 -8.939 1.00 91.31 371 TYR A O 1
ATOM 2775 N N . GLU A 1 372 ? 0.752 -4.743 -10.383 1.00 83.94 372 GLU A N 1
ATOM 2776 C CA . GLU A 1 372 ? -0.487 -5.531 -10.339 1.00 83.94 372 GLU A CA 1
ATOM 2777 C C . GLU A 1 372 ? -0.532 -6.348 -9.045 1.00 83.94 372 GLU A C 1
ATOM 2779 O O . GLU A 1 372 ? -1.340 -6.051 -8.175 1.00 83.94 372 GLU A O 1
ATOM 2784 N N . ASP A 1 373 ? 0.394 -7.285 -8.851 1.00 89.88 373 ASP A N 1
ATOM 2785 C CA . ASP A 1 373 ? 0.326 -8.255 -7.757 1.00 89.88 373 ASP A CA 1
ATOM 2786 C C . ASP A 1 373 ? 0.730 -7.642 -6.404 1.00 89.88 373 ASP A C 1
ATOM 2788 O O . ASP A 1 373 ? -0.014 -7.734 -5.423 1.00 89.88 373 ASP A O 1
ATOM 2792 N N . GLY A 1 374 ? 1.892 -6.984 -6.335 1.00 91.75 374 GLY A N 1
ATOM 2793 C CA . GLY A 1 374 ? 2.444 -6.458 -5.084 1.00 91.75 374 GLY A CA 1
ATOM 2794 C C . GLY A 1 374 ? 1.544 -5.422 -4.402 1.00 91.75 374 GLY A C 1
ATOM 2795 O O . GLY A 1 374 ? 1.176 -5.581 -3.237 1.00 91.75 374 GLY A O 1
ATOM 2796 N N . PHE A 1 375 ? 1.157 -4.358 -5.114 1.00 91.88 375 PHE A N 1
ATOM 2797 C CA . PHE A 1 375 ? 0.300 -3.321 -4.524 1.00 91.88 375 PHE A CA 1
ATOM 2798 C C . PHE A 1 375 ? -1.135 -3.780 -4.260 1.00 91.88 375 PHE A C 1
ATOM 2800 O O . PHE A 1 375 ? -1.750 -3.233 -3.345 1.00 91.88 375 PHE A O 1
ATOM 2807 N N . GLU A 1 376 ? -1.690 -4.709 -5.045 1.00 90.06 376 GLU A N 1
ATOM 2808 C CA . GLU A 1 376 ? -3.026 -5.263 -4.770 1.00 90.06 376 GLU A CA 1
ATOM 2809 C C . GLU A 1 376 ? -3.005 -6.140 -3.526 1.00 90.06 376 GLU A C 1
ATOM 2811 O O . GLU A 1 376 ? -3.833 -5.940 -2.646 1.00 90.06 376 GLU A O 1
ATOM 2816 N N . THR A 1 377 ? -1.990 -6.994 -3.378 1.00 90.44 377 THR A N 1
ATOM 2817 C CA . THR A 1 377 ? -1.806 -7.794 -2.158 1.00 90.44 377 THR A CA 1
ATOM 2818 C C . THR A 1 377 ? -1.717 -6.897 -0.923 1.00 90.44 377 THR A C 1
ATOM 2820 O O . THR A 1 377 ? -2.432 -7.108 0.052 1.00 90.44 377 THR A O 1
ATOM 2823 N N . TYR A 1 378 ? -0.905 -5.835 -0.980 1.00 96.50 378 TYR A N 1
ATOM 2824 C CA . TYR A 1 378 ? -0.776 -4.897 0.139 1.00 96.50 378 TYR A CA 1
ATOM 2825 C C . TYR A 1 378 ? -2.087 -4.169 0.472 1.00 96.50 378 TYR A C 1
ATOM 2827 O O . TYR A 1 378 ? -2.400 -3.926 1.638 1.00 96.50 378 TYR A O 1
ATOM 2835 N N . TYR A 1 379 ? -2.855 -3.802 -0.556 1.00 96.12 379 TYR A N 1
ATOM 2836 C CA . TYR A 1 379 ? -4.155 -3.162 -0.390 1.00 96.12 379 TYR A CA 1
ATOM 2837 C C . TYR A 1 379 ? -5.160 -4.105 0.273 1.00 96.12 379 TYR A C 1
ATOM 2839 O O . TYR A 1 379 ? -5.786 -3.732 1.265 1.00 96.12 379 TYR A O 1
ATOM 2847 N N . ASP A 1 380 ? -5.273 -5.329 -0.232 1.00 93.19 380 ASP A N 1
ATOM 2848 C CA . ASP A 1 380 ? -6.208 -6.327 0.279 1.00 93.19 380 ASP A CA 1
ATOM 2849 C C . ASP A 1 380 ? -5.888 -6.697 1.737 1.00 93.19 380 ASP A C 1
ATOM 2851 O O . ASP A 1 380 ? -6.785 -6.751 2.586 1.00 93.19 380 ASP A O 1
ATOM 2855 N N . ASP A 1 381 ? -4.605 -6.885 2.058 1.00 93.56 381 ASP A N 1
ATOM 2856 C CA . ASP A 1 381 ? -4.156 -7.253 3.402 1.00 93.56 381 ASP A CA 1
ATOM 2857 C C . ASP A 1 381 ? -4.393 -6.122 4.413 1.00 93.56 381 ASP A C 1
ATOM 2859 O O . ASP A 1 381 ? -4.872 -6.357 5.525 1.00 93.56 381 ASP A O 1
ATOM 2863 N N . ILE A 1 382 ? -4.085 -4.874 4.052 1.00 96.12 382 ILE A N 1
ATOM 2864 C CA . ILE A 1 382 ? -4.133 -3.771 5.017 1.00 96.12 382 ILE A CA 1
ATOM 2865 C C . ILE A 1 382 ? -5.464 -3.019 4.971 1.00 96.12 382 ILE A C 1
ATOM 2867 O O . ILE A 1 382 ? -6.131 -2.885 6.001 1.00 96.12 382 ILE A O 1
ATOM 2871 N N . TYR A 1 383 ? -5.864 -2.522 3.799 1.00 93.06 383 TYR A N 1
ATOM 2872 C CA . TYR A 1 383 ? -7.034 -1.656 3.639 1.00 93.06 383 TYR A CA 1
ATOM 2873 C C . TYR A 1 383 ? -8.352 -2.417 3.770 1.00 93.06 383 TYR A C 1
ATOM 2875 O O . TYR A 1 383 ? -9.236 -1.975 4.511 1.00 93.06 383 TYR A O 1
ATOM 2883 N N . GLU A 1 384 ? -8.481 -3.536 3.057 1.00 87.94 384 GLU A N 1
ATOM 2884 C CA . GLU A 1 384 ? -9.714 -4.335 3.039 1.00 87.94 384 GLU A CA 1
ATOM 2885 C C . GLU A 1 384 ? -9.788 -5.312 4.214 1.00 87.94 384 GLU A C 1
ATOM 2887 O O . GLU A 1 384 ? -10.878 -5.609 4.692 1.00 87.94 384 GLU A O 1
ATOM 2892 N N . THR A 1 385 ? -8.648 -5.793 4.719 1.00 94.00 385 THR A N 1
ATOM 2893 C CA . THR A 1 385 ? -8.639 -6.791 5.797 1.00 94.00 385 THR A CA 1
ATOM 2894 C C . THR A 1 385 ? -8.328 -6.177 7.159 1.00 94.00 385 THR A C 1
ATOM 2896 O O . THR A 1 385 ? -9.193 -6.168 8.036 1.00 94.00 385 THR A O 1
ATOM 2899 N N . SER A 1 386 ? -7.117 -5.664 7.396 1.00 94.12 386 SER A N 1
ATOM 2900 C CA . SER A 1 386 ? -6.734 -5.197 8.738 1.00 94.12 386 SER A CA 1
ATOM 2901 C C . SER A 1 386 ? -7.583 -4.033 9.257 1.00 94.12 386 SER A C 1
ATOM 2903 O O . SER A 1 386 ? -8.039 -4.081 10.401 1.00 94.12 386 SER A O 1
ATOM 2905 N N . TYR A 1 387 ? -7.834 -2.999 8.448 1.00 93.81 387 TYR A N 1
ATOM 2906 C CA . TYR A 1 387 ? -8.668 -1.869 8.881 1.00 93.81 387 TYR A CA 1
ATOM 2907 C C . TYR A 1 387 ? -10.122 -2.266 9.155 1.00 93.81 387 TYR A C 1
ATOM 2909 O O . TYR A 1 387 ? -10.713 -1.740 10.101 1.00 93.81 387 TYR A O 1
ATOM 2917 N N . GLU A 1 388 ? -10.692 -3.167 8.353 1.00 92.94 388 GLU A N 1
ATOM 2918 C CA . GLU A 1 388 ? -12.063 -3.659 8.547 1.00 92.94 388 GLU A CA 1
ATOM 2919 C C . GLU A 1 388 ? -12.159 -4.538 9.794 1.00 92.94 388 GLU A C 1
ATOM 2921 O O . GLU A 1 388 ? -13.022 -4.317 10.635 1.00 92.94 388 GLU A O 1
ATOM 2926 N N . ASN A 1 389 ? -11.198 -5.441 10.014 1.00 93.12 389 ASN A N 1
ATOM 2927 C CA . ASN A 1 389 ? -11.151 -6.260 11.228 1.00 93.12 389 ASN A CA 1
ATOM 2928 C C . ASN A 1 389 ? -11.119 -5.405 12.505 1.00 93.12 389 ASN A C 1
ATOM 2930 O O . ASN A 1 389 ? -11.820 -5.697 13.477 1.00 93.12 389 ASN A O 1
ATOM 2934 N N . MET A 1 390 ? -10.314 -4.339 12.511 1.00 93.50 390 MET A N 1
ATOM 2935 C CA . MET A 1 390 ? -10.235 -3.423 13.651 1.00 93.50 390 MET A CA 1
ATOM 2936 C C . MET A 1 390 ? -11.530 -2.616 13.827 1.00 93.50 390 MET A C 1
ATOM 2938 O O . MET A 1 390 ? -11.966 -2.406 14.963 1.00 93.50 390 MET A O 1
ATOM 2942 N N . TYR A 1 391 ? -12.166 -2.196 12.730 1.00 94.00 391 TYR A N 1
ATOM 2943 C CA . TYR A 1 391 ? -13.458 -1.512 12.758 1.00 94.00 391 TYR A CA 1
ATOM 2944 C C . TYR A 1 391 ? -14.561 -2.408 13.318 1.00 94.00 391 TYR A C 1
ATOM 2946 O O . TYR A 1 391 ? -15.190 -2.054 14.316 1.00 94.00 391 TYR A O 1
ATOM 2954 N N . ASP A 1 392 ? -14.754 -3.581 12.719 1.00 93.62 392 ASP A N 1
ATOM 2955 C CA . ASP A 1 392 ? -15.802 -4.531 13.079 1.00 93.62 392 ASP A CA 1
ATOM 2956 C C . ASP A 1 392 ? -15.666 -4.976 14.531 1.00 93.62 392 ASP A C 1
ATOM 2958 O O . ASP A 1 392 ? -16.648 -5.009 15.272 1.00 93.62 392 ASP A O 1
ATOM 2962 N N . LYS A 1 393 ? -14.439 -5.260 14.982 1.00 94.94 393 LYS A N 1
ATOM 2963 C CA . LYS A 1 393 ? -14.201 -5.707 16.355 1.00 94.94 393 LYS A CA 1
ATOM 2964 C C . LYS A 1 393 ? -14.477 -4.608 17.376 1.00 94.94 393 LYS A C 1
ATOM 2966 O O . LYS A 1 393 ? -15.173 -4.855 18.362 1.00 94.94 393 LYS A O 1
ATOM 2971 N N . TYR A 1 394 ? -13.940 -3.404 17.173 1.00 93.75 394 TYR A N 1
ATOM 2972 C CA . TYR A 1 394 ? -14.012 -2.354 18.192 1.00 93.75 394 TYR A CA 1
ATOM 2973 C C . TYR A 1 394 ? -15.180 -1.405 17.997 1.00 93.75 394 TYR A C 1
ATOM 2975 O O . TYR A 1 394 ? -15.983 -1.247 18.910 1.00 93.75 394 TYR A O 1
ATOM 2983 N N . TYR A 1 395 ? -15.300 -0.775 16.833 1.00 91.56 395 TYR A N 1
ATOM 2984 C CA . TYR A 1 395 ? -16.361 0.197 16.589 1.00 91.56 395 TYR A CA 1
ATOM 2985 C C . TYR A 1 395 ? -17.724 -0.477 16.381 1.00 91.56 395 TYR A C 1
ATOM 2987 O O . TYR A 1 395 ? -18.713 -0.064 16.997 1.00 91.56 395 TYR A O 1
ATOM 2995 N N . GLY A 1 396 ? -17.752 -1.512 15.534 1.00 87.31 396 GLY A N 1
ATOM 2996 C CA . GLY A 1 396 ? -18.937 -2.305 15.207 1.00 87.31 396 GLY A CA 1
ATOM 2997 C C . GLY A 1 396 ? -19.312 -3.351 16.259 1.00 87.31 396 GLY A C 1
ATOM 2998 O O . GLY A 1 396 ? -20.432 -3.843 16.221 1.00 87.31 396 GLY A O 1
ATOM 2999 N N . GLY A 1 397 ? -18.409 -3.658 17.196 1.00 94.00 397 GLY A N 1
ATOM 3000 C CA . GLY A 1 397 ? -18.594 -4.685 18.223 1.00 94.00 397 GLY A CA 1
ATOM 3001 C C . GLY A 1 397 ? -18.502 -4.129 19.642 1.00 94.00 397 GLY A C 1
ATOM 3002 O O . GLY A 1 397 ? -19.513 -3.847 20.278 1.00 94.00 397 GLY A O 1
ATOM 3003 N N . VAL A 1 398 ? -17.286 -3.950 20.170 1.00 94.88 398 VAL A N 1
ATOM 3004 C CA . VAL A 1 398 ? -17.063 -3.539 21.575 1.00 94.88 398 VAL A CA 1
ATOM 3005 C C . VAL A 1 398 ? -17.770 -2.227 21.944 1.00 94.88 398 VAL A C 1
ATOM 3007 O O . VAL A 1 398 ? -18.237 -2.066 23.072 1.00 94.88 398 VAL A O 1
ATOM 3010 N N . LEU A 1 399 ? -17.852 -1.287 21.004 1.00 92.69 399 LEU A N 1
ATOM 3011 C CA . LEU A 1 399 ? -18.504 0.005 21.182 1.00 92.69 399 LEU A CA 1
ATOM 3012 C C . LEU A 1 399 ? -19.945 0.033 20.652 1.00 92.69 399 LEU A C 1
ATOM 3014 O O . LEU A 1 399 ? -20.572 1.093 20.721 1.00 92.69 399 LEU A O 1
ATOM 3018 N N . GLU A 1 400 ? -20.480 -1.083 20.140 1.00 91.94 400 GLU A N 1
ATOM 3019 C CA . GLU A 1 400 ? -21.809 -1.157 19.514 1.00 91.94 400 GLU A CA 1
ATOM 3020 C C . GLU A 1 400 ? -22.912 -0.635 20.437 1.00 91.94 400 GLU A C 1
ATOM 3022 O O . GLU A 1 400 ? -23.760 0.146 20.004 1.00 91.94 400 GLU A O 1
ATOM 3027 N N . ASP A 1 401 ? -22.834 -0.982 21.721 1.00 85.56 401 ASP A N 1
ATOM 3028 C CA . ASP A 1 401 ? -23.834 -0.642 22.723 1.00 85.56 401 ASP A CA 1
ATOM 3029 C C . ASP A 1 401 ? -23.277 0.266 23.818 1.00 85.56 401 ASP A C 1
ATOM 3031 O O . ASP A 1 401 ? -22.128 0.162 24.254 1.00 85.56 401 ASP A O 1
ATOM 3035 N N . LYS A 1 402 ? -24.130 1.174 24.300 1.00 92.19 402 LYS A N 1
ATOM 3036 C CA . LYS A 1 402 ? -23.801 2.041 25.431 1.00 92.19 402 LYS A CA 1
ATOM 3037 C C . LYS A 1 402 ? -23.937 1.264 26.744 1.00 92.19 402 LYS A C 1
ATOM 3039 O O . LYS A 1 402 ? -25.030 0.764 27.016 1.00 92.19 402 LYS A O 1
ATOM 3044 N N . PRO A 1 403 ? -22.933 1.291 27.637 1.00 90.88 403 PRO A N 1
ATOM 3045 C CA . PRO A 1 403 ? -23.098 0.784 28.996 1.00 90.88 403 PRO A CA 1
ATOM 3046 C C . PRO A 1 403 ? -24.245 1.485 29.750 1.00 90.88 403 PRO A C 1
ATOM 3048 O O . PRO A 1 403 ? -24.444 2.701 29.632 1.00 90.88 403 PRO A O 1
ATOM 3051 N N . GLU A 1 404 ? -25.007 0.743 30.561 1.00 91.94 404 GLU A N 1
ATOM 3052 C CA . GLU A 1 404 ? -26.157 1.285 31.312 1.00 91.94 404 GLU A CA 1
ATOM 3053 C C . GLU A 1 404 ? -25.761 2.434 32.253 1.00 91.94 404 GLU A C 1
ATOM 3055 O O . GLU A 1 404 ? -26.490 3.415 32.387 1.00 91.94 404 GLU A O 1
ATOM 3060 N N . ASN A 1 405 ? -24.579 2.330 32.860 1.00 91.44 405 ASN A N 1
ATOM 3061 C CA . ASN A 1 405 ? -24.021 3.255 33.846 1.00 91.44 405 ASN A CA 1
ATOM 3062 C C . ASN A 1 405 ? -23.221 4.426 33.245 1.00 91.44 405 ASN A C 1
ATOM 3064 O O . ASN A 1 405 ? -22.660 5.215 34.002 1.00 91.44 405 ASN A O 1
ATOM 3068 N N . MET A 1 406 ? -23.142 4.535 31.917 1.00 91.31 406 MET A N 1
ATOM 3069 C CA . MET A 1 406 ? -22.406 5.596 31.229 1.00 91.31 406 MET A CA 1
ATOM 3070 C C . MET A 1 406 ? -23.342 6.702 30.728 1.00 91.31 406 MET A C 1
ATOM 3072 O O . MET A 1 406 ? -24.401 6.426 30.152 1.00 91.31 406 MET A O 1
ATOM 3076 N N . GLU A 1 407 ? -22.921 7.957 30.890 1.00 92.06 407 GLU A N 1
ATOM 3077 C CA . GLU A 1 407 ? -23.607 9.115 30.316 1.00 92.06 407 GLU A CA 1
ATOM 3078 C C . GLU A 1 407 ? -23.573 9.072 28.784 1.00 92.06 407 GLU A C 1
ATOM 3080 O O . GLU A 1 407 ? -22.558 8.743 28.169 1.00 92.06 407 GLU A O 1
ATOM 3085 N N . TYR A 1 408 ? -24.687 9.427 28.140 1.00 83.56 408 TYR A N 1
ATOM 3086 C CA . TYR A 1 408 ? -24.787 9.353 26.678 1.00 83.56 408 TYR A CA 1
ATOM 3087 C C . TYR A 1 408 ? -23.755 10.240 25.970 1.00 83.56 408 TYR A C 1
ATOM 3089 O O . TYR A 1 408 ? -23.210 9.834 24.948 1.00 83.56 408 TYR A O 1
ATOM 3097 N N . SER A 1 409 ? -23.465 11.429 26.509 1.00 84.56 409 SER A N 1
ATOM 3098 C CA . SER A 1 409 ? -22.467 12.333 25.928 1.00 84.56 409 SER A CA 1
ATOM 3099 C C . SER A 1 409 ? -21.071 11.715 25.923 1.00 84.56 409 SER A C 1
ATOM 3101 O O . SER A 1 409 ? -20.395 11.760 24.907 1.00 84.56 409 SER A O 1
ATOM 3103 N N . GLU A 1 410 ? -20.675 11.069 27.021 1.00 89.38 410 GLU A N 1
ATOM 3104 C CA . GLU A 1 410 ? -19.372 10.409 27.134 1.00 89.38 410 GLU A CA 1
ATOM 3105 C C . GLU A 1 410 ? -19.238 9.251 26.137 1.00 89.38 410 GLU A C 1
ATOM 3107 O O . GLU A 1 410 ? -18.227 9.123 25.450 1.00 89.38 410 GLU A O 1
ATOM 3112 N N . TYR A 1 411 ? -20.287 8.440 26.007 1.00 87.94 411 TYR A N 1
ATOM 3113 C CA . TYR A 1 411 ? -20.346 7.368 25.018 1.00 87.94 411 TYR A CA 1
ATOM 3114 C C . TYR A 1 411 ? -20.288 7.882 23.574 1.00 87.94 411 TYR A C 1
ATOM 3116 O O . TYR A 1 411 ? -19.566 7.336 22.738 1.00 87.94 411 TYR A O 1
ATOM 3124 N N . SER A 1 412 ? -21.050 8.940 23.284 1.00 84.50 412 SER A N 1
ATOM 3125 C CA . SER A 1 412 ? -21.090 9.583 21.972 1.00 84.50 412 SER A CA 1
ATOM 3126 C C . SER A 1 412 ? -19.725 10.149 21.587 1.00 84.50 412 SER A C 1
ATOM 3128 O O . SER A 1 412 ? -19.299 9.969 20.445 1.00 84.50 412 SER A O 1
ATOM 3130 N N . ASP A 1 413 ? -19.031 10.799 22.523 1.00 88.12 413 ASP A N 1
ATOM 3131 C CA . ASP A 1 413 ? -17.690 11.343 22.306 1.00 88.12 413 ASP A CA 1
ATOM 3132 C C . ASP A 1 413 ? -16.685 10.216 22.033 1.00 88.12 413 ASP A C 1
ATOM 3134 O O . ASP A 1 413 ? -15.953 10.276 21.045 1.00 88.12 413 ASP A O 1
ATOM 3138 N N . LEU A 1 414 ? -16.702 9.145 22.838 1.00 88.94 414 LEU A N 1
ATOM 3139 C CA . LEU A 1 414 ? -15.833 7.977 22.653 1.00 88.94 414 LEU A CA 1
ATOM 3140 C C . LEU A 1 414 ? -16.021 7.336 21.270 1.00 88.94 414 LEU A C 1
ATOM 3142 O O . LEU A 1 414 ? -15.051 7.139 20.538 1.00 88.94 414 LEU A O 1
ATOM 3146 N N . ARG A 1 415 ? -17.270 7.047 20.883 1.00 88.69 415 ARG A N 1
ATOM 3147 C CA . ARG A 1 415 ? -17.598 6.467 19.570 1.00 88.69 415 ARG A CA 1
ATOM 3148 C C . ARG A 1 415 ? -17.202 7.385 18.421 1.00 88.69 415 ARG A C 1
ATOM 3150 O O . ARG A 1 415 ? -16.615 6.919 17.449 1.00 88.69 415 ARG A O 1
ATOM 3157 N N . SER A 1 416 ? -17.497 8.678 18.527 1.00 83.19 416 SER A N 1
ATOM 3158 C CA . SER A 1 416 ? -17.163 9.645 17.474 1.00 83.19 416 SER A CA 1
ATOM 3159 C C . SER A 1 416 ? -15.652 9.774 17.291 1.00 83.19 416 SER A C 1
ATOM 3161 O O . SER A 1 416 ? -15.175 9.808 16.158 1.00 83.19 416 SER A O 1
ATOM 3163 N N . ASN A 1 417 ? -14.892 9.782 18.389 1.00 86.56 417 ASN A N 1
ATOM 3164 C CA . ASN A 1 417 ? -13.432 9.812 18.352 1.00 86.56 417 ASN A CA 1
ATOM 3165 C C . ASN A 1 417 ? -12.851 8.527 17.749 1.00 86.56 417 ASN A C 1
ATOM 3167 O O . ASN A 1 417 ? -11.963 8.612 16.904 1.00 86.56 417 ASN A O 1
ATOM 3171 N N . ALA A 1 418 ? -13.380 7.357 18.124 1.00 83.12 418 ALA A N 1
ATOM 3172 C CA . ALA A 1 418 ? -12.958 6.071 17.571 1.00 83.12 418 ALA A CA 1
ATOM 3173 C C . ALA A 1 418 ? -13.203 5.988 16.054 1.00 83.12 418 ALA A C 1
ATOM 3175 O O . ALA A 1 418 ? -12.291 5.646 15.301 1.00 83.12 418 ALA A O 1
ATOM 3176 N N . TYR A 1 419 ? -14.405 6.368 15.600 1.00 88.56 419 TYR A N 1
ATOM 3177 C CA . TYR A 1 419 ? -14.739 6.417 14.173 1.00 88.56 419 TYR A CA 1
ATOM 3178 C C . TYR A 1 419 ? -13.832 7.379 13.416 1.00 88.56 419 TYR A C 1
ATOM 3180 O O . TYR A 1 419 ? -13.310 7.040 12.360 1.00 88.56 419 TYR A O 1
ATOM 3188 N N . LYS A 1 420 ? -13.639 8.585 13.960 1.00 89.88 420 LYS A N 1
ATOM 3189 C CA . LYS A 1 420 ? -12.808 9.600 13.326 1.00 89.88 420 LYS A CA 1
ATOM 3190 C C . LYS A 1 420 ? -11.364 9.122 13.182 1.00 89.88 420 LYS A C 1
ATOM 3192 O O . LYS A 1 420 ? -10.820 9.217 12.094 1.00 89.88 420 LYS A O 1
ATOM 3197 N N . ALA A 1 421 ? -10.771 8.563 14.238 1.00 88.44 421 ALA A N 1
ATOM 3198 C CA . ALA A 1 421 ? -9.404 8.046 14.188 1.00 88.44 421 ALA A CA 1
ATOM 3199 C C . ALA A 1 421 ? -9.241 6.928 13.145 1.00 88.44 421 ALA A C 1
ATOM 3201 O O . ALA A 1 421 ? -8.267 6.929 12.395 1.00 88.44 421 ALA A O 1
ATOM 3202 N N . TRP A 1 422 ? -10.212 6.011 13.068 1.00 93.38 422 TRP A N 1
ATOM 3203 C CA . TRP A 1 422 ? -10.247 4.976 12.035 1.00 93.38 422 TRP A CA 1
ATOM 3204 C C . TRP A 1 422 ? -10.367 5.570 10.627 1.00 93.38 422 TRP A C 1
ATOM 3206 O O . TRP A 1 422 ? -9.561 5.254 9.757 1.00 93.38 422 TRP A O 1
ATOM 3216 N N . SER A 1 423 ? -11.346 6.453 10.414 1.00 88.50 423 SER A N 1
ATOM 3217 C CA . SER A 1 423 ? -11.640 7.056 9.112 1.00 88.50 423 SER A CA 1
ATOM 3218 C C . SER A 1 423 ? -10.474 7.899 8.603 1.00 88.50 423 SER A C 1
ATOM 3220 O O . SER A 1 423 ? -10.141 7.808 7.422 1.00 88.50 423 SER A O 1
ATOM 3222 N N . ASP A 1 424 ? -9.867 8.709 9.474 1.00 86.00 424 ASP A N 1
ATOM 3223 C CA . ASP A 1 424 ? -8.712 9.546 9.147 1.00 86.00 424 ASP A CA 1
ATOM 3224 C C . ASP A 1 424 ? -7.534 8.639 8.745 1.00 86.00 424 ASP A C 1
ATOM 3226 O O . ASP A 1 424 ? -7.036 8.738 7.628 1.00 86.00 424 ASP A O 1
ATOM 3230 N N . SER A 1 425 ? -7.180 7.655 9.582 1.00 92.31 425 SER A N 1
ATOM 3231 C CA . SER A 1 425 ? -6.058 6.751 9.302 1.00 92.31 425 SER A CA 1
ATOM 3232 C C . SER A 1 425 ? -6.259 5.892 8.047 1.00 92.31 425 SER A C 1
ATOM 3234 O O . SER A 1 425 ? -5.339 5.763 7.242 1.00 92.31 425 SER A O 1
ATOM 3236 N N . LYS A 1 426 ? -7.456 5.327 7.841 1.00 92.38 426 LYS A N 1
ATOM 3237 C CA . LYS A 1 426 ? -7.773 4.519 6.652 1.00 92.38 426 LYS A CA 1
ATOM 3238 C C . LYS A 1 426 ? -7.714 5.356 5.369 1.00 92.38 426 LYS A C 1
ATOM 3240 O O . LYS A 1 426 ? -7.263 4.870 4.330 1.00 92.38 426 LYS A O 1
ATOM 3245 N N . SER A 1 427 ? -8.153 6.614 5.437 1.00 87.44 427 SER A N 1
ATOM 3246 C CA . SER A 1 427 ? -8.084 7.549 4.307 1.00 87.44 427 SER A CA 1
ATOM 3247 C C . SER A 1 427 ? -6.647 7.962 3.996 1.00 87.44 427 SER A C 1
ATOM 3249 O O . SER A 1 427 ? -6.270 7.987 2.824 1.00 87.44 427 SER A O 1
ATOM 3251 N N . ASP A 1 428 ? -5.842 8.234 5.027 1.00 92.12 428 ASP A N 1
ATOM 3252 C CA . ASP A 1 428 ? -4.421 8.559 4.884 1.00 92.12 428 ASP A CA 1
ATOM 3253 C C . ASP A 1 428 ? -3.667 7.396 4.221 1.00 92.12 428 ASP A C 1
ATOM 3255 O O . ASP A 1 428 ? -2.997 7.600 3.206 1.00 92.12 428 ASP A O 1
ATOM 3259 N N . PHE A 1 429 ? -3.881 6.160 4.694 1.00 95.19 429 PHE A N 1
ATOM 3260 C CA . PHE A 1 429 ? -3.321 4.959 4.066 1.00 95.19 429 PHE A CA 1
ATOM 3261 C C . PHE A 1 429 ? -3.678 4.874 2.576 1.00 95.19 429 PHE A C 1
ATOM 3263 O O . PHE A 1 429 ? -2.798 4.677 1.736 1.00 95.19 429 PHE A O 1
ATOM 3270 N N . TYR A 1 430 ? -4.962 5.039 2.230 1.00 92.69 430 TYR A N 1
ATOM 3271 C CA . TYR A 1 430 ? -5.411 4.966 0.838 1.00 92.69 430 TYR A CA 1
ATOM 3272 C C . TYR A 1 430 ? -4.753 6.031 -0.035 1.00 92.69 430 TYR A C 1
ATOM 3274 O O . TYR A 1 430 ? -4.321 5.734 -1.150 1.00 92.69 430 TYR A O 1
ATOM 3282 N N . SER A 1 431 ? -4.677 7.267 0.464 1.00 91.88 431 SER A N 1
ATOM 3283 C CA . SER A 1 431 ? -4.051 8.370 -0.259 1.00 91.88 431 SER A CA 1
ATOM 3284 C C . SER A 1 431 ? -2.592 8.051 -0.574 1.00 91.88 431 SER A C 1
ATOM 3286 O O . SER A 1 431 ? -2.167 8.178 -1.721 1.00 91.88 431 SER A O 1
ATOM 3288 N N . GLU A 1 432 ? -1.834 7.582 0.417 1.00 94.75 432 GLU A N 1
ATOM 3289 C CA . GLU A 1 432 ? -0.413 7.270 0.255 1.00 94.75 432 GLU A CA 1
ATOM 3290 C C . GLU A 1 432 ? -0.175 6.049 -0.642 1.00 94.75 432 GLU A C 1
ATOM 3292 O O . GLU A 1 432 ? 0.694 6.085 -1.519 1.00 94.75 432 GLU A O 1
ATOM 3297 N N . TRP A 1 433 ? -0.982 4.997 -0.484 1.00 96.69 433 TRP A N 1
ATOM 3298 C CA . TRP A 1 433 ? -0.973 3.829 -1.367 1.00 96.69 433 TRP A CA 1
ATOM 3299 C C . TRP A 1 433 ? -1.259 4.219 -2.819 1.00 96.69 433 TRP A C 1
ATOM 3301 O O . TRP A 1 433 ? -0.525 3.831 -3.730 1.00 96.69 433 TRP A O 1
ATOM 3311 N N . SER A 1 434 ? -2.298 5.030 -3.039 1.00 92.44 434 SER A N 1
ATOM 3312 C CA . SER A 1 434 ? -2.696 5.504 -4.364 1.00 92.44 434 SER A CA 1
ATOM 3313 C C . SER A 1 434 ? -1.600 6.359 -5.001 1.00 92.44 434 SER A C 1
ATOM 3315 O O . SER A 1 434 ? -1.295 6.183 -6.186 1.00 92.44 434 SER A O 1
ATOM 3317 N N . ASP A 1 435 ? -0.976 7.254 -4.231 1.00 93.31 435 ASP A N 1
ATOM 3318 C CA . ASP A 1 435 ? 0.140 8.085 -4.688 1.00 93.31 435 ASP A CA 1
ATOM 3319 C C . ASP A 1 435 ? 1.329 7.230 -5.134 1.00 93.31 435 ASP A C 1
ATOM 3321 O O . ASP A 1 435 ? 1.864 7.430 -6.232 1.00 93.31 435 ASP A O 1
ATOM 3325 N N . MET A 1 436 ? 1.718 6.244 -4.322 1.00 96.88 436 MET A N 1
ATOM 3326 C CA . MET A 1 436 ? 2.827 5.355 -4.650 1.00 96.88 436 MET A CA 1
ATOM 3327 C C . MET A 1 436 ? 2.503 4.445 -5.849 1.00 96.88 436 MET A C 1
ATOM 3329 O O . MET A 1 436 ? 3.274 4.411 -6.813 1.00 96.88 436 MET A O 1
ATOM 3333 N N . LYS A 1 437 ? 1.347 3.766 -5.859 1.00 94.56 437 LYS A N 1
ATOM 3334 C CA . LYS A 1 437 ? 0.919 2.905 -6.980 1.00 94.56 437 LYS A CA 1
ATOM 3335 C C . LYS A 1 437 ? 0.868 3.701 -8.291 1.00 94.56 437 LYS A C 1
ATOM 3337 O O . LYS A 1 437 ? 1.363 3.250 -9.326 1.00 94.56 437 LYS A O 1
ATOM 3342 N N . SER A 1 438 ? 0.359 4.934 -8.247 1.00 92.88 438 SER A N 1
ATOM 3343 C CA . SER A 1 438 ? 0.335 5.846 -9.400 1.00 92.88 438 SER A CA 1
ATOM 3344 C C . SER A 1 438 ? 1.732 6.287 -9.848 1.00 92.88 438 SER A C 1
ATOM 3346 O O . SER A 1 438 ? 1.981 6.449 -11.050 1.00 92.88 438 SER A O 1
ATOM 3348 N N . ALA A 1 439 ? 2.664 6.491 -8.912 1.00 96.62 439 ALA A N 1
ATOM 3349 C CA . ALA A 1 439 ? 4.052 6.809 -9.233 1.00 96.62 439 ALA A CA 1
ATOM 3350 C C . ALA A 1 439 ? 4.736 5.646 -9.967 1.00 96.62 439 ALA A C 1
ATOM 3352 O O . ALA A 1 439 ? 5.364 5.882 -11.001 1.00 96.62 439 ALA A O 1
ATOM 3353 N N . VAL A 1 440 ? 4.552 4.407 -9.500 1.00 96.69 440 VAL A N 1
ATOM 3354 C CA . VAL A 1 440 ? 5.091 3.199 -10.151 1.00 96.69 440 VAL A CA 1
ATOM 3355 C C . VAL A 1 440 ? 4.489 2.998 -11.542 1.00 96.69 440 VAL A C 1
ATOM 3357 O O . VAL A 1 440 ? 5.229 2.752 -12.493 1.00 96.69 440 VAL A O 1
ATOM 3360 N N . TYR A 1 441 ? 3.179 3.209 -11.708 1.00 94.12 441 TYR A N 1
ATOM 3361 C CA . TYR A 1 441 ? 2.548 3.188 -13.033 1.00 94.12 441 TYR A CA 1
ATOM 3362 C C . TYR A 1 441 ? 3.168 4.211 -13.988 1.00 94.12 441 TYR A C 1
ATOM 3364 O O . TYR A 1 441 ? 3.460 3.906 -15.143 1.00 94.12 441 TYR A O 1
ATOM 3372 N N . THR A 1 442 ? 3.381 5.439 -13.505 1.00 94.81 442 THR A N 1
ATOM 3373 C CA . THR A 1 442 ? 3.986 6.502 -14.317 1.00 94.81 442 THR A CA 1
ATOM 3374 C C . THR A 1 442 ? 5.410 6.128 -14.729 1.00 94.81 442 THR A C 1
ATOM 3376 O O . THR A 1 442 ? 5.769 6.324 -15.886 1.00 94.81 442 THR A O 1
ATOM 3379 N N . LEU A 1 443 ? 6.201 5.560 -13.809 1.00 97.75 443 LEU A N 1
ATOM 3380 C CA . LEU A 1 443 ? 7.549 5.068 -14.099 1.00 97.75 443 LEU A CA 1
ATOM 3381 C C . LEU A 1 443 ? 7.522 4.000 -15.195 1.00 97.75 443 LEU A C 1
ATOM 3383 O O . LEU A 1 443 ? 8.226 4.146 -16.191 1.00 97.75 443 LEU A O 1
ATOM 3387 N N . TYR A 1 444 ? 6.681 2.974 -15.036 1.00 95.88 444 TYR A N 1
ATOM 3388 C CA . TYR A 1 444 ? 6.492 1.934 -16.046 1.00 95.88 444 TYR A CA 1
ATOM 3389 C C . TYR A 1 444 ? 6.109 2.539 -17.399 1.00 95.88 444 TYR A C 1
ATOM 3391 O O . TYR A 1 444 ? 6.754 2.253 -18.399 1.00 95.88 444 TYR A O 1
ATOM 3399 N N . SER A 1 445 ? 5.103 3.416 -17.437 1.00 91.88 445 SER A N 1
ATOM 3400 C CA . SER A 1 445 ? 4.616 4.009 -18.683 1.00 91.88 445 SER A CA 1
ATOM 3401 C C . SER A 1 445 ? 5.682 4.848 -19.393 1.00 91.88 445 SER A C 1
ATOM 3403 O O . SER A 1 445 ? 5.769 4.796 -20.622 1.00 91.88 445 SER A O 1
ATOM 3405 N N . ASP A 1 446 ? 6.469 5.633 -18.650 1.00 93.75 446 ASP A N 1
ATOM 3406 C CA . ASP A 1 446 ? 7.547 6.451 -19.212 1.00 93.75 446 ASP A CA 1
ATOM 3407 C C . ASP A 1 446 ? 8.663 5.555 -19.781 1.00 93.75 446 ASP A C 1
ATOM 3409 O O . ASP A 1 446 ? 9.052 5.729 -20.939 1.00 93.75 446 ASP A O 1
ATOM 3413 N N . VAL A 1 447 ? 9.119 4.561 -19.006 1.00 96.50 447 VAL A N 1
ATOM 3414 C CA . VAL A 1 447 ? 10.173 3.615 -19.416 1.00 96.50 447 VAL A CA 1
ATOM 3415 C C . VAL A 1 447 ? 9.720 2.763 -20.597 1.00 96.50 447 VAL A C 1
ATOM 3417 O O . VAL A 1 447 ? 10.470 2.606 -21.555 1.00 96.50 447 VAL A O 1
ATOM 3420 N N . ASN A 1 448 ? 8.482 2.272 -20.579 1.00 92.31 448 ASN A N 1
ATOM 3421 C CA . ASN A 1 448 ? 7.918 1.485 -21.669 1.00 92.31 448 ASN A CA 1
ATOM 3422 C C . ASN A 1 448 ? 7.947 2.306 -22.963 1.00 92.31 448 ASN A C 1
ATOM 3424 O O . ASN A 1 448 ? 8.508 1.878 -23.965 1.00 92.31 448 ASN A O 1
ATOM 3428 N N . SER A 1 449 ? 7.454 3.549 -22.930 1.00 90.06 449 SER A N 1
ATOM 3429 C CA . SER A 1 449 ? 7.517 4.465 -24.080 1.00 90.06 449 SER A CA 1
ATOM 3430 C C . SER A 1 449 ? 8.940 4.666 -24.627 1.00 90.06 449 SER A C 1
ATOM 3432 O O . SER A 1 449 ? 9.096 4.885 -25.831 1.00 90.06 449 SER A O 1
ATOM 3434 N N . ASP A 1 450 ? 9.956 4.653 -23.765 1.00 92.81 450 ASP A N 1
ATOM 3435 C CA . ASP A 1 450 ? 11.358 4.757 -24.168 1.00 92.81 450 ASP A CA 1
ATOM 3436 C C . ASP A 1 450 ? 11.862 3.442 -24.797 1.00 92.81 450 ASP A C 1
ATOM 3438 O O . ASP A 1 450 ? 12.438 3.483 -25.888 1.00 92.81 450 ASP A O 1
ATOM 3442 N N . VAL A 1 451 ? 11.527 2.281 -24.217 1.00 90.56 451 VAL A N 1
ATOM 3443 C CA . VAL A 1 451 ? 11.798 0.947 -24.792 1.00 90.56 451 VAL A CA 1
ATOM 3444 C C . VAL A 1 451 ? 11.186 0.803 -26.190 1.00 90.56 451 VAL A C 1
ATOM 3446 O O . VAL A 1 451 ? 11.886 0.408 -27.117 1.00 90.56 451 VAL A O 1
ATOM 3449 N N . TRP A 1 452 ? 9.930 1.222 -26.391 1.00 88.88 452 TRP A N 1
ATOM 3450 C CA . TRP A 1 452 ? 9.255 1.216 -27.702 1.00 88.88 452 TRP A CA 1
ATOM 3451 C C . TRP A 1 452 ? 9.958 2.061 -28.776 1.00 88.88 452 TRP A C 1
ATOM 3453 O O . TRP A 1 452 ? 9.703 1.884 -29.968 1.00 88.88 452 TRP A O 1
ATOM 3463 N N . LYS A 1 453 ? 10.799 3.018 -28.374 1.00 92.56 453 LYS A N 1
ATOM 3464 C CA . LYS A 1 453 ? 11.560 3.900 -29.273 1.00 92.56 453 LYS A CA 1
ATOM 3465 C C . LYS A 1 453 ? 13.016 3.461 -29.432 1.00 92.56 453 LYS A C 1
ATOM 3467 O O . LYS A 1 453 ? 13.806 4.245 -29.959 1.00 92.56 453 LYS A O 1
ATOM 3472 N N . ASP A 1 454 ? 13.376 2.274 -28.942 1.00 91.31 454 ASP A N 1
ATOM 3473 C CA . ASP A 1 454 ? 14.760 1.803 -28.824 1.00 91.31 454 ASP A CA 1
ATOM 3474 C C . ASP A 1 454 ? 15.662 2.809 -28.073 1.00 91.31 454 ASP A C 1
ATOM 3476 O O . ASP A 1 454 ? 16.854 2.954 -28.358 1.00 91.31 454 ASP A O 1
ATOM 3480 N N . ASN A 1 455 ? 15.084 3.553 -27.121 1.00 93.31 455 ASN A N 1
ATOM 3481 C CA . ASN A 1 455 ? 15.795 4.483 -26.253 1.00 93.31 455 ASN A CA 1
ATOM 3482 C C . ASN A 1 455 ? 15.924 3.871 -24.856 1.00 93.31 455 ASN A C 1
ATOM 3484 O O . ASN A 1 455 ? 14.942 3.759 -24.134 1.00 93.31 455 ASN A O 1
ATOM 3488 N N . TYR A 1 456 ? 17.141 3.522 -24.447 1.00 94.25 456 TYR A N 1
ATOM 3489 C CA . TYR A 1 456 ? 17.384 2.887 -23.147 1.00 94.25 456 TYR A CA 1
ATOM 3490 C C . TYR A 1 456 ? 17.951 3.841 -22.089 1.00 94.25 456 TYR A C 1
ATOM 3492 O O . TYR A 1 456 ? 18.383 3.392 -21.030 1.00 94.25 456 TYR A O 1
ATOM 3500 N N . ASP A 1 457 ? 17.953 5.153 -22.340 1.00 95.88 457 ASP A N 1
ATOM 3501 C CA . ASP A 1 457 ? 18.242 6.157 -21.312 1.00 95.88 457 ASP A CA 1
ATOM 3502 C C . ASP A 1 457 ? 16.971 6.494 -20.518 1.00 95.88 457 ASP A C 1
ATOM 3504 O O . ASP A 1 457 ? 16.173 7.348 -20.910 1.00 95.88 457 ASP A O 1
ATOM 3508 N N . PHE A 1 458 ? 16.809 5.837 -19.369 1.00 97.25 458 PHE A N 1
ATOM 3509 C CA . PHE A 1 458 ? 15.652 6.010 -18.486 1.00 97.25 458 PHE A CA 1
ATOM 3510 C C . PHE A 1 458 ? 15.832 7.123 -17.444 1.00 97.25 458 PHE A C 1
ATOM 3512 O O . PHE A 1 458 ? 14.991 7.275 -16.554 1.00 97.25 458 PHE A O 1
ATOM 3519 N N . SER A 1 459 ? 16.898 7.928 -17.527 1.00 97.38 459 SER A N 1
ATOM 3520 C CA . SER A 1 459 ? 17.243 8.914 -16.490 1.00 97.38 459 SER A CA 1
ATOM 3521 C C . SER A 1 459 ? 16.101 9.898 -16.217 1.00 97.38 459 SER A C 1
ATOM 3523 O O . SER A 1 459 ? 15.777 10.176 -15.068 1.00 97.38 459 SER A O 1
ATOM 3525 N N . LYS A 1 460 ? 15.404 10.359 -17.265 1.00 97.12 460 LYS A N 1
ATOM 3526 C CA . LYS A 1 460 ? 14.263 11.286 -17.128 1.00 97.12 460 LYS A CA 1
ATOM 3527 C C . LYS A 1 460 ? 13.033 10.656 -16.476 1.00 97.12 460 LYS A C 1
ATOM 3529 O O . LYS A 1 460 ? 12.256 11.377 -15.848 1.00 97.12 460 LYS A O 1
ATOM 3534 N N . ALA A 1 461 ? 12.805 9.361 -16.693 1.00 97.38 461 ALA A N 1
ATOM 3535 C CA . ALA A 1 461 ? 11.714 8.627 -16.058 1.00 97.38 461 ALA A CA 1
ATOM 3536 C C . ALA A 1 461 ? 12.028 8.430 -14.567 1.00 97.38 461 ALA A C 1
ATOM 3538 O O . ALA A 1 461 ? 11.206 8.748 -13.709 1.00 97.38 461 ALA A O 1
ATOM 3539 N N . ILE A 1 462 ? 13.268 8.030 -14.265 1.00 98.00 462 ILE A N 1
ATOM 3540 C CA . ILE A 1 462 ? 13.786 7.866 -12.902 1.00 98.00 462 ILE A CA 1
ATOM 3541 C C . ILE A 1 462 ? 13.725 9.185 -12.118 1.00 98.00 462 ILE A C 1
ATOM 3543 O O . ILE A 1 462 ? 13.174 9.206 -11.022 1.00 98.00 462 ILE A O 1
ATOM 3547 N N . GLU A 1 463 ? 14.209 10.299 -12.674 1.00 97.81 463 GLU A N 1
ATOM 3548 C CA . GLU A 1 463 ? 14.164 11.614 -12.013 1.00 97.81 463 GLU A CA 1
ATOM 3549 C C . GLU A 1 463 ? 12.728 12.048 -11.681 1.00 97.81 463 GLU A C 1
ATOM 3551 O O . GLU A 1 463 ? 12.449 12.574 -10.599 1.00 97.81 463 GLU A O 1
ATOM 3556 N N . ARG A 1 464 ? 11.787 11.825 -12.608 1.00 96.88 464 ARG A N 1
ATOM 3557 C CA . ARG A 1 464 ? 10.369 12.140 -12.389 1.00 96.88 464 ARG A CA 1
ATOM 3558 C C . ARG A 1 464 ? 9.747 11.259 -11.315 1.00 96.88 464 ARG A C 1
ATOM 3560 O O . ARG A 1 464 ? 8.975 11.772 -10.504 1.00 96.88 464 ARG A O 1
ATOM 3567 N N . PHE A 1 465 ? 10.087 9.975 -11.304 1.00 97.56 465 PHE A N 1
ATOM 3568 C CA . PHE A 1 465 ? 9.646 9.036 -10.283 1.00 97.56 465 PHE A CA 1
ATOM 3569 C C . PHE A 1 465 ? 10.176 9.428 -8.902 1.00 97.56 465 PHE A C 1
ATOM 3571 O O . PHE A 1 465 ? 9.377 9.657 -8.001 1.00 97.56 465 PHE A O 1
ATOM 3578 N N . GLN A 1 466 ? 11.483 9.662 -8.768 1.00 96.81 466 GLN A N 1
ATOM 3579 C CA . GLN A 1 466 ? 12.104 10.108 -7.516 1.00 96.81 466 GLN A CA 1
ATOM 3580 C C . GLN A 1 466 ? 11.492 11.412 -6.993 1.00 96.81 466 GLN A C 1
ATOM 3582 O O . GLN A 1 466 ? 11.277 11.568 -5.795 1.00 96.81 466 GLN A O 1
ATOM 3587 N N . LYS A 1 467 ? 11.148 12.351 -7.884 1.00 96.25 467 LYS A N 1
ATOM 3588 C CA . LYS A 1 467 ? 10.441 13.575 -7.491 1.00 96.25 467 LYS A CA 1
ATOM 3589 C C . LYS A 1 467 ? 9.038 13.293 -6.943 1.00 96.25 467 LYS A C 1
ATOM 3591 O O . LYS A 1 467 ? 8.611 13.983 -6.022 1.00 96.25 467 LYS A O 1
ATOM 3596 N N . LYS A 1 468 ? 8.313 12.327 -7.516 1.00 94.88 468 LYS A N 1
ATOM 3597 C CA . LYS A 1 468 ? 6.974 11.921 -7.054 1.00 94.88 468 LYS A CA 1
ATOM 3598 C C . LYS A 1 468 ? 7.027 11.152 -5.735 1.00 94.88 468 LYS A C 1
ATOM 3600 O O . LYS A 1 468 ? 6.129 11.314 -4.922 1.00 94.88 468 LYS A O 1
ATOM 3605 N N . THR A 1 469 ? 8.072 10.361 -5.508 1.00 95.56 469 THR A N 1
ATOM 3606 C CA . THR A 1 469 ? 8.209 9.517 -4.312 1.00 95.56 469 THR A CA 1
ATOM 3607 C C . THR A 1 469 ? 9.043 10.150 -3.201 1.00 95.56 469 THR A C 1
ATOM 3609 O O . THR A 1 469 ? 9.230 9.526 -2.161 1.00 95.56 469 THR A O 1
ATOM 3612 N N . ALA A 1 470 ? 9.509 11.391 -3.373 1.00 93.88 470 ALA A N 1
ATOM 3613 C CA . ALA A 1 470 ? 10.387 12.077 -2.422 1.00 93.88 470 ALA A CA 1
ATOM 3614 C C . ALA A 1 470 ? 9.830 12.127 -0.988 1.00 93.88 470 ALA A C 1
ATOM 3616 O O . ALA A 1 470 ? 10.595 12.099 -0.028 1.00 93.88 470 ALA A O 1
ATOM 3617 N N . GLN A 1 471 ? 8.503 12.177 -0.837 1.00 89.81 471 GLN A N 1
ATOM 3618 C CA . GLN A 1 471 ? 7.836 12.178 0.469 1.00 89.81 471 GLN A CA 1
ATOM 3619 C C . GLN A 1 471 ? 8.018 10.869 1.257 1.00 89.81 471 GLN A C 1
ATOM 3621 O O . GLN A 1 471 ? 7.932 10.883 2.480 1.00 89.81 471 GLN A O 1
ATOM 3626 N N . PHE A 1 472 ? 8.317 9.762 0.573 1.00 89.62 472 PHE A N 1
ATOM 3627 C CA . PHE A 1 472 ? 8.510 8.441 1.175 1.00 89.62 472 PHE A CA 1
ATOM 3628 C C . PHE A 1 472 ? 9.987 8.103 1.424 1.00 89.62 472 PHE A C 1
ATOM 3630 O O . PHE A 1 472 ? 10.291 7.200 2.193 1.00 89.62 472 PHE A O 1
ATOM 3637 N N . THR A 1 473 ? 10.916 8.830 0.797 1.00 77.75 473 THR A N 1
ATOM 3638 C CA . THR A 1 473 ? 12.363 8.550 0.856 1.00 77.75 473 THR A CA 1
ATOM 3639 C C . THR A 1 473 ? 13.148 9.542 1.723 1.00 77.75 473 THR A C 1
ATOM 3641 O O . THR A 1 473 ? 14.361 9.421 1.844 1.00 77.75 473 THR A O 1
ATOM 3644 N N . ALA A 1 474 ? 12.503 10.564 2.292 1.00 59.31 474 ALA A N 1
ATOM 3645 C CA . ALA A 1 474 ? 13.172 11.658 3.006 1.00 59.31 474 ALA A CA 1
ATOM 3646 C C . ALA A 1 474 ? 13.493 11.374 4.494 1.00 59.31 474 ALA A C 1
ATOM 3648 O O . ALA A 1 474 ? 13.541 12.322 5.281 1.00 59.31 474 ALA A O 1
ATOM 3649 N N . GLN A 1 475 ? 13.696 10.112 4.889 1.00 43.12 475 GLN A N 1
ATOM 3650 C CA . GLN A 1 475 ? 13.975 9.731 6.284 1.00 43.12 475 GLN A CA 1
ATOM 3651 C C . GLN A 1 475 ? 15.463 9.545 6.582 1.00 43.12 475 GLN A C 1
ATOM 3653 O O . GLN A 1 475 ? 16.149 8.842 5.807 1.00 43.12 475 GLN A O 1
#

Solvent-accessible surface area (backbone atoms only — not comparable to full-atom values): 27462 Å² total; per-residue (Å²): 142,77,84,80,76,79,75,77,75,84,75,71,53,65,52,79,42,80,51,48,44,65,61,51,42,53,32,48,50,52,33,33,72,71,40,86,61,32,44,63,74,47,76,40,87,86,75,36,31,37,34,29,28,33,65,86,74,69,50,52,34,32,40,38,45,39,79,33,98,83,63,24,12,29,41,37,50,39,67,74,62,81,87,55,91,55,53,65,60,54,48,50,52,52,53,51,49,34,51,51,46,48,50,50,52,50,52,53,51,58,74,67,57,78,82,86,73,91,76,94,77,87,86,80,85,89,77,87,79,69,81,83,68,74,60,71,63,55,51,56,44,15,54,48,27,31,54,49,16,52,51,45,34,51,49,44,71,72,40,48,90,76,69,53,75,66,54,43,55,57,49,28,51,53,35,36,53,47,10,49,52,29,34,50,47,27,68,76,70,39,88,53,64,68,36,38,51,41,9,50,51,16,35,53,44,18,51,50,35,40,52,52,44,64,70,63,55,80,82,79,75,85,79,79,86,77,86,89,83,89,86,83,89,81,89,83,90,83,86,86,83,89,82,88,82,88,87,91,88,90,85,89,85,89,85,92,79,91,80,90,79,86,86,79,90,78,65,69,79,69,63,49,54,69,49,54,53,43,50,52,49,42,44,50,48,50,50,52,48,52,53,50,49,52,53,48,48,56,55,34,49,67,60,21,52,87,38,53,69,41,29,70,77,31,51,64,43,57,56,51,46,49,53,44,47,54,54,49,51,36,52,45,48,23,52,44,50,55,44,50,48,52,40,50,53,51,48,25,56,48,41,68,75,33,87,83,55,63,58,66,62,53,51,50,50,47,41,45,50,49,61,54,50,35,51,46,51,50,39,48,54,43,64,64,37,50,52,43,53,52,38,48,52,41,59,64,42,41,55,60,61,79,60,90,91,54,58,68,67,62,51,50,51,53,52,51,51,54,51,46,55,50,52,52,46,57,49,51,52,50,52,53,51,51,53,50,56,52,37,53,51,51,34,50,54,46,42,48,58,29,53,79,66,79,39,49,80,47,62,70,35,47,55,54,32,51,66,70,45,41,87,36,58,77,122

Mean predicted aligned error: 21.47 Å

Secondary structure (DSSP, 8-state):
------PPPPPPPEEEESS-HHHHHHHHHHHHHH-SSEEEEEEETTTTEEEEEETTT--EEEEEEEE-BTBSEEEEEEESSSPPTTHHHHHHHHHHHHHHHHHHHHHHHHHT-----------------------HHHHHHHHHHHHHHHHHHHHHHHHHHHH-THHHHHHHHHHHHHHHHHHHHHHHS---HHHHHHHHHHHHHHHHHHHHHHHT------------------------------------------------SSSHHHHSHHHHHHHHHHHHHHHHHHHHHHHHHHHHHHHH-SSHHHHHHHTHHHHHHHHHHHHHHHHHHHHHHHHHHHHHHHHHHHHHH-TTS-HHHHHHHHIIIIIIIIHHHHHIIIIIIIHHHHIIIIIIIITSS--TTS-HHHHHHHHHHHHHHHHHHHHHHHHHHHHHHHHHHHHHHHHHHHHTTT----HHHHHHHHHHHHHHH--

Nearest PDB structures (foldseek):
  4tql-assembly1_A  TM=2.730E-01  e=1.105E-01  synthetic construct
  2d1l-assembly1_B  TM=3.430E-01  e=5.157E+00  Mus musculus
  2d1l-assembly1_A  TM=2.450E-01  e=4.721E+00  Mus musculus

pLDDT: mean 75.17, std 23.4, range [21.64, 98.56]